Protein AF-A0A9E6B7G0-F1 (afdb_monomer_lite)

Radius of gyration: 26.51 Å; chains: 1; bounding box: 82×53×91 Å

pLDDT: mean 85.71, std 13.32, range [42.81, 98.31]

Secondary structure (DSSP, 8-state):
-EEEE----EE--GGG-EEEE-TTS-EEEEEE--SPPHHHHHHHHHHHHHHHHHTT-S-EEEEE-S--EE-TT-GGGGBTTS-S--TTS-GGG--TT-HHHHHHHHHHHHHHHHHHHHTHHHHHHHHHHHHHS--B--GGGTS--SSPPPPPB---TT-----EEEEE---TTTTTTTTSHHHHHHHHHHTT--S--SPPPS-EE---SSTT----EEEE-SGGG-TTT-SS---TT------HHHHTSPPHHHHIIIIIIIHHHHHHHHHTHHHHHSGGGHHHHHHHHHHHTGGGEESGGGHHHHHT--SSTT-HHHHHHHHHHHHHHHHHHHH-HHHHHHHHHTT-HHHHSHHHHHHHHHHHHH--GGGHHHHHHHHHHHHS-TTHHHHHHHHHTTSTTBTTTBSEEEE-TTSS-EEEEEE-GGG-EEEEEE----S-EEEE-SSSEEEEEEEEEEEE--HHHHHHT-TT---EEEEEEEEPPS-SEEEEEPPPS-SSPPPEEEEEEEEEEEE----TT-SS-EEEEEEEEEETTEEPPPEEEEEETT-EEEEEEEEEEE-TTS--EEEEEEEE--SS--EEEEEEEEEPPB-TTSPBP--EEEEEEE-SS-EEEEEEEEEE-TTSSSTT-

Structure (mmCIF, N/CA/C/O backbone):
data_AF-A0A9E6B7G0-F1
#
_entry.id   AF-A0A9E6B7G0-F1
#
loop_
_atom_site.group_PDB
_atom_site.id
_atom_site.type_symbol
_atom_site.label_atom_id
_atom_site.label_alt_id
_atom_site.label_comp_id
_atom_site.label_asym_id
_atom_site.label_entity_id
_atom_site.label_seq_id
_atom_site.pdbx_PDB_ins_code
_atom_site.Cartn_x
_atom_site.Cartn_y
_atom_site.Cartn_z
_atom_site.occupancy
_atom_site.B_iso_or_equiv
_atom_site.auth_seq_id
_atom_site.auth_comp_id
_atom_site.auth_asym_id
_atom_site.auth_atom_id
_atom_site.pdbx_PDB_model_num
ATOM 1 N N . MET A 1 1 ? -22.795 6.497 21.773 1.00 94.31 1 MET A N 1
ATOM 2 C CA . MET A 1 1 ? -22.339 5.138 21.441 1.00 94.31 1 MET A CA 1
ATOM 3 C C . MET A 1 1 ? -20.972 5.250 20.813 1.00 94.31 1 MET A C 1
ATOM 5 O O . MET A 1 1 ? -20.806 6.059 19.905 1.00 94.31 1 MET A O 1
ATOM 9 N N . LEU A 1 2 ? -20.007 4.458 21.268 1.00 96.38 2 LEU A N 1
ATOM 10 C CA . LEU A 1 2 ? -18.685 4.367 20.656 1.00 96.38 2 LEU A CA 1
ATOM 11 C C . LEU A 1 2 ? -18.681 3.218 19.643 1.00 96.38 2 LEU A C 1
ATOM 13 O O . LEU A 1 2 ? -19.026 2.093 19.994 1.00 96.38 2 LEU A O 1
ATOM 17 N N . ALA A 1 3 ? -18.306 3.489 18.398 1.00 97.31 3 ALA A N 1
ATOM 18 C CA . ALA A 1 3 ? -18.138 2.487 17.351 1.00 97.31 3 ALA A CA 1
ATOM 19 C C . ALA A 1 3 ? -16.695 2.539 16.855 1.00 97.31 3 ALA A C 1
ATOM 21 O O . ALA A 1 3 ? -16.242 3.589 16.414 1.00 97.31 3 ALA A O 1
ATOM 22 N N . VAL A 1 4 ? -15.977 1.425 16.928 1.00 97.69 4 VAL A N 1
ATOM 23 C CA . VAL A 1 4 ? -14.565 1.332 16.553 1.00 97.69 4 VAL A CA 1
ATOM 24 C C . VAL A 1 4 ? -14.414 0.363 15.391 1.00 97.69 4 VAL A C 1
ATOM 26 O O . VAL A 1 4 ? -14.862 -0.785 15.472 1.00 97.69 4 VAL A O 1
ATOM 29 N N . ILE A 1 5 ? -13.764 0.823 14.325 1.00 96.75 5 ILE A N 1
ATOM 30 C CA . ILE A 1 5 ?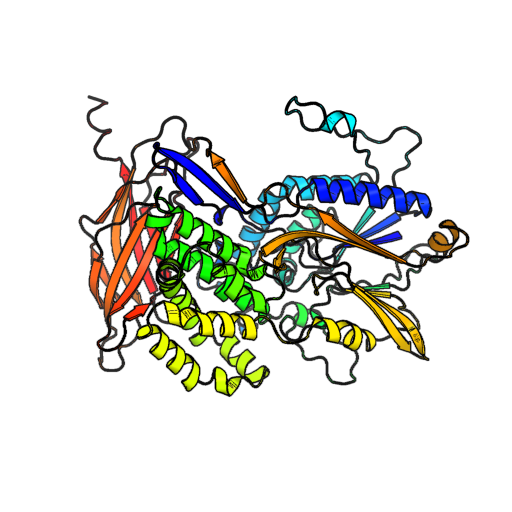 -13.325 -0.005 13.198 1.00 96.75 5 ILE A CA 1
ATOM 31 C C . ILE A 1 5 ? -11.816 0.173 13.026 1.00 96.75 5 ILE A C 1
ATOM 33 O O . ILE A 1 5 ? -11.300 1.269 13.241 1.00 96.75 5 ILE A O 1
ATOM 37 N N . GLY A 1 6 ? -11.114 -0.910 12.704 1.00 91.25 6 GLY A N 1
ATOM 38 C CA . GLY A 1 6 ? -9.664 -0.915 12.506 1.00 91.25 6 GLY A CA 1
ATOM 39 C C . GLY A 1 6 ? -9.293 -1.209 11.058 1.00 91.25 6 GLY A C 1
ATOM 40 O O . GLY A 1 6 ? -10.050 -1.877 10.347 1.00 91.25 6 GLY A O 1
ATOM 41 N N . ASP A 1 7 ? -8.124 -0.713 10.664 1.00 92.38 7 ASP A N 1
ATOM 42 C CA . ASP A 1 7 ? -7.314 -1.162 9.533 1.00 92.38 7 ASP A CA 1
ATOM 43 C C . ASP A 1 7 ? -8.104 -1.266 8.218 1.00 92.38 7 ASP A C 1
ATOM 45 O O . ASP A 1 7 ? -8.478 -2.353 7.762 1.00 92.38 7 ASP A O 1
ATOM 49 N N . LEU A 1 8 ? -8.380 -0.115 7.597 1.00 95.19 8 LEU A N 1
ATOM 50 C CA . LEU A 1 8 ? -9.052 -0.056 6.292 1.00 95.19 8 LEU A CA 1
ATOM 51 C C . LEU A 1 8 ? -8.079 -0.308 5.128 1.00 95.19 8 LEU A C 1
ATOM 53 O O . LEU A 1 8 ? -8.495 -0.840 4.101 1.00 95.19 8 LEU A O 1
ATOM 57 N N . HIS A 1 9 ? -6.808 0.076 5.291 1.00 95.19 9 HIS A N 1
ATOM 58 C CA . HIS A 1 9 ? -5.731 0.032 4.300 1.00 95.19 9 HIS A CA 1
ATOM 59 C C . HIS A 1 9 ? -6.167 0.488 2.903 1.00 95.19 9 HIS A C 1
ATOM 61 O O . HIS A 1 9 ? -6.009 -0.246 1.921 1.00 95.19 9 HIS A O 1
ATOM 67 N N . MET A 1 10 ? -6.710 1.703 2.806 1.00 97.06 10 MET A N 1
ATOM 68 C CA . MET A 1 10 ? -6.981 2.332 1.515 1.00 97.06 10 MET A CA 1
ATOM 69 C C . MET A 1 10 ? -5.653 2.623 0.821 1.00 97.06 10 MET A C 1
ATOM 71 O O . MET A 1 10 ? -4.801 3.328 1.359 1.00 97.06 10 MET A O 1
ATOM 75 N N . GLN A 1 11 ? -5.484 2.056 -0.365 1.00 96.00 11 GLN A N 1
ATOM 76 C CA . GLN A 1 11 ? -4.248 2.016 -1.133 1.00 96.00 11 GLN A CA 1
ATOM 77 C C . GLN A 1 11 ? -4.408 2.739 -2.467 1.00 96.00 11 GLN A C 1
AT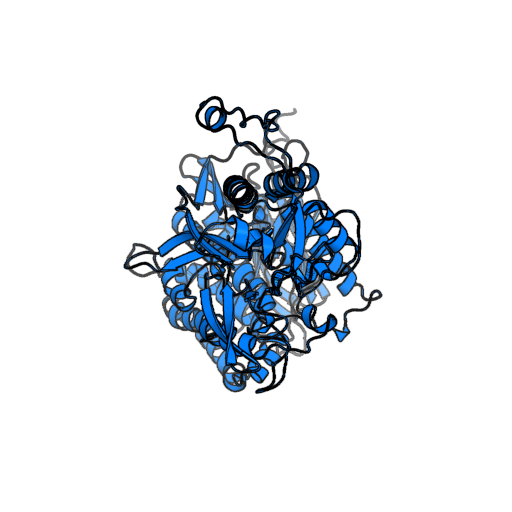OM 79 O O . GLN A 1 11 ? -5.511 2.871 -3.001 1.00 96.00 11 GLN A O 1
ATOM 84 N N . HIS A 1 12 ? -3.268 3.152 -3.009 1.00 95.50 12 HIS A N 1
ATOM 85 C CA . HIS A 1 12 ? -3.106 3.506 -4.410 1.00 95.50 12 HIS A CA 1
ATOM 86 C C . HIS A 1 12 ? -2.691 2.238 -5.171 1.00 95.50 12 HIS A C 1
ATOM 88 O O . HIS A 1 12 ? -1.586 1.727 -4.975 1.00 95.50 12 HIS A O 1
ATOM 94 N N . THR A 1 13 ? -3.612 1.715 -5.976 1.00 93.44 13 THR A N 1
ATOM 95 C CA . THR A 1 13 ? -3.541 0.408 -6.650 1.00 93.44 13 THR A CA 1
ATOM 96 C C . THR A 1 13 ? -3.542 0.516 -8.173 1.00 93.44 13 THR A C 1
ATOM 98 O O . THR A 1 13 ? -3.300 -0.474 -8.864 1.00 93.44 13 THR A O 1
ATOM 101 N N . ALA A 1 14 ? -3.787 1.707 -8.730 1.00 91.19 14 ALA A N 1
ATOM 102 C CA . ALA A 1 14 ? -3.896 1.914 -10.172 1.00 91.19 14 ALA A CA 1
ATOM 103 C C . ALA A 1 14 ? -2.645 1.460 -10.938 1.00 91.19 14 ALA A C 1
ATOM 105 O O . ALA A 1 14 ? -2.767 0.994 -12.074 1.00 91.19 14 ALA A O 1
ATOM 106 N N . GLU A 1 15 ? -1.474 1.567 -10.304 1.00 92.12 15 GLU A N 1
ATOM 107 C CA . GLU A 1 15 ? -0.176 1.175 -10.859 1.00 92.12 15 GLU A CA 1
ATOM 108 C C . GLU A 1 15 ? 0.148 -0.317 -10.707 1.00 92.12 15 GLU A C 1
ATOM 110 O O . GLU A 1 15 ? 1.062 -0.794 -11.370 1.00 92.12 15 GLU A O 1
ATOM 115 N N . ASP A 1 16 ? -0.593 -1.089 -9.910 1.00 93.00 16 ASP A N 1
ATOM 116 C CA . ASP A 1 16 ? -0.411 -2.550 -9.863 1.00 93.00 16 ASP A CA 1
ATOM 117 C C . ASP A 1 16 ? -1.046 -3.242 -11.074 1.00 93.00 16 ASP A C 1
ATOM 119 O O . ASP A 1 16 ? -0.771 -4.406 -11.354 1.00 93.00 16 ASP A O 1
ATOM 123 N N . GLY A 1 17 ? -1.918 -2.537 -11.798 1.00 93.62 17 GLY A N 1
ATOM 124 C CA . GLY A 1 17 ? -2.574 -3.080 -12.975 1.00 93.62 17 GLY A CA 1
ATOM 125 C C . GLY A 1 17 ? -1.607 -3.286 -14.141 1.00 93.62 17 GLY A C 1
ATOM 126 O O . GLY A 1 17 ? -0.698 -2.484 -14.351 1.00 93.62 17 GLY A O 1
ATOM 127 N N . ILE A 1 18 ? -1.845 -4.341 -14.920 1.00 95.50 18 ILE A N 1
ATOM 128 C CA . ILE A 1 18 ? -1.113 -4.642 -16.156 1.00 95.50 18 ILE A CA 1
ATOM 129 C C . ILE A 1 18 ? -2.110 -4.735 -17.306 1.00 95.50 18 ILE A C 1
ATOM 131 O O . ILE A 1 18 ? -3.029 -5.560 -17.258 1.00 95.50 18 ILE A O 1
ATOM 135 N N . ARG A 1 19 ? -1.918 -3.922 -18.347 1.00 96.69 19 ARG A N 1
ATOM 136 C CA . ARG A 1 19 ? -2.569 -4.121 -19.646 1.00 96.69 19 ARG A CA 1
ATOM 137 C C . ARG A 1 19 ? -1.762 -5.112 -20.472 1.00 96.69 19 ARG A C 1
ATOM 139 O O . ARG A 1 19 ? -0.548 -5.024 -20.469 1.00 96.69 19 ARG A O 1
ATOM 146 N N . TYR A 1 20 ? -2.387 -6.048 -21.173 1.00 96.56 20 TYR A N 1
ATOM 147 C CA . TYR A 1 20 ? -1.691 -7.013 -22.035 1.00 96.56 20 TYR A CA 1
ATOM 148 C C . TYR A 1 20 ? -2.557 -7.397 -23.230 1.00 96.56 20 TYR A C 1
ATOM 150 O O . TYR A 1 20 ? -3.762 -7.158 -23.212 1.00 96.56 20 TYR A O 1
ATOM 158 N N . ARG A 1 21 ? -1.953 -7.997 -24.259 1.00 94.12 21 ARG A N 1
ATOM 159 C CA . ARG A 1 21 ? -2.666 -8.445 -25.458 1.00 94.12 21 ARG A CA 1
ATOM 160 C C . ARG A 1 21 ? -2.747 -9.971 -25.485 1.00 94.12 21 ARG A C 1
ATOM 162 O O . ARG A 1 21 ? -1.744 -10.645 -25.240 1.00 94.12 21 ARG A O 1
ATOM 169 N N . ASP A 1 22 ? -3.936 -10.510 -25.735 1.00 94.69 22 ASP A N 1
ATOM 170 C CA . ASP A 1 22 ? -4.130 -11.952 -25.913 1.00 94.69 22 ASP A CA 1
ATOM 171 C C . ASP A 1 22 ? -3.789 -12.415 -27.344 1.00 94.69 22 ASP A C 1
ATOM 173 O O . ASP A 1 22 ? -3.348 -11.628 -28.184 1.00 94.69 22 ASP A O 1
ATOM 177 N N . GLU A 1 23 ? -3.970 -13.710 -27.627 1.00 93.94 23 GLU A N 1
ATOM 178 C CA . GLU A 1 23 ? -3.684 -14.296 -28.948 1.00 93.94 23 GLU A CA 1
ATOM 179 C C . GLU A 1 23 ? -4.575 -13.725 -30.062 1.00 93.94 23 GLU A C 1
ATOM 181 O O . GLU A 1 23 ? -4.160 -13.677 -31.218 1.00 93.94 23 GLU A O 1
ATOM 186 N N . ALA A 1 24 ? -5.783 -13.267 -29.719 1.00 94.12 24 ALA A N 1
ATOM 187 C CA . ALA A 1 24 ? -6.726 -12.654 -30.650 1.00 94.12 24 ALA A CA 1
ATOM 188 C C . ALA A 1 24 ? -6.441 -11.162 -30.880 1.00 94.12 24 ALA A C 1
ATOM 190 O O . ALA A 1 24 ? -7.125 -10.505 -31.668 1.00 94.12 24 ALA A O 1
ATOM 191 N N . GLY A 1 25 ? -5.440 -10.608 -30.196 1.00 91.88 25 GLY A N 1
ATOM 192 C CA . GLY A 1 25 ? -5.136 -9.195 -30.262 1.00 91.88 25 GLY A CA 1
ATOM 193 C C . GLY A 1 25 ? -6.035 -8.335 -29.372 1.00 91.88 25 GLY A C 1
ATOM 194 O O . GLY A 1 25 ? -5.979 -7.116 -29.490 1.00 91.88 25 GLY A O 1
ATOM 195 N N . VAL A 1 26 ? -6.858 -8.902 -28.492 1.00 93.94 26 VAL A N 1
ATOM 196 C CA . VAL A 1 26 ? -7.699 -8.124 -27.573 1.00 93.94 26 VAL A CA 1
ATOM 197 C C . VAL A 1 26 ? -6.854 -7.658 -26.394 1.00 93.94 26 VAL A C 1
ATOM 199 O O . VAL A 1 26 ? -6.036 -8.407 -25.856 1.00 93.94 26 VAL A O 1
ATOM 202 N N . VAL A 1 27 ? -7.031 -6.395 -26.002 1.00 94.88 27 VAL A N 1
ATOM 203 C CA . VAL A 1 27 ? -6.327 -5.828 -24.852 1.00 94.88 27 VAL A CA 1
ATOM 204 C C . VAL A 1 27 ? -7.129 -6.106 -23.593 1.00 94.88 27 VAL A C 1
ATOM 206 O O . VAL A 1 27 ? -8.292 -5.730 -23.478 1.00 94.88 27 VAL A O 1
ATOM 209 N N . HIS A 1 28 ? -6.482 -6.731 -22.623 1.00 95.50 28 HIS A N 1
ATOM 210 C CA . HIS A 1 28 ? -7.026 -7.009 -21.302 1.00 95.50 28 HIS A CA 1
ATOM 211 C C . HIS A 1 28 ? -6.319 -6.157 -20.268 1.00 95.50 28 HIS A C 1
ATOM 213 O O . HIS A 1 28 ? -5.147 -5.822 -20.429 1.00 95.50 28 HIS A O 1
ATOM 219 N N . ARG A 1 29 ? -7.004 -5.846 -19.169 1.00 95.00 29 ARG A N 1
ATOM 220 C CA . ARG A 1 29 ? -6.385 -5.265 -17.978 1.00 95.00 29 ARG A CA 1
ATOM 221 C C . ARG A 1 29 ? -6.580 -6.213 -16.811 1.00 95.00 29 ARG A C 1
ATOM 223 O O . ARG A 1 29 ? -7.712 -6.520 -16.443 1.00 95.00 29 ARG A O 1
ATOM 230 N N . MET A 1 30 ? -5.474 -6.644 -16.220 1.00 93.88 30 MET A N 1
ATOM 231 C CA . MET A 1 30 ? -5.470 -7.325 -14.934 1.00 93.88 30 MET A CA 1
ATOM 232 C C . MET A 1 30 ? -5.368 -6.271 -13.834 1.00 93.88 30 MET A C 1
ATOM 234 O O . MET A 1 30 ? -4.412 -5.496 -13.823 1.00 93.88 30 MET A O 1
ATOM 238 N N . VAL A 1 31 ? -6.340 -6.237 -12.924 1.00 89.56 31 VAL A N 1
ATOM 239 C CA . VAL A 1 31 ? -6.332 -5.370 -11.734 1.00 89.56 31 VAL A CA 1
ATOM 240 C C . VAL A 1 31 ? -6.638 -6.207 -10.498 1.00 89.56 31 VAL A C 1
ATOM 242 O O . VAL A 1 31 ? -7.477 -7.113 -10.544 1.00 89.56 31 VAL A O 1
ATOM 245 N N . ASP A 1 32 ? -5.972 -5.878 -9.394 1.00 85.75 32 ASP A N 1
ATOM 246 C CA . ASP A 1 32 ? -6.262 -6.436 -8.078 1.00 85.75 32 ASP A CA 1
ATOM 247 C C . ASP A 1 32 ? -7.036 -5.421 -7.218 1.00 85.75 32 ASP A C 1
ATOM 249 O O . ASP A 1 32 ? -6.512 -4.379 -6.818 1.00 85.75 32 ASP A O 1
ATOM 253 N N . GLU A 1 33 ? -8.318 -5.696 -6.957 1.00 85.44 33 GLU A N 1
ATOM 254 C CA . GLU A 1 33 ? -9.180 -4.822 -6.153 1.00 85.44 33 GLU A CA 1
ATOM 255 C C . GLU A 1 33 ? -8.966 -5.085 -4.654 1.00 85.44 33 GLU A C 1
ATOM 257 O O . GLU A 1 33 ? -9.703 -5.852 -4.015 1.00 85.44 33 GLU A O 1
ATOM 262 N N . ARG A 1 34 ? -7.956 -4.418 -4.085 1.00 89.50 34 ARG A N 1
ATOM 263 C CA . ARG A 1 34 ? -7.569 -4.562 -2.669 1.00 89.50 34 ARG A CA 1
ATOM 264 C C . ARG A 1 34 ? -8.321 -3.629 -1.718 1.00 89.50 34 ARG A C 1
ATOM 266 O O . ARG A 1 34 ? -8.513 -3.979 -0.553 1.00 89.50 34 ARG A O 1
ATOM 273 N N . ASN A 1 35 ? -8.767 -2.474 -2.215 1.00 93.62 35 ASN A N 1
ATOM 274 C CA . ASN A 1 35 ? -9.444 -1.453 -1.417 1.00 93.62 35 ASN A CA 1
ATOM 275 C C . ASN A 1 35 ? -10.817 -1.916 -0.911 1.00 93.62 35 ASN A C 1
ATOM 277 O O . ASN A 1 35 ? -11.533 -2.685 -1.563 1.00 93.62 35 ASN A O 1
ATOM 281 N N . VAL A 1 36 ? -11.211 -1.406 0.257 1.00 92.44 36 VAL A N 1
ATOM 282 C CA . VAL A 1 36 ? -12.532 -1.672 0.830 1.00 92.44 36 VAL A CA 1
ATOM 283 C C . VAL A 1 36 ? -13.606 -1.117 -0.100 1.00 92.44 36 VAL A C 1
ATOM 285 O O . VAL A 1 36 ? -13.714 0.085 -0.338 1.00 92.44 36 VAL A O 1
ATOM 288 N N . HIS A 1 37 ? -14.472 -2.002 -0.583 1.00 89.94 37 HIS A N 1
ATOM 289 C CA . HIS A 1 37 ? -15.565 -1.599 -1.455 1.00 89.94 37 HIS A CA 1
ATOM 290 C C . HIS A 1 37 ? -16.580 -0.718 -0.707 1.00 89.94 37 HIS A C 1
ATOM 292 O O . HIS A 1 37 ? -17.026 -1.060 0.389 1.00 89.94 37 HIS A O 1
ATOM 298 N N . VAL A 1 38 ? -17.052 0.360 -1.340 1.00 90.12 38 VAL A N 1
ATOM 299 C CA . VAL A 1 38 ? -18.000 1.331 -0.750 1.00 90.12 38 VAL A CA 1
ATOM 300 C C . VAL A 1 38 ? -19.280 0.696 -0.176 1.00 90.12 38 VAL A C 1
ATOM 302 O O . VAL A 1 38 ? -19.824 1.145 0.829 1.00 90.12 38 VAL A O 1
ATOM 305 N N . ARG A 1 39 ? -19.744 -0.422 -0.751 1.00 87.62 39 ARG A N 1
ATOM 306 C CA . ARG A 1 39 ? -20.889 -1.193 -0.217 1.00 87.62 39 ARG A CA 1
ATOM 307 C C . ARG A 1 39 ? -20.667 -1.695 1.219 1.00 87.62 39 ARG A C 1
ATOM 309 O O . ARG A 1 39 ? -21.636 -1.782 1.968 1.00 87.62 39 ARG A O 1
ATOM 316 N N . ALA A 1 40 ? -19.427 -1.995 1.612 1.00 90.38 40 ALA A N 1
ATOM 317 C CA . ALA A 1 40 ? -19.099 -2.394 2.981 1.00 90.38 40 ALA A CA 1
ATOM 318 C C . ALA A 1 40 ? -19.354 -1.245 3.967 1.00 90.38 40 ALA A C 1
ATOM 320 O O . ALA A 1 40 ? -20.015 -1.447 4.985 1.00 90.38 40 ALA A O 1
ATOM 321 N N . LEU A 1 41 ? -18.936 -0.023 3.612 1.00 92.25 41 LEU A N 1
ATOM 322 C CA . LEU A 1 41 ? -19.238 1.184 4.384 1.00 92.25 41 LEU A CA 1
ATOM 323 C C . LEU A 1 41 ? -20.746 1.406 4.502 1.00 92.25 41 LEU A C 1
ATOM 325 O O . LEU A 1 41 ? -21.246 1.624 5.598 1.00 92.25 41 LEU A O 1
ATOM 329 N N . ARG A 1 42 ? -21.498 1.292 3.404 1.00 88.88 42 ARG A N 1
ATOM 330 C CA . ARG A 1 42 ? -22.962 1.471 3.437 1.00 88.88 42 ARG A CA 1
ATOM 331 C C . ARG A 1 42 ? -23.647 0.456 4.354 1.00 88.88 42 ARG A C 1
ATOM 333 O O . ARG A 1 42 ? -24.512 0.824 5.148 1.00 88.88 42 ARG A O 1
ATOM 340 N N . ARG A 1 43 ? -23.216 -0.810 4.310 1.00 88.62 43 ARG A N 1
ATOM 341 C CA . ARG A 1 43 ? -23.696 -1.852 5.230 1.00 88.62 43 ARG A CA 1
ATOM 342 C C . ARG A 1 43 ? -23.340 -1.532 6.682 1.00 88.62 43 ARG A C 1
ATOM 344 O O . ARG A 1 43 ? -24.178 -1.706 7.565 1.00 88.62 43 ARG A O 1
ATOM 351 N N . PHE A 1 44 ? -22.128 -1.036 6.926 1.00 92.44 44 PHE A N 1
ATOM 352 C CA . PHE A 1 44 ? -21.704 -0.583 8.250 1.00 92.44 44 PHE A CA 1
ATOM 353 C C . PHE A 1 44 ? -22.584 0.553 8.757 1.00 92.44 44 PHE A C 1
ATOM 355 O O . PHE A 1 44 ? -23.091 0.466 9.869 1.00 92.44 44 PHE A O 1
ATOM 362 N N . VAL A 1 45 ? -22.831 1.573 7.937 1.00 91.19 45 VAL A N 1
ATOM 363 C CA . VAL A 1 45 ? -23.686 2.714 8.285 1.00 91.19 45 VAL A CA 1
ATOM 364 C C . VAL A 1 45 ? -25.092 2.261 8.662 1.00 91.19 45 VAL A C 1
ATOM 366 O O . VAL A 1 45 ? -25.635 2.712 9.670 1.00 91.19 45 VAL A O 1
ATOM 369 N N . HIS A 1 46 ? -25.667 1.323 7.911 1.00 87.69 46 HIS A N 1
ATOM 370 C CA . HIS A 1 46 ? -26.967 0.750 8.247 1.00 87.69 46 HIS A CA 1
ATOM 371 C C . HIS A 1 46 ? -26.955 0.069 9.628 1.00 87.69 46 HIS A C 1
ATOM 373 O O . HIS A 1 46 ? -27.792 0.361 10.485 1.00 87.69 46 HIS A O 1
ATOM 379 N N . MET A 1 47 ? -25.960 -0.786 9.878 1.00 90.38 47 MET A N 1
ATOM 380 C CA . MET A 1 47 ? -25.770 -1.466 11.165 1.00 90.38 47 MET A CA 1
ATOM 381 C C . MET A 1 47 ? -25.520 -0.496 12.327 1.00 90.38 47 MET A C 1
ATOM 383 O O . MET A 1 47 ? -25.997 -0.726 13.442 1.00 90.38 47 MET A O 1
ATOM 387 N N . LEU A 1 48 ? -24.763 0.569 12.070 1.00 92.88 48 LEU A N 1
ATOM 388 C CA . LEU A 1 48 ? -24.443 1.630 13.013 1.00 92.88 48 LEU A CA 1
ATOM 389 C C . LEU A 1 48 ? -25.714 2.370 13.429 1.00 92.88 48 LEU A C 1
ATOM 391 O O . LEU A 1 48 ? -25.967 2.538 14.620 1.00 92.88 48 LEU A O 1
ATOM 395 N N . HIS A 1 49 ? -26.544 2.744 12.455 1.00 90.19 49 HIS A N 1
ATOM 396 C CA . HIS A 1 49 ? -27.797 3.451 12.691 1.00 90.19 49 HIS A CA 1
ATOM 397 C C . HIS A 1 49 ? -28.804 2.594 13.471 1.00 90.19 49 HIS A C 1
ATOM 399 O O . HIS A 1 49 ? -29.386 3.064 14.449 1.00 90.19 49 HIS A O 1
ATOM 405 N N . GLN A 1 50 ? -28.964 1.315 13.108 1.00 89.06 50 GLN A N 1
ATOM 406 C CA . GLN A 1 50 ? -29.827 0.383 13.846 1.00 89.06 50 GLN A CA 1
ATOM 407 C C . GLN A 1 50 ? -29.422 0.263 15.321 1.00 89.06 50 GLN A C 1
ATOM 409 O O . GLN A 1 50 ? -30.276 0.344 16.207 1.00 89.06 50 GLN A O 1
ATOM 414 N N . ARG A 1 51 ? -28.120 0.107 15.600 1.00 92.31 51 ARG A N 1
ATOM 415 C CA . ARG A 1 51 ? -27.609 0.010 16.976 1.00 92.31 51 ARG A CA 1
ATOM 416 C C . ARG A 1 51 ? -27.772 1.310 17.744 1.00 92.31 51 ARG A C 1
ATOM 418 O O . ARG A 1 51 ? -28.289 1.281 18.857 1.00 92.31 51 ARG A O 1
ATOM 425 N N . ALA A 1 52 ? -27.411 2.434 17.130 1.00 92.94 52 ALA A N 1
ATOM 426 C CA . ALA A 1 52 ? -27.542 3.749 17.739 1.00 92.94 52 ALA A CA 1
ATOM 427 C C . ALA A 1 52 ? -28.997 4.052 18.140 1.00 92.94 52 ALA A C 1
ATOM 429 O O . ALA A 1 52 ? -29.243 4.560 19.232 1.00 92.94 52 ALA A O 1
ATOM 430 N N . ARG A 1 53 ? -29.981 3.669 17.313 1.00 90.62 53 ARG A N 1
ATOM 431 C CA . ARG A 1 53 ? -31.406 3.790 17.669 1.00 90.62 53 ARG A CA 1
ATOM 432 C C . ARG A 1 53 ? -31.804 2.865 18.804 1.00 90.62 53 ARG A C 1
ATOM 434 O O . ARG A 1 53 ? -32.471 3.309 19.732 1.00 90.62 53 ARG A O 1
ATOM 441 N N . ARG A 1 54 ? -31.387 1.598 18.737 1.00 90.19 54 ARG A N 1
ATOM 442 C CA . ARG A 1 54 ? -31.710 0.594 19.756 1.00 90.19 54 ARG A CA 1
ATOM 443 C C . ARG A 1 54 ? -31.207 0.996 21.144 1.00 90.19 54 ARG A C 1
ATOM 445 O O . ARG A 1 54 ? -31.887 0.722 22.123 1.00 90.19 54 ARG A O 1
ATOM 452 N N . CYS A 1 55 ? -30.040 1.632 21.237 1.00 92.44 55 CYS A N 1
ATOM 453 C CA . CYS A 1 55 ? -29.483 2.090 22.511 1.00 92.44 55 CYS A CA 1
ATOM 454 C C . CYS A 1 55 ? -29.831 3.546 22.859 1.00 92.44 55 CYS A C 1
ATOM 456 O O . CYS A 1 55 ? -29.338 4.065 23.859 1.00 92.44 55 CYS A O 1
ATOM 458 N N . HIS A 1 56 ? -30.677 4.206 22.057 1.00 92.00 56 HIS A N 1
ATOM 459 C CA . HIS A 1 56 ? -31.022 5.623 22.203 1.00 92.00 56 HIS A CA 1
ATOM 460 C C . HIS A 1 56 ? -29.786 6.540 22.293 1.00 92.00 56 HIS A C 1
ATOM 462 O O . HIS A 1 56 ? -29.746 7.490 23.083 1.00 92.00 56 HIS A O 1
ATOM 468 N N . ALA A 1 57 ? -28.767 6.257 21.476 1.00 91.69 57 ALA A N 1
ATOM 469 C CA . ALA A 1 57 ? -27.563 7.069 21.399 1.00 91.69 57 ALA A CA 1
ATOM 470 C C . ALA A 1 57 ? -27.908 8.499 20.968 1.00 91.69 57 ALA A C 1
ATOM 472 O O . ALA A 1 57 ? -28.529 8.721 19.928 1.00 91.69 57 ALA A O 1
ATOM 473 N N . ARG A 1 58 ? -27.450 9.485 21.746 1.00 91.56 58 ARG A N 1
ATOM 474 C CA . ARG A 1 58 ? -27.539 10.909 21.373 1.00 91.56 58 ARG A CA 1
ATOM 475 C C . ARG A 1 58 ? -26.557 11.277 20.265 1.00 91.56 58 ARG A C 1
ATOM 477 O O . ARG A 1 58 ? -26.799 12.210 19.511 1.00 91.56 58 ARG A O 1
ATOM 484 N N . ARG A 1 59 ? -25.433 10.563 20.207 1.00 92.56 59 ARG A N 1
ATOM 485 C CA . ARG A 1 59 ? -24.338 10.752 19.258 1.00 92.56 59 ARG A CA 1
ATOM 486 C C . ARG A 1 59 ? -23.607 9.429 19.072 1.00 92.56 59 ARG A C 1
ATOM 488 O O . ARG A 1 59 ? -23.490 8.627 20.005 1.00 92.56 59 ARG A O 1
ATOM 495 N N . VAL A 1 60 ? -23.084 9.218 17.875 1.00 95.19 60 VAL A N 1
ATOM 496 C CA . VAL A 1 60 ? -22.117 8.164 17.585 1.00 95.19 60 VAL A CA 1
ATOM 497 C C . VAL A 1 60 ? -20.718 8.761 17.554 1.00 95.19 60 VAL A C 1
ATOM 499 O O . VAL A 1 60 ? -20.466 9.720 16.832 1.00 95.19 60 VAL A O 1
ATOM 502 N N . HIS A 1 61 ? -19.796 8.160 18.293 1.00 96.50 61 HIS A N 1
ATOM 503 C CA . HIS A 1 61 ? -18.368 8.409 18.161 1.00 96.50 61 HIS A CA 1
ATOM 504 C C . HIS A 1 61 ? -17.773 7.295 17.302 1.00 96.50 61 HIS A C 1
ATOM 506 O O . HIS A 1 61 ? -17.611 6.172 17.777 1.00 96.50 61 HIS A O 1
ATOM 512 N N . LEU A 1 62 ? -17.513 7.590 16.029 1.00 97.62 62 LEU A N 1
ATOM 513 C CA . LEU A 1 62 ? -16.905 6.657 15.086 1.00 97.62 62 LEU A CA 1
ATOM 514 C C . LEU A 1 62 ? -15.385 6.789 15.169 1.00 97.62 62 LEU A C 1
ATOM 516 O O . LEU A 1 62 ? -14.827 7.781 14.716 1.00 97.62 62 LEU A O 1
ATOM 520 N N . VAL A 1 63 ? -14.718 5.800 15.750 1.00 97.56 63 VAL A N 1
ATOM 521 C CA . VAL A 1 63 ? -13.261 5.764 15.864 1.00 97.56 63 VAL A CA 1
ATOM 522 C C . VAL A 1 63 ? -12.681 4.901 14.753 1.00 97.56 63 VAL A C 1
ATOM 524 O O . VAL A 1 63 ? -12.991 3.713 14.654 1.00 97.56 63 VAL A O 1
ATOM 527 N N . LEU A 1 64 ? -11.818 5.502 13.941 1.00 97.69 64 LEU A N 1
ATOM 528 C CA . LEU A 1 64 ? -10.968 4.817 12.976 1.00 97.69 64 LEU A CA 1
ATOM 529 C C . LEU A 1 64 ? -9.630 4.514 13.663 1.00 97.69 64 LEU A C 1
ATOM 531 O O . LEU A 1 64 ? -8.803 5.412 13.847 1.00 97.69 64 LEU A O 1
ATOM 535 N N . ALA A 1 65 ? -9.462 3.271 14.113 1.00 95.81 65 ALA A N 1
ATOM 536 C CA . ALA A 1 65 ? -8.330 2.811 14.917 1.00 95.81 65 ALA A CA 1
ATOM 537 C C . ALA A 1 65 ? -7.150 2.343 14.048 1.00 95.81 65 ALA A C 1
ATOM 539 O O . ALA A 1 65 ? -6.708 1.199 14.141 1.00 95.81 65 ALA A O 1
ATOM 540 N N . GLY A 1 66 ? -6.641 3.268 13.239 1.00 89.56 66 GLY A N 1
ATOM 541 C CA . GLY A 1 66 ? -5.391 3.151 12.499 1.00 89.56 66 GLY A CA 1
ATOM 542 C C . GLY A 1 66 ? -5.480 2.436 11.158 1.00 89.56 66 GLY A C 1
ATOM 543 O O . GLY A 1 66 ? -6.554 2.020 10.717 1.00 89.56 66 GLY A O 1
ATOM 544 N N . ASP A 1 67 ? -4.321 2.413 10.508 1.00 95.31 67 ASP A N 1
ATOM 545 C CA . ASP A 1 67 ? -4.028 2.004 9.138 1.00 95.31 67 ASP A CA 1
ATOM 546 C C . ASP A 1 67 ? -5.174 2.262 8.152 1.00 95.31 67 ASP A C 1
ATOM 548 O O . ASP A 1 67 ? -5.691 1.363 7.485 1.00 95.31 67 ASP A O 1
ATOM 552 N N . VAL A 1 68 ? -5.608 3.523 8.071 1.00 97.06 68 VAL A N 1
ATOM 553 C CA . VAL A 1 68 ? -6.641 3.955 7.120 1.00 97.06 68 VAL A CA 1
ATOM 554 C C . VAL A 1 68 ? -6.034 4.248 5.752 1.00 97.06 68 VAL A C 1
ATOM 556 O O . VAL A 1 68 ? -6.599 3.830 4.741 1.00 97.06 68 VAL A O 1
ATOM 559 N N . PHE A 1 69 ? -4.903 4.955 5.715 1.00 97.44 69 PHE A N 1
ATOM 560 C CA . PHE A 1 69 ? -4.224 5.420 4.508 1.00 97.44 69 PHE A CA 1
ATOM 561 C C . PHE A 1 69 ? -2.907 4.660 4.337 1.00 97.44 69 PHE A C 1
ATOM 563 O O . PHE A 1 69 ? -1.865 5.029 4.874 1.00 97.44 69 PHE A O 1
ATOM 570 N N . GLU A 1 70 ? -2.936 3.608 3.527 1.00 95.00 70 GLU A N 1
ATOM 571 C CA . GLU A 1 70 ? -1.774 2.762 3.281 1.00 95.00 70 GLU A CA 1
ATOM 572 C C . GLU A 1 70 ? -0.828 3.424 2.271 1.00 95.00 70 GLU A C 1
ATOM 574 O O . GLU A 1 70 ? -0.861 3.177 1.062 1.00 95.00 70 GLU A O 1
ATOM 579 N N . VAL A 1 71 ? 0.036 4.297 2.780 1.00 96.12 71 VAL A N 1
ATOM 580 C CA . VAL A 1 71 ? 1.040 4.985 1.964 1.00 96.12 71 VAL A CA 1
ATOM 581 C C . VAL A 1 71 ? 2.250 4.102 1.662 1.00 96.12 71 VAL A C 1
ATOM 583 O O . VAL A 1 71 ? 2.951 4.356 0.683 1.00 96.12 71 VAL A O 1
ATOM 586 N N . HIS A 1 72 ? 2.524 3.062 2.458 1.00 95.00 72 HIS A N 1
ATOM 587 C CA . HIS A 1 72 ? 3.731 2.244 2.311 1.00 95.00 72 HIS A CA 1
ATOM 588 C C . HIS A 1 72 ? 3.647 1.264 1.131 1.00 95.00 72 HIS A C 1
ATOM 590 O O . HIS A 1 72 ? 4.667 0.986 0.508 1.00 95.00 72 HIS A O 1
ATOM 596 N N . ARG A 1 73 ? 2.454 0.787 0.753 1.00 94.38 73 ARG A N 1
ATOM 597 C CA . ARG A 1 73 ? 2.284 -0.149 -0.383 1.00 94.38 73 ARG A CA 1
ATOM 598 C C . ARG A 1 73 ? 2.202 0.513 -1.762 1.00 94.38 73 ARG A C 1
ATOM 600 O O . ARG A 1 73 ? 1.926 -0.170 -2.742 1.00 94.38 73 ARG A O 1
ATOM 607 N N . SER A 1 74 ? 2.419 1.825 -1.864 1.00 95.12 74 SER A N 1
ATOM 608 C CA . SER A 1 74 ? 2.326 2.522 -3.151 1.00 95.12 74 SER A CA 1
ATOM 609 C C . SER A 1 74 ? 3.547 2.252 -4.043 1.00 95.12 74 SER A C 1
ATOM 611 O O . SER A 1 74 ? 4.676 2.545 -3.631 1.00 95.12 74 SER A O 1
ATOM 613 N N . PRO A 1 75 ? 3.361 1.817 -5.304 1.00 93.81 75 PRO A N 1
ATOM 614 C CA . PRO A 1 75 ? 4.455 1.691 -6.270 1.00 93.81 75 PRO A CA 1
ATOM 615 C C . PRO A 1 75 ? 5.251 2.983 -6.506 1.00 93.81 75 PRO A C 1
ATOM 617 O O . PRO A 1 75 ? 6.421 2.937 -6.893 1.00 93.81 75 PRO A O 1
ATOM 620 N N . ARG A 1 76 ? 4.663 4.151 -6.199 1.00 92.50 76 ARG A N 1
ATOM 621 C CA . ARG A 1 76 ? 5.297 5.464 -6.382 1.00 92.50 76 ARG A CA 1
ATOM 622 C C . ARG A 1 76 ? 6.608 5.647 -5.628 1.00 92.50 76 ARG A C 1
ATOM 624 O O . ARG A 1 76 ? 7.421 6.462 -6.056 1.00 92.50 76 ARG A O 1
ATOM 631 N N . TRP A 1 77 ? 6.865 4.871 -4.573 1.00 93.00 77 TRP A N 1
ATOM 632 C CA . TRP A 1 77 ? 8.171 4.870 -3.904 1.00 93.00 77 TRP A CA 1
ATOM 633 C C . TRP A 1 77 ? 9.332 4.544 -4.856 1.00 93.00 77 TRP A C 1
ATOM 635 O O . TRP A 1 77 ? 10.468 4.944 -4.596 1.00 93.00 77 TRP A O 1
ATOM 645 N N . PHE A 1 78 ? 9.072 3.835 -5.954 1.00 91.06 78 PHE A N 1
ATOM 646 C CA . PHE A 1 78 ? 10.087 3.362 -6.897 1.00 91.06 78 PHE A CA 1
ATOM 647 C C . PHE A 1 78 ? 10.090 4.106 -8.237 1.00 91.06 78 PHE A C 1
ATOM 649 O O . PHE A 1 78 ? 10.834 3.725 -9.138 1.00 91.06 78 PHE A O 1
ATOM 656 N N . ARG A 1 79 ? 9.304 5.180 -8.383 1.00 85.12 79 ARG A N 1
ATOM 657 C CA . ARG A 1 79 ? 9.333 6.001 -9.600 1.00 85.12 79 ARG A CA 1
ATOM 658 C C . ARG A 1 79 ? 10.640 6.788 -9.713 1.00 85.12 79 ARG A C 1
ATOM 660 O O . ARG A 1 79 ? 11.156 7.323 -8.729 1.00 85.12 79 ARG A O 1
ATOM 667 N N . THR A 1 80 ? 11.150 6.883 -10.940 1.00 66.88 80 THR A N 1
ATOM 668 C CA . THR A 1 80 ? 12.362 7.640 -11.283 1.00 66.88 80 THR A CA 1
ATOM 669 C C . THR A 1 80 ? 12.224 9.124 -10.912 1.00 66.88 80 THR A C 1
ATOM 671 O O . THR A 1 80 ? 11.129 9.680 -10.859 1.00 66.88 80 THR A O 1
ATOM 674 N N . GLY A 1 81 ? 13.343 9.795 -10.618 1.00 59.00 81 GLY A N 1
ATOM 675 C CA . GLY A 1 81 ? 13.361 11.241 -10.329 1.00 59.00 81 GLY A CA 1
ATOM 676 C C . GLY A 1 81 ? 13.192 11.611 -8.855 1.00 59.00 81 GLY A C 1
ATOM 677 O O . GLY A 1 81 ? 13.680 12.660 -8.427 1.00 59.00 81 GLY A O 1
ATOM 678 N N . HIS A 1 82 ? 12.609 10.732 -8.043 1.00 55.56 82 HIS A N 1
ATOM 679 C CA . HIS A 1 82 ? 12.671 10.867 -6.596 1.00 55.56 82 HIS A CA 1
ATOM 680 C C . HIS A 1 82 ? 14.029 10.320 -6.150 1.00 55.56 82 HIS A C 1
ATOM 682 O O . HIS A 1 82 ? 14.338 9.152 -6.377 1.00 55.56 82 HIS A O 1
ATOM 688 N N . ARG A 1 83 ? 14.871 11.161 -5.521 1.00 58.66 83 ARG A N 1
ATOM 689 C CA . ARG A 1 83 ? 16.025 10.674 -4.731 1.00 58.66 83 ARG A CA 1
ATOM 690 C C . ARG A 1 83 ? 15.544 9.489 -3.883 1.00 58.66 83 ARG A C 1
ATOM 692 O O . ARG A 1 83 ? 14.367 9.481 -3.542 1.00 58.66 83 ARG A O 1
ATOM 699 N N . LEU A 1 84 ? 16.415 8.539 -3.529 1.00 66.88 84 LEU A N 1
ATOM 700 C CA . LEU A 1 84 ? 16.145 7.387 -2.641 1.00 66.88 84 LEU A CA 1
ATOM 701 C C . LEU A 1 84 ? 15.607 7.804 -1.256 1.00 66.88 84 LEU A C 1
ATOM 703 O O . LEU A 1 84 ? 16.248 7.631 -0.219 1.00 66.88 84 LEU A O 1
ATOM 707 N N . VAL A 1 85 ? 14.439 8.423 -1.228 1.00 81.94 85 VAL A N 1
ATOM 708 C CA . VAL A 1 85 ? 13.793 8.952 -0.056 1.00 81.94 85 VAL A CA 1
ATOM 709 C C . VAL A 1 85 ? 12.807 7.880 0.337 1.00 81.94 85 VAL A C 1
ATOM 711 O O . VAL A 1 85 ? 11.793 7.637 -0.316 1.00 81.94 85 VAL A O 1
ATOM 714 N N . ARG A 1 86 ? 13.198 7.156 1.373 1.00 89.38 86 ARG A N 1
ATOM 715 C CA . ARG A 1 86 ? 12.383 6.138 2.008 1.00 89.38 86 ARG A CA 1
ATOM 716 C C . ARG A 1 86 ? 11.967 6.646 3.378 1.00 89.38 86 ARG A C 1
ATOM 718 O O . ARG A 1 86 ? 12.741 7.366 4.017 1.00 89.38 86 ARG A O 1
ATOM 725 N N . PRO A 1 87 ? 10.777 6.272 3.859 1.00 88.44 87 PRO A N 1
ATOM 726 C CA . PRO A 1 87 ? 10.260 6.805 5.110 1.00 88.44 87 PRO A CA 1
ATOM 727 C C . PRO A 1 87 ? 10.994 6.273 6.345 1.00 88.44 87 PRO A C 1
ATOM 729 O O . PRO A 1 87 ? 10.765 6.781 7.439 1.00 88.44 87 PRO A O 1
ATOM 732 N N . TYR A 1 88 ? 11.885 5.291 6.182 1.00 86.25 88 TYR A N 1
ATOM 733 C CA . TYR A 1 88 ? 12.736 4.721 7.230 1.00 86.25 88 TYR A CA 1
ATOM 734 C C . TYR A 1 88 ? 14.194 5.204 7.218 1.00 86.25 88 TYR A C 1
ATOM 736 O O . TYR A 1 88 ? 15.061 4.598 7.845 1.00 86.25 88 TYR A O 1
ATOM 744 N N . VAL A 1 89 ? 14.497 6.307 6.530 1.00 75.06 89 VAL A N 1
ATOM 745 C CA . VAL A 1 89 ? 15.789 6.989 6.707 1.00 75.06 89 VAL A CA 1
ATOM 746 C C . VAL A 1 89 ? 15.752 7.806 8.012 1.00 75.06 89 VAL A C 1
ATOM 748 O O . VAL A 1 89 ? 14.780 8.513 8.270 1.00 75.06 89 VAL A O 1
ATOM 751 N N . TRP A 1 90 ? 16.796 7.678 8.843 1.00 65.06 90 TRP A N 1
ATOM 752 C CA . TRP A 1 90 ? 16.798 8.060 10.267 1.00 65.06 90 TRP A CA 1
ATOM 753 C C . TRP A 1 90 ? 16.462 9.535 10.598 1.00 65.06 90 TRP A C 1
ATOM 755 O O . TRP A 1 90 ? 16.771 10.432 9.803 1.00 65.06 90 TRP A O 1
ATOM 765 N N . PRO A 1 91 ? 15.936 9.801 11.820 1.00 54.88 91 PRO A N 1
ATOM 766 C CA . PRO A 1 91 ? 15.474 11.115 12.285 1.00 54.88 91 PRO A CA 1
ATOM 767 C C . PRO A 1 91 ? 16.481 12.264 12.283 1.00 54.88 91 PRO A C 1
ATOM 769 O O . PRO A 1 91 ? 16.095 13.422 12.167 1.00 54.88 91 PRO A O 1
ATOM 772 N N . GLU A 1 92 ? 17.780 11.978 12.341 1.00 56.66 92 GLU A N 1
ATOM 773 C CA . GLU A 1 92 ? 18.850 12.993 12.342 1.00 56.66 92 GLU A CA 1
ATOM 774 C C . GLU A 1 92 ? 18.854 13.871 11.075 1.00 56.66 92 GLU A C 1
ATOM 776 O O . GLU A 1 92 ? 19.485 14.927 11.033 1.00 56.66 92 GLU A O 1
ATOM 781 N N . ARG A 1 93 ? 18.116 13.446 10.042 1.00 55.50 93 ARG A N 1
ATOM 782 C CA . ARG A 1 93 ? 17.904 14.152 8.775 1.00 55.50 93 ARG A CA 1
ATOM 783 C C . ARG A 1 93 ? 16.529 14.834 8.672 1.00 55.50 93 ARG A C 1
ATOM 785 O O . ARG A 1 93 ? 16.230 15.400 7.625 1.00 55.50 93 ARG A O 1
ATOM 792 N N . GLN A 1 94 ? 15.693 14.804 9.705 1.00 64.44 94 GLN A N 1
ATOM 793 C CA . GLN A 1 94 ? 14.320 15.329 9.691 1.00 64.44 94 GLN A CA 1
ATOM 794 C C . GLN A 1 94 ? 14.281 16.800 10.116 1.00 64.44 94 GLN A C 1
ATOM 796 O O . GLN A 1 94 ? 13.743 17.153 11.163 1.00 64.44 94 GLN A O 1
ATOM 801 N N . ARG A 1 95 ? 14.903 17.662 9.312 1.00 71.25 95 ARG A N 1
ATOM 802 C CA . ARG A 1 95 ? 14.860 19.116 9.486 1.00 71.25 95 ARG A CA 1
ATOM 803 C C . ARG A 1 95 ? 14.187 19.749 8.276 1.00 71.25 95 ARG A C 1
ATOM 805 O O . ARG A 1 95 ? 14.356 19.256 7.161 1.00 71.25 95 ARG A O 1
ATOM 812 N N . ASP A 1 96 ? 13.448 20.833 8.492 1.00 74.06 96 ASP A N 1
ATOM 813 C CA . ASP A 1 96 ? 12.708 21.523 7.425 1.00 74.06 96 ASP A CA 1
ATOM 814 C C . ASP A 1 96 ? 13.627 22.124 6.347 1.00 74.06 96 ASP A C 1
ATOM 816 O O . ASP A 1 96 ? 13.201 22.327 5.214 1.00 74.06 96 ASP A O 1
ATOM 820 N N . ASP A 1 97 ? 14.906 22.344 6.663 1.00 79.94 97 ASP A N 1
ATOM 821 C CA . ASP A 1 97 ? 15.933 22.793 5.721 1.00 79.94 97 ASP A CA 1
ATOM 822 C C . ASP A 1 97 ? 16.551 21.654 4.889 1.00 79.94 97 ASP A C 1
ATOM 824 O O . ASP A 1 97 ? 17.321 21.920 3.964 1.00 79.94 97 ASP A O 1
ATOM 828 N N . ASN A 1 98 ? 16.224 20.386 5.166 1.00 82.44 98 ASN A N 1
ATOM 829 C CA . ASN A 1 98 ? 16.760 19.254 4.421 1.00 82.44 98 ASN A CA 1
ATOM 830 C C . ASN A 1 98 ? 15.948 18.995 3.134 1.00 82.44 98 ASN A C 1
ATOM 832 O O . ASN A 1 98 ? 14.810 18.523 3.209 1.00 82.44 98 ASN A O 1
ATOM 836 N N . PRO A 1 99 ? 16.535 19.142 1.929 1.00 85.00 99 PRO A N 1
ATOM 837 C CA . PRO A 1 99 ? 15.828 18.885 0.672 1.00 85.00 99 PRO A CA 1
ATOM 838 C C . PRO A 1 99 ? 15.305 17.449 0.528 1.00 85.00 99 PRO A C 1
ATOM 840 O O . PRO A 1 99 ? 14.335 17.209 -0.188 1.00 85.00 99 PRO A O 1
ATOM 843 N N . ALA A 1 100 ? 15.946 16.473 1.183 1.00 83.62 100 ALA A N 1
ATOM 844 C CA . ALA A 1 100 ? 15.461 15.094 1.201 1.00 83.62 100 ALA A CA 1
ATOM 845 C C . ALA A 1 100 ? 14.176 14.954 2.029 1.00 83.62 100 ALA A C 1
ATOM 847 O O . ALA A 1 100 ? 13.310 14.157 1.677 1.00 83.62 100 ALA A O 1
ATOM 848 N N . TRP A 1 101 ? 14.038 15.747 3.093 1.00 86.38 101 TRP A N 1
ATOM 849 C CA . TRP A 1 101 ? 12.849 15.766 3.937 1.00 86.38 101 TRP A CA 1
ATOM 850 C C . TRP A 1 101 ? 11.644 16.350 3.195 1.00 86.38 101 TRP A C 1
ATOM 852 O O . TRP A 1 101 ? 10.564 15.763 3.169 1.00 86.38 101 TRP A O 1
ATOM 862 N N . ASP A 1 102 ? 11.860 17.451 2.482 1.00 87.38 102 ASP A N 1
ATOM 863 C CA . ASP A 1 102 ? 10.842 18.066 1.633 1.00 87.38 102 ASP A CA 1
ATOM 864 C C . ASP A 1 102 ? 10.468 17.181 0.422 1.00 87.38 102 ASP A C 1
ATOM 866 O O . ASP A 1 102 ? 9.302 17.084 0.032 1.00 87.38 102 ASP A O 1
ATOM 870 N N . ALA A 1 103 ? 11.435 16.447 -0.140 1.00 88.88 103 ALA A N 1
ATOM 871 C CA . ALA A 1 103 ? 11.157 15.424 -1.146 1.00 88.88 103 ALA A CA 1
ATOM 872 C C . ALA A 1 103 ? 10.329 14.251 -0.585 1.00 88.88 103 ALA A C 1
ATOM 874 O O . ALA A 1 103 ? 9.440 13.763 -1.289 1.00 88.88 103 ALA A O 1
ATOM 875 N N . LEU A 1 104 ? 10.565 13.827 0.667 1.00 90.81 104 LEU A N 1
ATOM 876 C CA . LEU A 1 104 ? 9.728 12.818 1.330 1.00 90.81 104 LEU A CA 1
ATOM 877 C C . LEU A 1 104 ? 8.296 13.328 1.460 1.00 90.81 104 LEU A C 1
ATOM 879 O O . LEU A 1 104 ? 7.372 12.641 1.035 1.00 90.81 104 LEU A O 1
ATOM 883 N N . ARG A 1 105 ? 8.130 14.551 1.981 1.00 92.88 105 ARG A N 1
ATOM 884 C CA . ARG A 1 105 ? 6.828 15.206 2.145 1.00 92.88 105 ARG A CA 1
ATOM 885 C C . ARG A 1 105 ? 6.040 15.212 0.841 1.00 92.88 105 ARG A C 1
ATOM 887 O O . ARG A 1 105 ? 4.922 14.714 0.815 1.00 92.88 105 ARG A O 1
ATOM 894 N N . ARG A 1 106 ? 6.633 15.712 -0.250 1.00 93.06 106 ARG A N 1
ATOM 895 C CA . ARG A 1 106 ? 5.978 15.732 -1.571 1.00 93.06 106 ARG A CA 1
ATOM 896 C C . ARG A 1 106 ? 5.585 14.340 -2.054 1.00 93.06 106 ARG A C 1
ATOM 898 O O . ARG A 1 106 ? 4.531 14.182 -2.655 1.00 93.06 106 ARG A O 1
ATOM 905 N N . THR A 1 107 ? 6.430 13.342 -1.802 1.00 93.38 107 THR A N 1
ATOM 906 C CA . THR A 1 107 ? 6.150 11.954 -2.193 1.00 93.38 107 THR A CA 1
ATOM 907 C C . THR A 1 107 ? 4.954 11.407 -1.410 1.00 93.38 107 THR A C 1
ATOM 909 O O . THR A 1 107 ? 4.043 10.846 -2.008 1.00 93.38 107 THR A O 1
ATOM 912 N N . VAL A 1 108 ? 4.899 11.642 -0.095 1.00 95.50 108 VAL A N 1
ATOM 913 C CA . VAL A 1 108 ? 3.763 11.244 0.753 1.00 95.50 108 VAL A CA 1
ATOM 914 C C . VAL A 1 108 ? 2.486 11.990 0.364 1.00 95.50 108 VAL A C 1
ATOM 916 O O . VAL A 1 108 ? 1.436 11.367 0.262 1.00 95.50 108 VAL A O 1
ATOM 919 N N . GLU A 1 109 ? 2.558 13.296 0.102 1.00 96.56 109 GLU A N 1
ATOM 920 C CA . GLU A 1 109 ? 1.416 14.094 -0.366 1.00 96.56 109 GLU A CA 1
ATOM 921 C C . GLU A 1 109 ? 0.864 13.571 -1.694 1.00 96.56 109 GLU A C 1
ATOM 923 O O . GLU A 1 109 ? -0.350 13.447 -1.841 1.00 96.56 109 GLU A O 1
ATOM 928 N N . ALA A 1 110 ? 1.746 13.225 -2.635 1.00 95.69 110 ALA A N 1
ATOM 929 C CA . ALA A 1 110 ? 1.357 12.660 -3.918 1.00 95.69 110 ALA A CA 1
ATOM 930 C C . ALA A 1 110 ? 0.677 11.294 -3.749 1.00 95.69 110 ALA A C 1
ATOM 932 O O . ALA A 1 110 ? -0.401 11.096 -4.295 1.00 95.69 110 ALA A O 1
ATOM 933 N N . ILE A 1 111 ? 1.262 10.389 -2.953 1.00 96.94 111 ILE A N 1
ATOM 934 C CA . ILE A 1 111 ? 0.679 9.067 -2.672 1.00 96.94 111 ILE A CA 1
ATOM 935 C C . ILE A 1 111 ? -0.683 9.207 -1.985 1.00 96.94 111 ILE A C 1
ATOM 937 O O . ILE A 1 111 ? -1.645 8.559 -2.387 1.00 96.94 111 ILE A O 1
ATOM 941 N N . LEU A 1 112 ? -0.783 10.063 -0.964 1.00 98.12 112 LEU A N 1
ATOM 942 C CA . LEU A 1 112 ? -2.036 10.303 -0.250 1.00 98.12 112 LEU A CA 1
ATOM 943 C C . LEU A 1 112 ? -3.114 10.855 -1.190 1.00 98.12 112 LEU A C 1
ATOM 945 O O . LEU A 1 112 ? -4.268 10.445 -1.096 1.00 98.12 112 LEU A O 1
ATOM 949 N N . ALA A 1 113 ? -2.750 11.759 -2.103 1.00 97.94 113 ALA A N 1
ATOM 950 C CA . ALA A 1 113 ? -3.680 12.281 -3.095 1.00 97.94 113 ALA A CA 1
ATOM 951 C C . ALA A 1 113 ? -4.233 11.170 -4.001 1.00 97.94 113 ALA A C 1
ATOM 953 O O . ALA A 1 113 ? -5.440 11.153 -4.242 1.00 97.94 113 ALA A O 1
ATOM 954 N N . ASP A 1 114 ? -3.405 10.218 -4.445 1.00 97.19 114 ASP A N 1
ATOM 955 C CA . ASP A 1 114 ? -3.904 9.105 -5.263 1.00 97.19 114 ASP A CA 1
ATOM 956 C C . ASP A 1 114 ? -4.753 8.122 -4.453 1.00 97.19 114 ASP A C 1
ATOM 958 O O . ASP A 1 114 ? -5.792 7.683 -4.939 1.00 97.19 114 ASP A O 1
ATOM 962 N N . VAL A 1 115 ? -4.362 7.816 -3.206 1.00 97.75 115 VAL A N 1
ATOM 963 C CA . VAL A 1 115 ? -5.174 6.993 -2.290 1.00 97.75 115 VAL A CA 1
ATOM 964 C C . VAL A 1 115 ? -6.567 7.604 -2.146 1.00 97.75 115 VAL A C 1
ATOM 966 O O . VAL A 1 115 ? -7.571 6.899 -2.241 1.00 97.75 115 VAL A O 1
ATOM 969 N N . VAL A 1 116 ? -6.646 8.920 -1.941 1.00 97.75 116 VAL A N 1
ATOM 970 C CA . VAL A 1 116 ? -7.921 9.637 -1.829 1.00 97.75 116 VAL A CA 1
ATOM 971 C C . VAL A 1 116 ? -8.691 9.613 -3.145 1.00 97.75 116 VAL A C 1
ATOM 973 O O . VAL A 1 116 ? -9.891 9.359 -3.119 1.00 97.75 116 VAL A O 1
ATOM 976 N N . ALA A 1 117 ? -8.028 9.845 -4.280 1.00 97.25 117 ALA A N 1
ATOM 977 C CA . ALA A 1 117 ? -8.673 9.864 -5.589 1.00 97.25 117 ALA A CA 1
ATOM 978 C C . ALA A 1 117 ? -9.270 8.497 -5.965 1.00 97.25 117 ALA A C 1
ATOM 980 O O . ALA A 1 117 ? -10.430 8.425 -6.371 1.00 97.25 117 ALA A O 1
ATOM 981 N N . GLU A 1 118 ? -8.524 7.405 -5.772 1.00 95.75 118 GLU A N 1
ATOM 982 C CA . GLU A 1 118 ? -9.005 6.043 -6.040 1.00 95.75 118 GLU A CA 1
ATOM 983 C C . GLU A 1 118 ? -10.165 5.629 -5.126 1.00 95.75 118 GLU A C 1
ATOM 985 O O . GLU A 1 118 ? -11.025 4.842 -5.523 1.00 95.75 118 GLU A O 1
ATOM 990 N N . ASN A 1 119 ? -10.215 6.177 -3.910 1.00 96.56 119 ASN A N 1
ATOM 991 C CA . ASN A 1 119 ? -11.213 5.840 -2.897 1.00 96.56 119 ASN A CA 1
ATOM 992 C C . ASN A 1 119 ? -12.236 6.967 -2.667 1.00 96.56 119 ASN A C 1
ATOM 994 O O . ASN A 1 119 ? -12.935 6.968 -1.650 1.00 96.56 119 ASN A O 1
ATOM 998 N N . ASP A 1 120 ? -12.375 7.916 -3.602 1.00 96.25 120 ASP A N 1
ATOM 999 C CA . ASP A 1 120 ? -13.194 9.119 -3.393 1.00 96.25 120 ASP A CA 1
ATOM 1000 C C . ASP A 1 120 ? -14.652 8.778 -3.077 1.00 96.25 120 ASP A C 1
ATOM 1002 O O . ASP A 1 120 ? -15.241 9.371 -2.179 1.00 96.25 120 ASP A O 1
ATOM 1006 N N . ARG A 1 121 ? -15.224 7.760 -3.732 1.00 93.19 121 ARG A N 1
ATOM 1007 C CA . ARG A 1 121 ? -16.595 7.303 -3.443 1.00 93.19 121 ARG A CA 1
ATOM 1008 C C . ARG A 1 121 ? -16.765 6.878 -1.982 1.00 93.19 121 ARG A C 1
ATOM 1010 O O . ARG A 1 121 ? -17.762 7.228 -1.362 1.00 93.19 121 ARG A O 1
ATOM 1017 N N . PHE A 1 122 ? -15.793 6.155 -1.424 1.00 95.12 122 PHE A N 1
ATOM 1018 C CA . PHE A 1 122 ? -15.820 5.754 -0.017 1.00 95.12 122 PHE A CA 1
ATOM 1019 C C . PHE A 1 122 ? -15.741 6.979 0.899 1.00 95.12 122 PHE A C 1
ATOM 1021 O O . PHE A 1 122 ? -16.570 7.136 1.794 1.00 95.12 122 PHE A O 1
ATOM 1028 N N . PHE A 1 123 ? -14.771 7.868 0.666 1.00 97.31 123 PHE A N 1
ATOM 1029 C CA . PHE A 1 123 ? -14.582 9.051 1.508 1.00 97.31 123 PHE A CA 1
ATOM 1030 C C . PHE A 1 123 ? -15.739 10.047 1.389 1.00 97.31 123 PHE A C 1
ATOM 1032 O O . PHE A 1 123 ? -16.087 10.697 2.368 1.00 97.31 123 PHE A O 1
ATOM 1039 N N . ARG A 1 124 ? -16.365 10.157 0.216 1.00 94.69 124 ARG A N 1
ATOM 1040 C CA . ARG A 1 124 ? -17.562 10.971 -0.001 1.00 94.69 124 ARG A CA 1
ATOM 1041 C C . ARG A 1 124 ? -18.735 10.450 0.823 1.00 94.69 124 ARG A C 1
ATOM 1043 O O . ARG A 1 124 ? -19.286 11.222 1.598 1.00 94.69 124 ARG A O 1
ATOM 1050 N N . ASP A 1 125 ? -19.040 9.155 0.732 1.00 93.06 125 ASP A N 1
ATOM 1051 C CA . ASP A 1 125 ? -20.114 8.527 1.513 1.00 93.06 125 ASP A CA 1
ATOM 1052 C C . ASP A 1 125 ? -19.852 8.661 3.032 1.00 93.06 125 ASP A C 1
ATOM 1054 O O . ASP A 1 125 ? -20.779 8.903 3.809 1.00 93.06 125 ASP A O 1
ATOM 1058 N N . LEU A 1 126 ? -18.586 8.569 3.467 1.00 95.06 126 LEU A N 1
ATOM 1059 C CA . LEU A 1 126 ? -18.201 8.803 4.863 1.00 95.06 126 LEU A CA 1
ATOM 1060 C C . LEU A 1 126 ? -18.429 10.260 5.295 1.00 95.06 126 LEU A C 1
ATOM 1062 O O . LEU A 1 126 ? -18.986 10.487 6.365 1.00 95.06 126 LEU A O 1
ATOM 1066 N N . ARG A 1 127 ? -18.044 11.254 4.484 1.00 95.00 127 ARG A N 1
ATOM 1067 C CA . ARG A 1 127 ? -18.311 12.672 4.792 1.00 95.00 127 ARG A CA 1
ATOM 1068 C C . ARG A 1 127 ? -19.804 12.952 4.894 1.00 95.00 127 ARG A C 1
ATOM 1070 O O . ARG A 1 127 ? -20.236 13.552 5.870 1.00 95.00 127 ARG A O 1
ATOM 1077 N N . THR A 1 128 ? -20.593 12.437 3.952 1.00 91.12 128 THR A N 1
ATOM 1078 C CA . THR A 1 128 ? -22.058 12.558 3.963 1.00 91.12 128 THR A CA 1
ATOM 1079 C C . THR A 1 128 ? -22.661 11.997 5.255 1.00 91.12 128 THR A C 1
ATOM 1081 O O . THR A 1 128 ? -23.547 12.621 5.840 1.00 91.12 128 THR A O 1
ATOM 1084 N N . LEU A 1 129 ? -22.159 10.857 5.753 1.00 91.88 129 LEU A N 1
ATOM 1085 C CA . LEU A 1 129 ? -22.565 10.313 7.054 1.00 91.88 129 LEU A CA 1
ATOM 1086 C C . LEU A 1 129 ? -22.285 11.295 8.202 1.00 91.88 129 LEU A C 1
ATOM 1088 O O . LEU A 1 129 ? -23.146 11.491 9.061 1.00 91.88 129 LEU A O 1
ATOM 1092 N N . VAL A 1 130 ? -21.086 11.876 8.233 1.00 94.38 130 VAL A N 1
ATOM 1093 C CA . VAL A 1 130 ? -20.648 12.790 9.299 1.00 94.38 130 VAL A CA 1
ATOM 1094 C C . VAL A 1 130 ? -21.439 14.096 9.282 1.00 94.38 130 VAL A C 1
ATOM 1096 O O . VAL A 1 130 ? -21.886 14.553 10.331 1.00 94.38 130 VAL A O 1
ATOM 1099 N N . GLU A 1 131 ? -21.659 14.664 8.099 1.00 91.75 131 GLU A N 1
ATOM 1100 C CA . GLU A 1 131 ? -22.348 15.944 7.913 1.00 91.75 131 GLU A CA 1
ATOM 1101 C C . GLU A 1 131 ? -23.844 15.865 8.246 1.00 91.75 131 GLU A C 1
ATOM 1103 O O . GLU A 1 131 ? -24.399 16.806 8.814 1.00 91.75 131 GLU A O 1
ATOM 1108 N N . HIS A 1 132 ? -24.508 14.751 7.921 1.00 88.31 132 HIS A N 1
ATOM 1109 C CA . HIS A 1 132 ? -25.971 14.669 8.001 1.00 88.31 132 HIS A CA 1
ATOM 1110 C C . HIS A 1 132 ? -26.519 13.747 9.096 1.00 88.31 132 HIS A C 1
ATOM 1112 O O . HIS A 1 132 ? -27.702 13.845 9.427 1.00 88.31 132 HIS A O 1
ATOM 1118 N N . GLY A 1 133 ? -25.724 12.828 9.657 1.00 82.94 133 GLY A N 1
ATOM 1119 C CA . GLY A 1 133 ? -26.140 11.945 10.760 1.00 82.94 133 GLY A CA 1
ATOM 1120 C C . GLY A 1 133 ? -27.322 10.995 10.472 1.00 82.94 133 GLY A C 1
ATOM 1121 O O . GLY A 1 133 ? -27.783 10.283 11.365 1.00 82.94 133 GLY A O 1
ATOM 1122 N N . THR A 1 134 ? -27.850 10.955 9.248 1.00 68.38 134 THR A N 1
ATOM 1123 C CA . THR A 1 134 ? -28.906 10.028 8.806 1.00 68.38 134 THR A CA 1
ATOM 1124 C C . THR A 1 134 ? -28.520 9.376 7.493 1.00 68.38 134 THR A C 1
ATOM 1126 O O . THR A 1 134 ? -27.923 10.015 6.630 1.00 68.38 134 THR A O 1
ATOM 1129 N N . TYR A 1 135 ? -28.923 8.113 7.316 1.00 64.88 135 TYR A N 1
ATOM 1130 C CA . TYR A 1 135 ? -28.888 7.479 6.006 1.00 64.88 135 TYR A CA 1
ATOM 1131 C C . TYR A 1 135 ? -29.978 6.409 5.836 1.00 64.88 135 TYR A C 1
ATOM 1133 O O . TYR A 1 135 ? -30.138 5.549 6.704 1.00 64.88 135 TYR A O 1
ATOM 1141 N N . ARG A 1 136 ? -30.696 6.423 4.701 1.00 58.44 136 ARG A N 1
ATOM 1142 C CA . ARG A 1 136 ? -31.495 5.284 4.226 1.00 58.44 136 ARG A CA 1
ATOM 1143 C C . ARG A 1 136 ? -30.925 4.758 2.914 1.00 58.44 136 ARG A C 1
ATOM 1145 O O . ARG A 1 136 ? -30.849 5.471 1.918 1.00 58.44 136 ARG A O 1
ATOM 1152 N N . PHE A 1 137 ? -30.572 3.479 2.934 1.00 52.38 137 PHE A N 1
ATOM 1153 C CA . PHE A 1 137 ? -30.308 2.689 1.742 1.00 52.38 137 PHE A CA 1
ATOM 1154 C C . PHE A 1 137 ? -31.658 2.269 1.149 1.00 52.38 137 PHE A C 1
ATOM 1156 O O . PHE A 1 137 ? -32.460 1.655 1.851 1.00 52.38 137 PHE A O 1
ATOM 1163 N N . SER A 1 138 ? -31.931 2.622 -0.107 1.00 52.31 138 SER A N 1
ATOM 1164 C CA . SER A 1 138 ? -33.059 2.046 -0.843 1.00 52.31 138 SER A CA 1
ATOM 1165 C C . SER A 1 138 ? -32.581 0.756 -1.504 1.00 52.31 138 SER A C 1
ATOM 1167 O O . SER A 1 138 ? -31.862 0.812 -2.503 1.00 52.31 138 SER A O 1
ATOM 1169 N N . GLU A 1 139 ? -32.937 -0.401 -0.937 1.00 51.06 139 GLU A N 1
ATOM 1170 C CA . GLU A 1 139 ? -32.657 -1.706 -1.561 1.00 51.06 139 GLU A CA 1
ATOM 1171 C C . GLU A 1 139 ? -33.308 -1.802 -2.956 1.00 51.06 139 GLU A C 1
ATOM 1173 O O . GLU A 1 139 ? -32.678 -2.302 -3.888 1.00 51.06 139 GLU A O 1
ATOM 1178 N N . ASP A 1 140 ? -34.477 -1.173 -3.145 1.00 48.56 140 ASP A N 1
ATOM 1179 C CA . ASP A 1 140 ? -35.253 -1.157 -4.398 1.00 48.56 140 ASP A CA 1
ATOM 1180 C C . ASP A 1 140 ? -34.516 -0.543 -5.602 1.00 48.56 140 ASP A C 1
ATOM 1182 O O . ASP A 1 140 ? -34.906 -0.761 -6.751 1.00 48.56 140 ASP A O 1
ATOM 1186 N N . ALA A 1 141 ? -33.469 0.253 -5.365 1.00 47.28 141 ALA A N 1
ATOM 1187 C CA . ALA A 1 141 ? -32.679 0.873 -6.426 1.00 47.28 141 ALA A CA 1
ATOM 1188 C C . ALA A 1 141 ? -31.453 0.032 -6.832 1.00 47.28 141 ALA A C 1
ATOM 1190 O O . ALA A 1 141 ? -30.899 0.247 -7.903 1.00 47.28 141 ALA A O 1
ATOM 1191 N N . ALA A 1 142 ? -31.035 -0.939 -6.012 1.00 44.34 142 ALA A N 1
ATOM 1192 C CA . ALA A 1 142 ? -29.888 -1.800 -6.307 1.00 44.34 142 ALA A CA 1
ATOM 1193 C C . ALA A 1 142 ? -30.250 -3.025 -7.171 1.00 44.34 142 ALA A C 1
ATOM 1195 O O . ALA A 1 142 ? -29.368 -3.576 -7.829 1.00 44.34 142 ALA A O 1
ATOM 1196 N N . GLU A 1 143 ? -31.523 -3.438 -7.185 1.00 43.94 143 GLU A N 1
ATOM 1197 C CA . GLU A 1 143 ? -32.027 -4.544 -8.020 1.00 43.94 143 GLU A CA 1
ATOM 1198 C C . GLU A 1 143 ? -32.511 -4.099 -9.410 1.00 43.94 143 GLU A C 1
ATOM 1200 O O . GLU A 1 143 ? -32.714 -4.935 -10.292 1.00 43.94 143 GLU A O 1
ATOM 1205 N N . ARG A 1 144 ? -32.654 -2.789 -9.660 1.00 47.41 144 ARG A N 1
ATOM 1206 C CA . ARG A 1 144 ? -32.992 -2.280 -10.996 1.00 47.41 144 ARG A CA 1
ATOM 1207 C C . ARG A 1 144 ? -31.745 -2.319 -11.880 1.00 47.41 144 ARG A C 1
ATOM 1209 O O . ARG A 1 144 ? -30.822 -1.529 -11.735 1.00 47.41 144 ARG A O 1
ATOM 1216 N N . THR A 1 145 ? -31.742 -3.263 -12.812 1.00 42.81 145 THR A N 1
ATOM 1217 C CA . THR A 1 145 ? -30.730 -3.586 -13.835 1.00 42.81 145 THR A CA 1
ATOM 1218 C C . THR A 1 145 ? -30.374 -2.462 -14.828 1.00 42.81 145 THR A C 1
ATOM 1220 O O . THR A 1 145 ? -29.867 -2.747 -15.908 1.00 42.81 145 THR A O 1
ATOM 1223 N N . SER A 1 146 ? -30.600 -1.185 -14.518 1.00 45.53 146 SER A N 1
ATOM 1224 C CA . SER A 1 146 ? -30.456 -0.081 -15.478 1.00 45.53 146 SER A CA 1
ATOM 1225 C C . SER A 1 146 ? -29.155 0.711 -15.363 1.00 45.53 146 SER A C 1
ATOM 1227 O O . SER A 1 146 ? -29.118 1.829 -15.843 1.00 45.53 146 SER A O 1
ATOM 1229 N N . GLY A 1 147 ? -28.084 0.218 -14.731 1.00 53.62 147 GLY A N 1
ATOM 1230 C CA . GLY A 1 147 ? -26.809 0.964 -14.661 1.00 53.62 147 GLY A CA 1
ATOM 1231 C C . GLY A 1 147 ? -26.884 2.340 -13.967 1.00 53.62 147 GLY A C 1
ATOM 1232 O O . GLY A 1 147 ? -25.864 3.011 -13.833 1.00 53.62 147 GLY A O 1
ATOM 1233 N N . GLU A 1 148 ? -28.064 2.746 -13.500 1.00 48.44 148 GLU A N 1
ATOM 1234 C CA . GLU A 1 148 ? -28.299 3.943 -12.713 1.00 48.44 148 GLU A CA 1
ATOM 1235 C C . GLU A 1 148 ? -27.872 3.649 -11.280 1.00 48.44 148 GLU A C 1
ATOM 1237 O O . GLU A 1 148 ? -28.292 2.666 -10.662 1.00 48.44 148 GLU A O 1
ATOM 1242 N N . GLU A 1 149 ? -26.972 4.478 -10.754 1.00 50.19 149 GLU A N 1
ATOM 1243 C CA . GLU A 1 149 ? -26.543 4.326 -9.373 1.00 50.19 149 GLU A CA 1
ATOM 1244 C C . GLU A 1 149 ? -27.731 4.580 -8.430 1.00 50.19 149 GLU A C 1
ATOM 1246 O O . GLU A 1 149 ? -28.491 5.526 -8.647 1.00 50.19 149 GLU A O 1
ATOM 1251 N N . PRO A 1 150 ? -27.904 3.766 -7.373 1.00 53.44 150 PRO A N 1
ATOM 1252 C CA . PRO A 1 150 ? -29.010 3.928 -6.444 1.00 53.44 150 PRO A CA 1
ATOM 1253 C C . PRO A 1 150 ? -29.026 5.340 -5.850 1.00 53.44 150 PRO A C 1
ATOM 1255 O O . PRO A 1 150 ? -28.036 5.806 -5.282 1.00 53.44 150 PRO A O 1
ATOM 1258 N N . GLU A 1 151 ? -30.169 6.007 -5.992 1.00 48.78 151 GLU A N 1
ATOM 1259 C CA . GLU A 1 151 ? -30.384 7.375 -5.533 1.00 48.78 151 GLU A CA 1
ATOM 1260 C C . GLU A 1 151 ? -30.485 7.418 -3.997 1.00 48.78 151 GLU A C 1
ATOM 1262 O O . GLU A 1 151 ? -31.232 6.663 -3.366 1.00 48.78 151 GLU A O 1
ATOM 1267 N N . TRP A 1 152 ? -29.709 8.311 -3.386 1.00 54.31 152 TRP A N 1
ATOM 1268 C CA . TRP A 1 152 ? -29.651 8.521 -1.942 1.00 54.31 152 TRP A CA 1
ATOM 1269 C C . TRP A 1 152 ? -30.870 9.327 -1.502 1.00 54.31 152 TRP A C 1
ATOM 1271 O O . TRP A 1 152 ? -31.072 10.439 -1.986 1.00 54.31 152 TRP A O 1
ATOM 1281 N N . ARG A 1 153 ? -31.675 8.814 -0.564 1.00 54.66 153 ARG A N 1
ATOM 1282 C CA . ARG A 1 153 ? -32.795 9.580 0.002 1.00 54.66 153 ARG A CA 1
ATOM 1283 C C . ARG A 1 153 ? -32.600 9.809 1.491 1.00 54.66 153 ARG A C 1
ATOM 1285 O O . ARG A 1 153 ? -32.357 8.870 2.251 1.00 54.66 153 ARG A O 1
ATOM 1292 N N . PHE A 1 154 ? -32.723 11.073 1.896 1.00 51.75 154 PHE A N 1
ATOM 1293 C CA . PHE A 1 154 ? -32.832 11.442 3.301 1.00 51.75 154 PHE A CA 1
ATOM 1294 C C . PHE A 1 154 ? -34.052 10.754 3.903 1.00 51.75 154 PHE A C 1
ATOM 1296 O O . PHE A 1 154 ? -35.083 10.563 3.252 1.00 51.75 154 PHE A O 1
ATOM 1303 N N . ALA A 1 155 ? -33.890 10.309 5.137 1.00 52.88 155 ALA A N 1
ATOM 1304 C CA . ALA A 1 155 ? -34.894 9.528 5.813 1.00 52.88 155 ALA A CA 1
ATOM 1305 C C . ALA A 1 155 ? -36.185 10.344 6.053 1.00 52.88 155 ALA A C 1
ATOM 1307 O O . ALA A 1 155 ? -36.142 11.568 6.151 1.00 52.88 155 ALA A O 1
ATOM 1308 N N . GLY A 1 156 ? -37.341 9.670 6.093 1.00 51.56 156 GLY A N 1
ATOM 1309 C CA . GLY A 1 156 ? -38.645 10.320 6.296 1.00 51.56 156 GLY A CA 1
ATOM 1310 C C . GLY A 1 156 ? -38.771 11.017 7.659 1.00 51.56 156 GLY A C 1
ATOM 1311 O O . GLY A 1 156 ? -37.904 10.880 8.515 1.00 51.56 156 GLY A O 1
ATOM 1312 N N . ALA A 1 157 ? -39.881 11.729 7.881 1.00 49.94 157 ALA A N 1
ATOM 1313 C CA . ALA A 1 157 ? -40.096 12.633 9.023 1.00 49.94 157 ALA A CA 1
ATOM 1314 C C . ALA A 1 157 ? -39.870 12.037 10.439 1.00 49.94 157 ALA A C 1
ATOM 1316 O O . ALA A 1 157 ? -39.612 12.798 11.371 1.00 49.94 157 ALA A O 1
ATOM 1317 N N . ASP A 1 158 ? -39.906 10.709 10.604 1.00 60.31 158 ASP A N 1
ATOM 1318 C CA . ASP A 1 158 ? -39.680 10.018 11.888 1.00 60.31 158 ASP A CA 1
ATOM 1319 C C . ASP A 1 158 ? -38.213 9.610 12.152 1.00 60.31 158 ASP A C 1
ATOM 1321 O O . ASP A 1 158 ? -37.871 9.155 13.250 1.00 60.31 158 ASP A O 1
ATOM 1325 N N . ASP A 1 159 ? -37.314 9.774 11.177 1.00 68.38 159 ASP A N 1
ATOM 1326 C CA . ASP A 1 159 ? -35.898 9.416 11.304 1.00 68.38 159 ASP A CA 1
ATOM 1327 C C . ASP A 1 159 ? -35.066 10.633 11.699 1.00 68.38 159 ASP A C 1
ATOM 1329 O O . ASP A 1 159 ? -34.464 11.324 10.877 1.00 68.38 159 ASP A O 1
ATOM 1333 N N . ARG A 1 160 ? -35.013 10.888 13.008 1.00 76.31 160 ARG A N 1
ATOM 1334 C CA . ARG A 1 160 ? -34.121 11.915 13.550 1.00 76.31 160 ARG A CA 1
ATOM 1335 C C . ARG A 1 160 ? -32.655 11.564 13.238 1.00 76.31 160 ARG A C 1
ATOM 1337 O O . ARG A 1 160 ? -32.244 10.431 13.513 1.00 76.31 160 ARG A O 1
ATOM 1344 N N . PRO A 1 161 ? -31.852 12.516 12.727 1.00 84.00 161 PRO A N 1
ATOM 1345 C CA . PRO A 1 161 ? -30.415 12.328 12.565 1.00 84.00 161 PRO A CA 1
ATOM 1346 C C . PRO A 1 161 ? -29.748 12.045 13.900 1.00 84.00 161 PRO A C 1
ATOM 1348 O O . PRO A 1 161 ? -30.038 12.691 14.905 1.00 84.00 161 PRO A O 1
ATOM 1351 N N . ILE A 1 162 ? -28.848 11.064 13.888 1.00 89.31 162 ILE A N 1
ATOM 1352 C CA . ILE A 1 162 ? -27.958 10.760 14.999 1.00 89.31 162 ILE A CA 1
ATOM 1353 C C . ILE A 1 162 ? -26.598 11.342 14.616 1.00 89.31 162 ILE A C 1
ATOM 1355 O O . ILE A 1 162 ? -25.941 10.790 13.733 1.00 89.31 162 ILE A O 1
ATOM 1359 N N . PRO A 1 163 ? -26.165 12.449 15.244 1.00 93.31 163 PRO A N 1
ATOM 1360 C CA . PRO A 1 163 ? -24.873 13.055 14.960 1.00 93.31 163 PRO A CA 1
ATOM 1361 C C . PRO A 1 163 ? -23.746 12.024 15.026 1.00 93.31 163 PRO A C 1
ATOM 1363 O O . PRO A 1 163 ? -23.675 11.237 15.976 1.00 93.31 163 PRO A O 1
ATOM 1366 N N . VAL A 1 164 ? -22.856 12.048 14.037 1.00 94.94 164 VAL A N 1
ATOM 1367 C CA . VAL A 1 164 ? -21.664 11.200 13.997 1.00 94.94 164 VAL A CA 1
ATOM 1368 C C . VAL A 1 164 ? -20.441 12.092 14.148 1.00 94.94 164 VAL A C 1
ATOM 1370 O O . VAL A 1 164 ? -20.265 13.047 13.404 1.00 94.94 164 VAL A O 1
ATOM 1373 N N . GLN A 1 165 ? -19.587 11.778 15.115 1.00 95.69 165 GLN A N 1
ATOM 1374 C CA . GLN A 1 165 ? -18.299 12.428 15.310 1.00 95.69 165 GLN A CA 1
ATOM 1375 C C . GLN A 1 165 ? -17.196 11.422 15.011 1.00 95.69 165 GLN A C 1
ATOM 1377 O O . GLN A 1 165 ? -17.110 10.388 15.678 1.00 95.69 165 GLN A O 1
ATOM 1382 N N . VAL A 1 166 ? -16.359 11.729 14.022 1.00 97.31 166 VAL A N 1
ATOM 1383 C CA . VAL A 1 166 ? -15.209 10.890 13.679 1.00 97.31 166 VAL A CA 1
ATOM 1384 C C . VAL A 1 166 ? -14.023 11.231 14.569 1.00 97.31 166 VAL A C 1
ATOM 1386 O O . VAL A 1 166 ? -13.657 12.395 14.728 1.00 97.31 166 VAL A O 1
ATOM 1389 N N . HIS A 1 167 ? -13.405 10.188 15.108 1.00 97.12 167 HIS A N 1
ATOM 1390 C CA . HIS A 1 167 ? -12.109 10.225 15.768 1.00 97.12 167 HIS A CA 1
ATOM 1391 C C . HIS A 1 167 ? -11.141 9.365 14.967 1.00 97.12 167 HIS A C 1
ATOM 1393 O O . HIS A 1 167 ? -11.505 8.286 14.502 1.00 97.12 167 HIS A O 1
ATOM 1399 N N . TYR A 1 168 ? -9.907 9.823 14.821 1.00 97.75 168 TYR A N 1
ATOM 1400 C CA . TYR A 1 168 ? -8.878 9.104 14.082 1.00 97.75 168 TYR A CA 1
ATOM 1401 C C . TYR A 1 168 ? -7.657 8.917 14.970 1.00 97.75 168 TYR A C 1
ATOM 1403 O O . TYR A 1 168 ? -7.126 9.894 15.501 1.00 97.75 168 TYR A O 1
ATOM 1411 N N . VAL A 1 169 ? -7.258 7.658 15.140 1.00 96.88 169 VAL A N 1
ATOM 1412 C CA . VAL A 1 169 ? -6.071 7.248 15.890 1.00 96.88 169 VAL A CA 1
ATOM 1413 C C . VAL A 1 169 ? -5.119 6.601 14.886 1.00 96.88 169 VAL A C 1
ATOM 1415 O O . VAL A 1 169 ? -5.381 5.466 14.502 1.00 96.88 169 VAL A O 1
ATOM 1418 N N . PRO A 1 170 ? -4.067 7.296 14.411 1.00 96.12 170 PRO A N 1
ATOM 1419 C CA . PRO A 1 170 ? -3.196 6.777 13.359 1.00 96.12 170 PRO A CA 1
ATOM 1420 C C . PRO A 1 170 ? -2.515 5.469 13.764 1.00 96.12 170 PRO A C 1
ATOM 1422 O O . PRO A 1 170 ? -2.064 5.331 14.906 1.00 96.12 170 PRO A O 1
ATOM 1425 N N . GLY A 1 171 ? -2.411 4.540 12.813 1.00 94.56 171 GLY A N 1
ATOM 1426 C CA . GLY A 1 171 ? -1.587 3.342 12.954 1.00 94.56 171 GLY A CA 1
ATOM 1427 C C . GLY A 1 171 ? -0.148 3.533 12.476 1.00 94.56 171 GLY A C 1
ATOM 1428 O O . GLY A 1 171 ? 0.263 4.645 12.125 1.00 94.56 171 GLY A O 1
ATOM 1429 N N . ASN A 1 172 ? 0.640 2.454 12.465 1.00 92.69 172 ASN A N 1
ATOM 1430 C CA . ASN A 1 172 ? 2.035 2.533 12.021 1.00 92.69 172 ASN A CA 1
ATOM 1431 C C . ASN A 1 172 ? 2.148 2.830 10.519 1.00 92.69 172 ASN A C 1
ATOM 1433 O O . ASN A 1 172 ? 3.096 3.509 10.117 1.00 92.69 172 ASN A O 1
ATOM 1437 N N . HIS A 1 173 ? 1.179 2.408 9.698 1.00 92.44 173 HIS A N 1
ATOM 1438 C CA . HIS A 1 173 ? 1.152 2.730 8.267 1.00 92.44 173 HIS A CA 1
ATOM 1439 C C . HIS A 1 173 ? 0.693 4.168 8.001 1.00 92.44 173 HIS A C 1
ATOM 1441 O O . HIS A 1 173 ? 1.082 4.777 7.005 1.00 92.44 173 HIS A O 1
ATOM 1447 N N . ASP A 1 174 ? -0.042 4.760 8.941 1.00 94.31 174 ASP A N 1
ATOM 1448 C CA . ASP A 1 174 ? -0.533 6.132 8.850 1.00 94.31 174 ASP A CA 1
ATOM 1449 C C . ASP A 1 174 ? 0.450 7.184 9.390 1.00 94.31 174 ASP A C 1
ATOM 1451 O O . ASP A 1 174 ? 0.224 8.388 9.234 1.00 94.31 174 ASP A O 1
ATOM 1455 N N . ARG A 1 175 ? 1.551 6.790 10.041 1.00 93.31 175 ARG A N 1
ATOM 1456 C CA . ARG A 1 175 ? 2.430 7.743 10.751 1.00 93.31 175 ARG A CA 1
ATOM 1457 C C . ARG A 1 175 ? 2.908 8.909 9.877 1.00 93.31 175 ARG A C 1
ATOM 1459 O O . ARG A 1 175 ? 3.091 10.025 10.361 1.00 93.31 175 ARG A O 1
ATOM 1466 N N . LEU A 1 176 ? 3.099 8.667 8.578 1.00 94.38 176 LEU A N 1
ATOM 1467 C CA . LEU A 1 176 ? 3.539 9.687 7.626 1.00 94.38 176 LEU A CA 1
ATOM 1468 C C . LEU A 1 176 ? 2.435 10.695 7.301 1.00 94.38 176 LEU A C 1
ATOM 1470 O O . LEU A 1 176 ? 2.742 11.862 7.062 1.00 94.38 176 LEU A O 1
ATOM 1474 N N . VAL A 1 177 ? 1.161 10.289 7.330 1.00 95.56 177 VAL A N 1
ATOM 1475 C CA . VAL A 1 177 ? 0.048 11.222 7.105 1.00 95.56 177 VAL A CA 1
ATOM 1476 C C . VAL A 1 177 ? -0.176 12.141 8.308 1.00 95.56 177 VAL A C 1
ATOM 1478 O O . VAL A 1 177 ? -0.673 13.255 8.134 1.00 95.56 177 VAL A O 1
ATOM 1481 N N . ASP A 1 178 ? 0.268 11.738 9.503 1.00 95.19 178 ASP A N 1
ATOM 1482 C CA . ASP A 1 178 ? 0.291 12.595 10.693 1.00 95.19 178 ASP A CA 1
ATOM 1483 C C . ASP A 1 178 ? 1.518 13.523 10.765 1.00 95.19 178 ASP A C 1
ATOM 1485 O O . ASP A 1 178 ? 1.551 14.451 11.570 1.00 95.19 178 ASP A O 1
ATOM 1489 N N . TYR A 1 179 ? 2.538 13.343 9.922 1.00 92.50 179 TYR A N 1
ATOM 1490 C CA . TYR A 1 179 ? 3.789 14.085 10.092 1.00 92.50 179 TYR A CA 1
ATOM 1491 C C . TYR A 1 179 ? 3.660 15.569 9.706 1.00 92.50 179 TYR A C 1
ATOM 1493 O O . TYR A 1 179 ? 4.067 16.453 10.470 1.00 92.50 179 TYR A O 1
ATOM 1501 N N . TRP A 1 180 ? 3.050 15.877 8.557 1.00 94.56 180 TRP A N 1
ATOM 1502 C CA . TRP A 1 180 ? 2.986 17.245 8.029 1.00 94.56 180 TRP A CA 1
ATOM 1503 C C . TRP A 1 180 ? 1.599 17.889 8.179 1.00 94.56 180 TRP A C 1
ATOM 1505 O O . TRP A 1 180 ? 0.575 17.226 8.015 1.00 94.56 180 TRP A O 1
ATOM 1515 N N . PRO A 1 181 ? 1.523 19.214 8.416 1.00 97.06 181 PRO A N 1
ATOM 1516 C CA . PRO A 1 181 ? 0.245 19.926 8.454 1.00 97.06 181 PRO A CA 1
ATOM 1517 C C . PRO A 1 181 ? -0.618 19.734 7.197 1.00 97.06 181 PRO A C 1
ATOM 1519 O O . PRO A 1 181 ? -1.839 19.646 7.289 1.00 97.06 181 PRO A O 1
ATOM 1522 N N . SER A 1 182 ? 0.004 19.668 6.017 1.00 97.56 182 SER A N 1
ATOM 1523 C CA . SER A 1 182 ? -0.669 19.465 4.728 1.00 97.56 182 SER A CA 1
ATOM 1524 C C . SER A 1 182 ? -1.359 18.107 4.629 1.00 97.56 182 SER A C 1
ATOM 1526 O O . SER A 1 182 ? -2.532 18.052 4.256 1.00 97.56 182 SER A O 1
ATOM 1528 N N . THR A 1 183 ? -0.675 17.030 5.015 1.00 97.62 183 THR A N 1
ATOM 1529 C CA . THR A 1 183 ? -1.246 15.679 5.019 1.00 97.62 183 THR A CA 1
ATOM 1530 C C . THR A 1 183 ? -2.347 15.552 6.071 1.00 97.62 183 THR A C 1
ATOM 1532 O O . THR A 1 183 ? -3.414 15.025 5.766 1.00 97.62 183 THR A O 1
ATOM 1535 N N . ARG A 1 184 ? -2.179 16.154 7.260 1.00 98.06 184 ARG A N 1
ATOM 1536 C CA . ARG A 1 184 ? -3.230 16.188 8.295 1.00 98.06 184 ARG A CA 1
ATOM 1537 C C . ARG A 1 184 ? -4.493 16.918 7.837 1.00 98.06 184 ARG A C 1
ATOM 1539 O O . ARG A 1 184 ? -5.594 16.423 8.074 1.00 98.06 184 ARG A O 1
ATOM 1546 N N . ARG A 1 185 ? -4.360 18.050 7.132 1.00 98.12 185 ARG A N 1
ATOM 1547 C CA . ARG A 1 185 ? -5.509 18.748 6.520 1.00 98.12 185 ARG A CA 1
ATOM 1548 C C . ARG A 1 185 ? -6.230 17.866 5.508 1.00 98.12 185 ARG A C 1
ATOM 1550 O O . ARG A 1 185 ? -7.458 17.810 5.524 1.00 98.12 185 ARG A O 1
ATOM 1557 N N . ALA A 1 186 ? -5.477 17.195 4.635 1.00 98.00 186 ALA A N 1
ATOM 1558 C CA . ALA A 1 186 ? -6.045 16.306 3.628 1.00 98.00 186 ALA A CA 1
ATOM 1559 C C . ALA A 1 186 ? -6.826 15.155 4.282 1.00 98.00 186 ALA A C 1
ATOM 1561 O O . ALA A 1 186 ? -7.985 14.937 3.932 1.00 98.00 186 ALA A O 1
ATOM 1562 N N . VAL A 1 187 ? -6.247 14.500 5.293 1.00 98.31 187 VAL A N 1
ATOM 1563 C CA . VAL A 1 187 ? -6.908 13.435 6.063 1.00 98.31 187 VAL A CA 1
ATOM 1564 C C . VAL A 1 187 ? -8.181 13.942 6.742 1.00 98.31 187 VAL A C 1
ATOM 1566 O O . VAL A 1 187 ? -9.248 13.369 6.533 1.00 98.31 187 VAL A O 1
ATOM 1569 N N . ARG A 1 188 ? -8.117 15.048 7.497 1.00 98.31 188 ARG A N 1
ATOM 1570 C CA . ARG A 1 188 ? -9.292 15.608 8.193 1.00 98.31 188 ARG A CA 1
ATOM 1571 C C . ARG A 1 188 ? -10.428 15.938 7.233 1.00 98.31 188 ARG A C 1
ATOM 1573 O O . ARG A 1 188 ? -11.576 15.608 7.522 1.00 98.31 188 ARG A O 1
ATOM 1580 N N . ARG A 1 189 ? -10.104 16.529 6.077 1.00 97.75 189 ARG A N 1
ATOM 1581 C CA . ARG A 1 189 ? -11.079 16.800 5.018 1.00 97.75 189 ARG A CA 1
ATOM 1582 C C . ARG A 1 189 ? -11.718 15.506 4.527 1.00 97.75 189 ARG A C 1
ATOM 1584 O O . ARG A 1 189 ? -12.937 15.436 4.473 1.00 97.75 189 ARG A O 1
ATOM 1591 N N . CYS A 1 190 ? -10.924 14.484 4.208 1.00 97.12 190 CYS A N 1
ATOM 1592 C CA . CYS A 1 190 ? -11.436 13.207 3.700 1.00 97.12 190 CYS A CA 1
ATOM 1593 C C . CYS A 1 190 ? -12.351 12.492 4.698 1.00 97.12 190 CYS A C 1
ATOM 1595 O O . CYS A 1 190 ? -13.330 11.882 4.279 1.00 97.12 190 CYS A O 1
ATOM 1597 N N . LEU A 1 191 ? -12.046 12.601 5.993 1.00 97.75 191 LEU A N 1
ATOM 1598 C CA . LEU A 1 191 ? -12.780 11.960 7.084 1.00 97.75 191 LEU A CA 1
ATOM 1599 C C . LEU A 1 191 ? -13.942 12.802 7.648 1.00 97.75 191 LEU A C 1
ATOM 1601 O O . LEU A 1 191 ? -14.618 12.351 8.568 1.00 97.75 191 LEU A O 1
ATOM 1605 N N . GLY A 1 192 ? -14.170 14.021 7.144 1.00 97.12 192 GLY A N 1
ATOM 1606 C CA . GLY A 1 192 ? -15.232 14.910 7.637 1.00 97.12 192 GLY A CA 1
ATOM 1607 C C . GLY A 1 192 ? -14.972 15.505 9.030 1.00 97.12 192 GLY A C 1
ATOM 1608 O O . GLY A 1 192 ? -15.906 15.906 9.711 1.00 97.12 192 GLY A O 1
ATOM 1609 N N . MET A 1 193 ? -13.715 15.578 9.483 1.00 96.94 193 MET A N 1
ATOM 1610 C CA . MET A 1 193 ? -13.344 16.017 10.844 1.00 96.94 193 MET A CA 1
ATOM 1611 C C . MET A 1 193 ? -13.243 17.547 11.019 1.00 96.94 193 MET A C 1
ATOM 1613 O O . MET A 1 193 ? -12.763 18.015 12.052 1.00 96.94 193 MET A O 1
ATOM 1617 N N . GLY A 1 194 ? -13.646 18.330 10.016 1.00 93.56 194 GLY A N 1
ATOM 1618 C CA . GLY A 1 194 ? -13.463 19.784 9.981 1.00 93.56 194 GLY A CA 1
ATOM 1619 C C . GLY A 1 194 ? -12.042 20.224 9.605 1.00 93.56 194 GLY A C 1
ATOM 1620 O O . GLY A 1 194 ? -11.150 19.409 9.359 1.00 93.56 194 GLY A O 1
ATOM 1621 N N . GLU A 1 195 ? -11.824 21.536 9.525 1.00 92.62 195 GLU A N 1
ATOM 1622 C CA . GLU A 1 195 ? -10.502 22.094 9.234 1.00 92.62 195 GLU A CA 1
ATOM 1623 C C . GLU A 1 195 ? -9.597 22.028 10.470 1.00 92.62 195 GLU A C 1
ATOM 1625 O O . GLU A 1 195 ? -10.007 22.326 11.588 1.00 92.62 195 GLU A O 1
ATOM 1630 N N . GLY A 1 196 ? -8.343 21.623 10.282 1.00 94.75 196 GLY A N 1
ATOM 1631 C CA . GLY A 1 196 ? -7.381 21.551 11.373 1.00 94.75 196 GLY A CA 1
ATOM 1632 C C . GLY A 1 196 ? -6.018 21.074 10.905 1.00 94.75 196 GLY A C 1
ATOM 1633 O O . GLY A 1 196 ? -5.885 20.449 9.852 1.00 94.75 196 GLY A O 1
ATOM 1634 N N . GLN A 1 197 ? -4.993 21.390 11.688 1.00 96.56 197 GLN A N 1
ATOM 1635 C CA . GLN A 1 197 ? -3.609 21.004 11.404 1.00 96.56 197 GLN A CA 1
ATOM 1636 C C . GLN A 1 197 ? -2.921 20.374 12.608 1.00 96.56 197 GLN A C 1
ATOM 1638 O O . GLN A 1 197 ? -1.741 20.044 12.515 1.00 96.56 197 GLN A O 1
ATOM 1643 N N . GLU A 1 198 ? -3.634 20.197 13.716 1.00 96.62 198 GLU A N 1
ATOM 1644 C CA . GLU A 1 198 ? -3.069 19.585 14.911 1.00 96.62 198 GLU A CA 1
ATOM 1645 C C . GLU A 1 198 ? -2.780 18.102 14.672 1.00 96.62 198 GLU A C 1
ATOM 1647 O O . GLU A 1 198 ? -3.579 17.447 13.977 1.00 96.62 198 GLU A O 1
ATOM 1652 N N . PRO A 1 199 ? -1.667 17.579 15.225 1.00 96.06 199 PRO A N 1
ATOM 1653 C CA . PRO A 1 199 ? -1.392 16.150 15.270 1.00 96.06 199 PRO A CA 1
ATOM 1654 C C . PRO A 1 199 ? -2.600 15.353 15.751 1.00 96.06 199 PRO A C 1
ATOM 1656 O O . PRO A 1 199 ? -3.351 15.790 16.627 1.00 96.06 199 PRO A O 1
ATOM 1659 N N . PHE A 1 200 ? -2.801 14.186 15.159 1.00 96.31 200 PHE A N 1
ATOM 1660 C CA . PHE A 1 200 ? -3.826 13.263 15.610 1.00 96.31 200 PHE A CA 1
ATOM 1661 C C . PHE A 1 200 ? -3.395 12.590 16.920 1.00 96.31 200 PHE A C 1
ATOM 1663 O O . PHE A 1 200 ? -2.210 12.327 17.129 1.00 96.31 200 PHE A O 1
ATOM 1670 N N . PRO A 1 201 ? -4.341 12.299 17.824 1.00 95.19 201 PRO A N 1
ATOM 1671 C CA . PRO A 1 201 ? -4.023 11.594 19.052 1.00 95.19 201 PRO A CA 1
ATOM 1672 C C . PRO A 1 201 ? -3.687 10.123 18.760 1.00 95.19 201 PRO A C 1
ATOM 1674 O O . PRO A 1 201 ? -4.357 9.468 17.969 1.00 95.19 201 PRO A O 1
ATOM 1677 N N . HIS A 1 202 ? -2.693 9.570 19.456 1.00 94.00 202 HIS A N 1
ATOM 1678 C CA . HIS A 1 202 ? -2.344 8.141 19.363 1.00 94.00 202 HIS A CA 1
ATOM 1679 C C . HIS A 1 202 ? -3.135 7.251 20.334 1.00 94.00 202 HIS A C 1
ATOM 1681 O O . HIS A 1 202 ? -3.015 6.029 20.325 1.00 94.00 202 HIS A O 1
ATOM 1687 N N . ARG A 1 203 ? -3.954 7.870 21.185 1.00 93.62 203 ARG A N 1
ATOM 1688 C CA . ARG A 1 203 ? -4.900 7.194 22.067 1.00 93.62 203 ARG A CA 1
ATOM 1689 C C . ARG A 1 203 ? -6.158 8.033 22.205 1.00 93.62 203 ARG A C 1
ATOM 1691 O O . ARG A 1 203 ? -6.075 9.259 22.254 1.00 93.62 203 ARG A O 1
ATOM 1698 N N . LEU A 1 204 ? -7.297 7.375 22.337 1.00 94.06 204 LEU A N 1
ATOM 1699 C CA . LEU A 1 204 ? -8.550 8.007 22.722 1.00 94.06 204 LEU A CA 1
ATOM 1700 C C . LEU A 1 204 ? -9.021 7.383 24.032 1.00 94.06 204 LEU A C 1
ATOM 1702 O O . LEU A 1 204 ? -9.442 6.227 24.048 1.00 94.06 204 LEU A O 1
ATOM 1706 N N . ASP A 1 205 ? -8.970 8.160 25.108 1.00 91.50 205 ASP A N 1
ATOM 1707 C CA . ASP A 1 205 ? -9.608 7.798 26.369 1.00 91.50 205 ASP A CA 1
ATOM 1708 C C . ASP A 1 205 ? -11.036 8.334 26.312 1.00 91.50 205 ASP A C 1
ATOM 1710 O O . ASP A 1 205 ? -11.262 9.541 26.253 1.00 91.50 205 ASP A O 1
ATOM 1714 N N . ALA A 1 206 ? -12.011 7.431 26.231 1.00 75.25 206 ALA A N 1
ATOM 1715 C CA . ALA A 1 206 ? -13.409 7.774 26.009 1.00 75.25 206 ALA A CA 1
ATOM 1716 C C . ALA A 1 206 ? -14.110 8.219 27.310 1.00 75.25 206 ALA A C 1
ATOM 1718 O O . ALA A 1 206 ? -15.169 7.700 27.678 1.00 75.25 206 ALA A O 1
ATOM 1719 N N . GLU A 1 207 ? -13.515 9.201 27.985 1.00 67.06 207 GLU A N 1
ATOM 1720 C CA . GLU A 1 207 ? -14.190 10.124 28.901 1.00 67.06 207 GLU A CA 1
ATOM 1721 C C . GLU A 1 207 ? -14.679 11.316 28.070 1.00 67.06 207 GLU A C 1
ATOM 1723 O O . GLU A 1 207 ? -14.161 12.425 28.149 1.00 67.06 207 GLU A O 1
ATOM 1728 N N . LEU A 1 208 ? -15.598 11.056 27.140 1.00 63.22 208 LEU A N 1
ATOM 1729 C CA . LEU A 1 208 ? -16.063 12.085 26.215 1.00 63.22 208 LEU A CA 1
ATOM 1730 C C . LEU A 1 208 ? -17.004 13.033 26.968 1.00 63.22 208 LEU A C 1
ATOM 1732 O O . LEU A 1 208 ? -17.946 12.593 27.619 1.00 63.22 208 LEU A O 1
ATOM 1736 N N . ASP A 1 209 ? -16.696 14.325 26.877 1.00 50.97 209 ASP A N 1
ATOM 1737 C CA . ASP A 1 209 ? -17.053 15.417 27.798 1.00 50.97 209 ASP A CA 1
ATOM 1738 C C . ASP A 1 209 ? -18.529 15.876 27.753 1.00 50.97 209 ASP A C 1
ATOM 1740 O O . ASP A 1 209 ? -18.848 17.065 27.769 1.00 50.97 209 ASP A O 1
ATOM 1744 N N . HIS A 1 210 ? -19.471 14.942 27.624 1.00 54.94 210 HIS A N 1
ATOM 1745 C CA . HIS A 1 210 ? -20.894 15.259 27.547 1.00 54.94 210 HIS A CA 1
ATOM 1746 C C . HIS A 1 210 ? -21.710 14.389 28.510 1.00 54.94 210 HIS A C 1
ATOM 1748 O O . HIS A 1 210 ? -21.810 13.178 28.325 1.00 54.94 210 HIS A O 1
ATOM 1754 N N . ASP A 1 211 ? -22.318 15.044 29.505 1.00 58.41 211 ASP A N 1
ATOM 1755 C CA . ASP A 1 211 ? -23.466 14.586 30.302 1.00 58.41 211 ASP A CA 1
ATOM 1756 C C . ASP A 1 211 ? -23.465 13.089 30.673 1.00 58.41 211 ASP A C 1
ATOM 1758 O O . ASP A 1 211 ? -24.263 12.310 30.147 1.00 58.41 211 ASP A O 1
ATOM 1762 N N . ASP A 1 212 ? -22.585 12.690 31.597 1.00 63.91 212 ASP A N 1
ATOM 1763 C CA . ASP A 1 212 ? -22.568 11.368 32.251 1.00 63.91 212 ASP A CA 1
ATOM 1764 C C . ASP A 1 212 ? -22.319 10.132 31.349 1.00 63.91 212 ASP A C 1
ATOM 1766 O O . ASP A 1 212 ? -22.307 8.999 31.839 1.00 63.91 212 ASP A O 1
ATOM 1770 N N . ASP A 1 213 ? -22.045 10.290 30.049 1.00 73.69 213 ASP A N 1
ATOM 1771 C CA . ASP A 1 213 ? -21.806 9.161 29.137 1.00 73.69 213 ASP A CA 1
ATOM 1772 C C . ASP A 1 213 ? -20.341 8.666 29.175 1.00 73.69 213 ASP A C 1
ATOM 1774 O O . ASP A 1 213 ? -19.573 8.811 28.221 1.00 73.69 213 ASP A O 1
ATOM 1778 N N . ARG A 1 214 ? -19.946 8.010 30.275 1.00 88.56 214 ARG A N 1
ATOM 1779 C CA . ARG A 1 214 ? -18.642 7.325 30.373 1.00 88.56 214 ARG A CA 1
ATOM 1780 C C . ARG A 1 214 ? -18.680 5.959 29.687 1.00 88.56 214 ARG A C 1
ATOM 1782 O O . ARG A 1 214 ? -19.452 5.082 30.074 1.00 88.56 214 ARG A O 1
ATOM 1789 N N . TYR A 1 215 ? -17.808 5.748 28.700 1.00 93.25 215 TYR A N 1
ATOM 1790 C CA . TYR A 1 215 ? -17.688 4.456 28.003 1.00 93.25 215 TYR A CA 1
ATOM 1791 C C . TYR A 1 215 ? -16.707 3.496 28.684 1.00 93.25 215 TYR A C 1
ATOM 1793 O O . TYR A 1 215 ? -16.728 2.301 28.398 1.00 93.25 215 TYR A O 1
ATOM 1801 N N . HIS A 1 216 ? -15.831 4.004 29.560 1.00 94.00 216 HIS A N 1
ATOM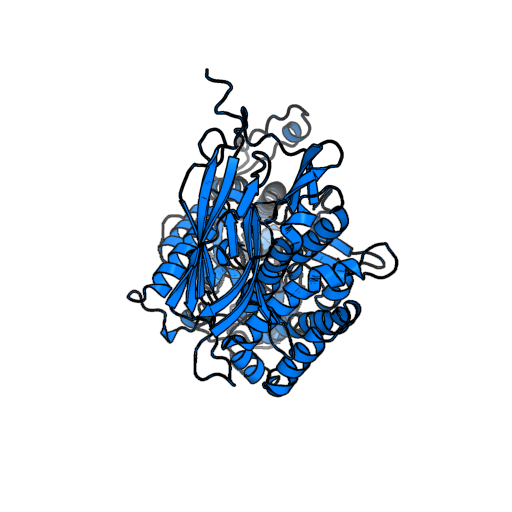 1802 C CA . HIS A 1 216 ? -14.725 3.245 30.157 1.00 94.00 216 HIS A CA 1
ATOM 1803 C C . HIS A 1 216 ? -13.868 2.518 29.108 1.00 94.00 216 HIS A C 1
ATOM 1805 O O . HIS A 1 216 ? -13.413 1.395 29.330 1.00 94.00 216 HIS A O 1
ATOM 1811 N N . ALA A 1 217 ? -13.678 3.137 27.943 1.00 95.81 217 ALA A N 1
ATOM 1812 C CA . ALA A 1 217 ? -12.919 2.566 26.842 1.00 95.81 217 ALA A CA 1
ATOM 1813 C C . ALA A 1 217 ? -11.663 3.389 26.561 1.00 95.81 217 ALA A C 1
ATOM 1815 O O . ALA A 1 217 ? -11.725 4.616 26.513 1.00 95.81 217 ALA A O 1
ATOM 1816 N N . ARG A 1 218 ? -10.547 2.702 26.326 1.00 95.81 218 ARG A N 1
ATOM 1817 C CA . ARG A 1 218 ? -9.327 3.262 25.743 1.00 95.81 218 ARG A CA 1
ATOM 1818 C C . ARG A 1 218 ? -9.160 2.658 24.362 1.00 95.81 218 ARG A C 1
ATOM 1820 O O . ARG A 1 218 ? -9.149 1.436 24.232 1.00 95.81 218 ARG A O 1
ATOM 1827 N N . VAL A 1 219 ? -9.043 3.499 23.344 1.00 96.56 219 VAL A N 1
ATOM 1828 C CA . VAL A 1 219 ? -8.808 3.064 21.965 1.00 96.56 219 VAL A CA 1
ATOM 1829 C C . VAL A 1 219 ? -7.391 3.428 21.549 1.00 96.56 219 VAL A C 1
ATOM 1831 O O . VAL A 1 219 ? -6.967 4.573 21.707 1.00 96.56 219 VAL A O 1
ATOM 1834 N N . ARG A 1 220 ? -6.681 2.451 20.994 1.00 95.50 220 ARG A N 1
ATOM 1835 C CA . ARG A 1 220 ? -5.368 2.581 20.353 1.00 95.50 220 ARG A CA 1
ATOM 1836 C C . ARG A 1 220 ? -5.407 1.907 18.989 1.00 95.50 220 ARG A C 1
ATOM 1838 O O . ARG A 1 220 ? -6.324 1.137 18.707 1.00 95.50 220 ARG A O 1
ATOM 1845 N N . HIS A 1 221 ? -4.389 2.133 18.165 1.00 95.31 221 HIS A N 1
ATOM 1846 C CA . HIS A 1 221 ? -4.197 1.269 17.004 1.00 95.31 221 HIS A CA 1
ATOM 1847 C C . HIS A 1 221 ? -3.682 -0.114 17.438 1.00 95.31 221 HIS A C 1
ATOM 1849 O O . HIS A 1 221 ? -4.241 -1.118 17.025 1.00 95.31 221 HIS A O 1
ATOM 1855 N N . GLY A 1 222 ? -2.704 -0.209 18.345 1.00 93.81 222 GLY A N 1
ATOM 1856 C CA . GLY A 1 222 ? -2.213 -1.482 18.891 1.00 93.81 222 GLY A CA 1
ATOM 1857 C C . GLY A 1 222 ? -0.840 -1.923 18.388 1.00 93.81 222 GLY A C 1
ATOM 1858 O O . GLY A 1 222 ? -0.276 -2.852 18.968 1.00 93.81 222 GLY A O 1
ATOM 1859 N N . HIS A 1 223 ? -0.277 -1.255 17.374 1.00 93.06 223 HIS A N 1
ATOM 1860 C CA . HIS A 1 223 ? 1.110 -1.462 16.934 1.00 93.06 223 HIS A CA 1
ATOM 1861 C C . HIS A 1 223 ? 2.114 -1.295 18.073 1.00 93.06 223 HIS A C 1
ATOM 1863 O O . HIS A 1 223 ? 3.141 -1.961 18.086 1.00 93.06 223 HIS A O 1
ATOM 1869 N N . GLU A 1 224 ? 1.777 -0.495 19.085 1.00 91.44 224 GLU A N 1
ATOM 1870 C CA . GLU A 1 224 ? 2.524 -0.325 20.329 1.00 91.44 224 GLU A CA 1
ATOM 1871 C C . GLU A 1 224 ? 2.864 -1.654 21.023 1.00 91.44 224 GLU A C 1
ATOM 1873 O O . GLU A 1 224 ? 3.884 -1.771 21.704 1.00 91.44 224 GLU A O 1
ATOM 1878 N N . TYR A 1 225 ? 2.011 -2.666 20.845 1.00 90.75 225 TYR A N 1
ATOM 1879 C CA . TYR A 1 225 ? 2.176 -4.002 21.413 1.00 90.75 225 TYR A CA 1
ATOM 1880 C C . TYR A 1 225 ? 2.913 -4.975 20.484 1.00 90.75 225 TYR A C 1
ATOM 1882 O O . TYR A 1 225 ? 3.119 -6.139 20.845 1.00 90.75 225 TYR A O 1
ATOM 1890 N N . ASP A 1 226 ? 3.326 -4.510 19.308 1.00 87.81 226 ASP A N 1
ATOM 1891 C CA . ASP A 1 226 ? 4.096 -5.257 18.333 1.00 87.81 226 ASP A CA 1
ATOM 1892 C C . ASP A 1 226 ? 5.535 -4.728 18.251 1.00 87.81 226 ASP A C 1
ATOM 1894 O O . ASP A 1 226 ? 5.835 -3.650 17.743 1.00 87.81 226 ASP A O 1
ATOM 1898 N N . LYS A 1 227 ? 6.475 -5.563 18.697 1.00 83.88 227 LYS A N 1
ATOM 1899 C CA . LYS A 1 227 ? 7.912 -5.270 18.673 1.00 83.88 227 LYS A CA 1
ATOM 1900 C C . LYS A 1 227 ? 8.471 -4.985 17.273 1.00 83.88 227 LYS A C 1
ATOM 1902 O O . LYS A 1 227 ? 9.543 -4.388 17.193 1.00 83.88 227 LYS A O 1
ATOM 1907 N N . THR A 1 228 ? 7.844 -5.473 16.198 1.00 81.88 228 THR A N 1
ATOM 1908 C CA . THR A 1 228 ? 8.314 -5.246 14.818 1.00 81.88 228 THR A CA 1
ATOM 1909 C C . THR A 1 228 ? 7.727 -3.986 14.192 1.00 81.88 228 THR A C 1
ATOM 1911 O O . THR A 1 228 ? 8.394 -3.370 13.359 1.00 81.88 228 THR A O 1
ATOM 1914 N N . ASN A 1 229 ? 6.537 -3.579 14.637 1.00 88.50 229 ASN A N 1
ATOM 1915 C CA . ASN A 1 229 ? 5.804 -2.429 14.105 1.00 88.50 229 ASN A CA 1
ATOM 1916 C C . ASN A 1 229 ? 5.834 -1.200 15.025 1.00 88.50 229 ASN A C 1
ATOM 1918 O O . ASN A 1 229 ? 5.343 -0.140 14.647 1.00 88.50 229 ASN A O 1
ATOM 1922 N N . PHE A 1 230 ? 6.481 -1.304 16.190 1.00 89.88 230 PHE A N 1
ATOM 1923 C CA . PHE A 1 230 ? 6.771 -0.169 17.058 1.00 89.88 230 PHE A CA 1
ATOM 1924 C C . PHE A 1 230 ? 8.254 -0.120 17.463 1.00 89.88 230 PHE A C 1
ATOM 1926 O O . PHE A 1 230 ? 8.837 -1.138 17.862 1.00 89.88 230 PHE A O 1
ATOM 1933 N N . PRO A 1 231 ? 8.904 1.054 17.357 1.00 84.06 231 PRO A N 1
ATOM 1934 C CA . PRO A 1 231 ? 10.346 1.170 17.563 1.00 84.06 231 PRO A CA 1
ATOM 1935 C C . PRO A 1 231 ? 10.757 1.017 19.035 1.00 84.06 231 PRO A C 1
ATOM 1937 O O . PRO A 1 231 ? 11.843 0.504 19.324 1.00 84.06 231 PRO A O 1
ATOM 1940 N N . LEU A 1 232 ? 9.893 1.405 19.980 1.00 83.75 232 LEU A N 1
ATOM 1941 C CA . LEU A 1 232 ? 10.184 1.291 21.408 1.00 83.75 232 LEU A CA 1
ATOM 1942 C C . LEU A 1 232 ? 9.952 -0.123 21.943 1.00 83.75 232 LEU A C 1
ATOM 1944 O O . LEU A 1 232 ? 8.982 -0.801 21.608 1.00 83.75 232 LEU A O 1
ATOM 1948 N N . ARG A 1 233 ? 10.812 -0.542 22.879 1.00 75.69 233 ARG A N 1
ATOM 1949 C CA . ARG A 1 233 ? 10.562 -1.733 23.698 1.00 75.69 233 ARG A CA 1
ATOM 1950 C C . ARG A 1 233 ? 9.793 -1.320 24.943 1.00 75.69 233 ARG A C 1
ATOM 1952 O O . ARG A 1 233 ? 10.327 -0.599 25.781 1.00 75.69 233 ARG A O 1
ATOM 1959 N N . ILE A 1 234 ? 8.583 -1.847 25.104 1.00 72.31 234 ILE A N 1
ATOM 1960 C CA . ILE A 1 234 ? 7.886 -1.783 26.390 1.00 72.31 234 ILE A CA 1
ATOM 1961 C C . ILE A 1 234 ? 8.695 -2.622 27.386 1.00 72.31 234 ILE A C 1
ATOM 1963 O O . ILE A 1 234 ? 8.814 -3.843 27.231 1.00 72.31 234 ILE A O 1
ATOM 1967 N N . ALA A 1 235 ? 9.298 -1.966 28.379 1.00 68.06 235 ALA A N 1
ATOM 1968 C CA . ALA A 1 235 ? 10.061 -2.644 29.419 1.00 68.06 235 ALA A CA 1
ATOM 1969 C C . ALA A 1 235 ? 9.177 -3.661 30.162 1.00 68.06 235 ALA A C 1
ATOM 1971 O O . ALA A 1 235 ? 7.966 -3.483 30.321 1.00 68.06 235 ALA A O 1
ATOM 1972 N N . ALA A 1 236 ? 9.779 -4.756 30.629 1.00 64.62 236 ALA A N 1
ATOM 1973 C CA . ALA A 1 236 ? 9.059 -5.718 31.449 1.00 64.62 236 ALA A CA 1
ATOM 1974 C C . ALA A 1 236 ? 8.599 -5.039 32.752 1.00 64.62 236 ALA A C 1
ATOM 1976 O O . ALA A 1 236 ? 9.429 -4.656 33.567 1.00 64.62 236 ALA A O 1
ATOM 1977 N N . GLY A 1 237 ? 7.282 -4.890 32.929 1.00 61.44 237 GLY A N 1
ATOM 1978 C CA . GLY A 1 237 ? 6.682 -4.315 34.139 1.00 61.44 237 GLY A CA 1
ATOM 1979 C C . GLY A 1 237 ? 6.512 -2.791 34.155 1.00 61.44 237 GLY A C 1
ATOM 1980 O O . GLY A 1 237 ? 6.070 -2.276 35.173 1.00 61.44 237 GLY A O 1
ATOM 1981 N N . GLY A 1 238 ? 6.828 -2.075 33.069 1.00 62.97 238 GLY A N 1
ATOM 1982 C CA . GLY A 1 238 ? 6.529 -0.642 32.943 1.00 62.97 238 GLY A CA 1
ATOM 1983 C C . GLY A 1 238 ? 5.190 -0.385 32.246 1.00 62.97 238 GLY A C 1
ATOM 1984 O O . GLY A 1 238 ? 4.845 -1.114 31.311 1.00 62.97 238 GLY A O 1
ATOM 1985 N N . GLY A 1 239 ? 4.467 0.649 32.689 1.00 69.00 239 GLY A N 1
ATOM 1986 C CA . GLY A 1 239 ? 3.323 1.215 31.969 1.00 69.00 239 GLY A CA 1
ATOM 1987 C C . GLY A 1 239 ? 3.740 1.805 30.617 1.00 69.00 239 GLY A C 1
ATOM 1988 O O . GLY A 1 239 ? 4.928 2.002 30.336 1.00 69.00 239 GLY A O 1
ATOM 1989 N N . PHE A 1 240 ? 2.769 2.056 29.741 1.00 77.50 240 PHE A N 1
ATOM 1990 C CA . PHE A 1 240 ? 3.045 2.545 28.392 1.00 77.50 240 PHE A CA 1
ATOM 1991 C C . PHE A 1 240 ? 3.206 4.074 28.367 1.00 77.50 240 PHE A C 1
ATOM 1993 O O . PHE A 1 240 ? 2.226 4.810 28.460 1.00 77.50 240 PHE A O 1
ATOM 2000 N N . THR A 1 241 ? 4.440 4.557 28.193 1.00 74.50 241 THR A N 1
ATOM 2001 C CA . THR A 1 241 ? 4.794 5.987 28.314 1.00 74.50 241 THR A CA 1
ATOM 2002 C C . THR A 1 241 ? 5.259 6.650 27.014 1.00 74.50 241 THR A C 1
ATOM 2004 O O . THR A 1 241 ? 5.819 7.747 27.069 1.00 74.50 241 THR A O 1
ATOM 2007 N N . ALA A 1 242 ? 5.049 6.021 25.849 1.00 78.25 242 ALA A N 1
ATOM 2008 C CA . ALA A 1 242 ? 5.538 6.577 24.585 1.00 78.25 242 ALA A CA 1
ATOM 2009 C C . ALA A 1 242 ? 4.971 7.979 24.328 1.00 78.25 242 ALA A C 1
ATOM 2011 O O . ALA A 1 242 ? 3.762 8.202 24.465 1.00 78.25 242 ALA A O 1
ATOM 2012 N N . GLN A 1 243 ? 5.847 8.906 23.945 1.00 82.06 243 GLN A N 1
ATOM 2013 C CA . GLN A 1 243 ? 5.463 10.262 23.576 1.00 82.06 243 GLN A CA 1
ATOM 2014 C C . GLN A 1 243 ? 5.158 10.343 22.071 1.00 82.06 243 GLN A C 1
ATOM 2016 O O . GLN A 1 243 ? 5.334 9.388 21.313 1.00 82.06 243 GLN A O 1
ATOM 2021 N N . ALA A 1 244 ? 4.631 11.486 21.627 1.00 82.19 244 ALA A N 1
ATOM 2022 C CA . ALA A 1 244 ? 4.276 11.703 20.223 1.00 82.19 244 ALA A CA 1
ATOM 2023 C C . ALA A 1 244 ? 5.449 11.509 19.226 1.00 82.19 244 ALA A C 1
ATOM 2025 O O . ALA A 1 244 ? 5.212 10.967 18.144 1.00 82.19 244 ALA A O 1
ATOM 2026 N N . PRO A 1 245 ? 6.708 11.901 19.529 1.00 86.06 245 PRO A N 1
ATOM 2027 C CA . PRO A 1 245 ? 7.833 11.678 18.615 1.00 86.06 245 PRO A CA 1
ATOM 2028 C C . PRO A 1 245 ? 8.083 10.203 18.264 1.00 86.06 245 PRO A C 1
ATOM 2030 O O . PRO A 1 245 ? 8.486 9.890 17.141 1.00 86.06 245 PRO A O 1
ATOM 2033 N N . GLU A 1 246 ? 7.825 9.278 19.184 1.00 88.44 246 GLU A N 1
ATOM 2034 C CA . GLU A 1 246 ? 8.122 7.858 18.991 1.00 88.44 246 GLU A CA 1
ATOM 2035 C C . GLU A 1 246 ? 7.153 7.183 18.019 1.00 88.44 246 GLU A C 1
ATOM 2037 O O . GLU A 1 246 ? 7.582 6.335 17.242 1.00 88.44 246 GLU A O 1
ATOM 2042 N N . TYR A 1 247 ? 5.897 7.632 17.946 1.00 90.31 247 TYR A N 1
ATOM 2043 C CA . TYR A 1 247 ? 4.940 7.177 16.922 1.00 90.31 247 TYR A CA 1
ATOM 2044 C C . TYR A 1 247 ? 5.320 7.605 15.503 1.00 90.31 247 TYR A C 1
ATOM 2046 O O . TYR A 1 247 ? 4.851 7.033 14.523 1.00 90.31 247 TYR A O 1
ATOM 2054 N N . ARG A 1 248 ? 6.184 8.614 15.368 1.00 88.56 248 ARG A N 1
ATOM 2055 C CA . ARG A 1 248 ? 6.693 9.068 14.067 1.00 88.56 248 ARG A CA 1
ATOM 2056 C C . ARG A 1 248 ? 7.973 8.359 13.660 1.00 88.56 248 ARG A C 1
ATOM 2058 O O . ARG A 1 248 ? 8.401 8.490 12.509 1.00 88.56 248 ARG A O 1
ATOM 2065 N N . THR A 1 249 ? 8.580 7.619 14.583 1.00 87.88 249 THR A N 1
ATOM 2066 C CA . THR A 1 249 ? 9.819 6.897 14.328 1.00 87.88 249 THR A CA 1
ATOM 2067 C C . THR A 1 249 ? 9.535 5.703 13.414 1.00 87.88 249 THR A C 1
ATOM 2069 O O . THR A 1 249 ? 8.537 5.010 13.607 1.00 87.88 249 THR A O 1
ATOM 2072 N N . PRO A 1 250 ? 10.372 5.465 12.392 1.00 88.69 250 PRO A N 1
ATOM 2073 C CA . PRO A 1 250 ? 10.157 4.359 11.473 1.00 88.69 250 PRO A CA 1
ATOM 2074 C C . PRO A 1 250 ? 10.160 2.999 12.163 1.00 88.69 250 PRO A C 1
ATOM 2076 O O . PRO A 1 250 ? 10.927 2.773 13.101 1.00 88.69 250 PRO A O 1
ATOM 2079 N N . SER A 1 251 ? 9.336 2.089 11.653 1.00 88.38 251 SER A N 1
ATOM 2080 C CA . SER A 1 251 ? 9.298 0.698 12.096 1.00 88.38 251 SER A CA 1
ATOM 2081 C C . SER A 1 251 ? 10.023 -0.217 11.102 1.00 88.38 251 SER A C 1
ATOM 2083 O O . SER A 1 251 ? 10.238 0.147 9.942 1.00 88.38 251 SER A O 1
ATOM 2085 N N . PHE A 1 252 ? 10.389 -1.430 11.528 1.00 87.88 252 PHE A N 1
ATOM 2086 C CA . PHE A 1 252 ? 10.917 -2.430 10.594 1.00 87.88 252 PHE A CA 1
ATOM 2087 C C . PHE A 1 252 ? 9.853 -2.865 9.574 1.00 87.88 252 PHE A C 1
ATOM 2089 O O . PHE A 1 252 ? 10.186 -3.141 8.421 1.00 87.88 252 PHE A O 1
ATOM 2096 N N . GLY A 1 253 ? 8.577 -2.863 9.974 1.00 87.88 253 GLY A N 1
ATOM 2097 C CA . GLY A 1 253 ? 7.442 -3.129 9.090 1.00 87.88 253 GLY A CA 1
ATOM 2098 C C . GLY A 1 253 ? 7.391 -2.206 7.870 1.00 87.88 253 GLY A C 1
ATOM 2099 O O . GLY A 1 253 ? 7.085 -2.667 6.770 1.00 87.88 253 GLY A O 1
ATOM 2100 N N . ASP A 1 254 ? 7.794 -0.939 8.013 1.00 91.25 254 ASP A N 1
ATOM 2101 C CA . ASP A 1 254 ? 7.841 0.019 6.898 1.00 91.25 254 ASP A CA 1
ATOM 2102 C C . ASP A 1 254 ? 8.830 -0.441 5.814 1.00 91.25 254 ASP A C 1
ATOM 2104 O O . ASP A 1 254 ? 8.535 -0.398 4.618 1.00 91.25 254 ASP A O 1
ATOM 2108 N N . TYR A 1 255 ? 10.010 -0.913 6.239 1.00 91.44 255 TYR A N 1
ATOM 2109 C CA . TYR A 1 255 ? 11.034 -1.446 5.341 1.00 91.44 255 TYR A CA 1
ATOM 2110 C C . TYR A 1 255 ? 10.545 -2.701 4.627 1.00 91.44 255 TYR A C 1
ATOM 2112 O O . TYR A 1 255 ? 10.688 -2.816 3.411 1.00 91.44 255 TYR A O 1
ATOM 2120 N N . VAL A 1 256 ? 9.935 -3.626 5.371 1.00 89.44 256 VAL A N 1
ATOM 2121 C CA . VAL A 1 256 ? 9.370 -4.847 4.792 1.00 89.44 256 VAL A CA 1
ATOM 2122 C C . VAL A 1 256 ? 8.303 -4.507 3.750 1.00 89.44 256 VAL A C 1
ATOM 2124 O O . VAL A 1 256 ? 8.334 -5.031 2.639 1.00 89.44 256 VAL A O 1
ATOM 2127 N N . THR A 1 257 ? 7.378 -3.610 4.071 1.00 91.88 257 THR A N 1
ATOM 2128 C CA . THR A 1 257 ? 6.265 -3.272 3.177 1.00 91.88 257 THR A CA 1
ATOM 2129 C C . THR A 1 257 ? 6.763 -2.628 1.878 1.00 91.88 257 THR A C 1
ATOM 2131 O O . THR A 1 257 ? 6.332 -3.001 0.782 1.00 91.88 257 THR A O 1
ATOM 2134 N N . ILE A 1 258 ? 7.715 -1.696 1.977 1.00 93.69 258 ILE A N 1
ATOM 2135 C CA . ILE A 1 258 ? 8.215 -0.936 0.825 1.00 93.69 258 ILE A CA 1
ATOM 2136 C C . ILE A 1 258 ? 9.298 -1.715 0.073 1.00 93.69 258 ILE A C 1
ATOM 2138 O O . ILE A 1 258 ? 9.119 -2.063 -1.092 1.00 93.69 258 ILE A O 1
ATOM 2142 N N . ASP A 1 259 ? 10.430 -1.995 0.719 1.00 92.19 259 ASP A N 1
ATOM 2143 C CA . ASP A 1 259 ? 11.642 -2.509 0.065 1.00 92.19 259 ASP A CA 1
ATOM 2144 C C . ASP A 1 259 ? 11.695 -4.040 -0.039 1.00 92.19 259 ASP A C 1
ATOM 2146 O O . ASP A 1 259 ? 12.576 -4.552 -0.730 1.00 92.19 259 ASP A O 1
ATOM 2150 N N . ILE A 1 260 ? 10.768 -4.771 0.593 1.00 90.94 260 ILE A N 1
ATOM 2151 C CA . ILE A 1 260 ? 10.597 -6.213 0.359 1.00 90.94 260 ILE A CA 1
ATOM 2152 C C . ILE A 1 260 ? 9.346 -6.459 -0.480 1.00 90.94 260 ILE A C 1
ATOM 2154 O O . ILE A 1 260 ? 9.479 -6.847 -1.633 1.00 90.94 260 ILE A O 1
ATOM 2158 N N . ALA A 1 261 ? 8.143 -6.232 0.053 1.00 92.06 261 ALA A N 1
ATOM 2159 C CA . ALA A 1 261 ? 6.903 -6.636 -0.613 1.00 92.06 261 ALA A CA 1
ATOM 2160 C C . ALA A 1 261 ? 6.665 -5.862 -1.922 1.00 92.06 261 ALA A C 1
ATOM 2162 O O . ALA A 1 261 ? 6.586 -6.463 -2.994 1.00 92.06 261 ALA A O 1
ATOM 2163 N N . THR A 1 262 ? 6.618 -4.527 -1.851 1.00 94.69 262 THR A N 1
ATOM 2164 C CA . THR A 1 262 ? 6.359 -3.679 -3.030 1.00 94.69 262 THR A CA 1
ATOM 2165 C C . THR A 1 262 ? 7.508 -3.768 -4.040 1.00 94.69 262 THR A C 1
ATOM 2167 O O . THR A 1 262 ? 7.276 -3.961 -5.235 1.00 94.69 262 THR A O 1
ATOM 2170 N N . ARG A 1 263 ? 8.763 -3.710 -3.566 1.00 94.50 263 ARG A N 1
ATOM 2171 C CA . ARG A 1 263 ? 9.953 -3.856 -4.419 1.00 94.50 263 ARG A CA 1
ATOM 2172 C C . ARG A 1 263 ? 9.985 -5.189 -5.158 1.00 94.50 263 ARG A C 1
ATOM 2174 O O . ARG A 1 263 ? 10.285 -5.188 -6.344 1.00 94.50 263 ARG A O 1
ATOM 2181 N N . LEU A 1 264 ? 9.663 -6.303 -4.496 1.00 94.38 264 LEU A N 1
ATOM 2182 C CA . LEU A 1 264 ? 9.681 -7.630 -5.116 1.00 94.38 264 LEU A CA 1
ATOM 2183 C C . LEU A 1 264 ? 8.715 -7.709 -6.303 1.00 94.38 264 LEU A C 1
ATOM 2185 O O . LEU A 1 264 ? 9.094 -8.207 -7.361 1.00 94.38 264 LEU A O 1
ATOM 2189 N N . ALA A 1 265 ? 7.491 -7.195 -6.145 1.00 95.88 265 ALA A N 1
ATOM 2190 C CA . ALA A 1 265 ? 6.502 -7.172 -7.219 1.00 95.88 265 ALA A CA 1
ATOM 2191 C C . ALA A 1 265 ? 6.966 -6.301 -8.399 1.00 95.88 265 ALA A C 1
ATOM 2193 O O . ALA A 1 265 ? 6.871 -6.721 -9.552 1.00 95.88 265 ALA A O 1
ATOM 2194 N N . LEU A 1 266 ? 7.518 -5.114 -8.132 1.00 95.81 266 LEU A N 1
ATOM 2195 C CA . LEU A 1 266 ? 7.983 -4.212 -9.189 1.00 95.81 266 LEU A CA 1
ATOM 2196 C C . LEU A 1 266 ? 9.255 -4.703 -9.884 1.00 95.81 266 LEU A C 1
ATOM 2198 O O . LEU A 1 266 ? 9.324 -4.669 -11.108 1.00 95.81 266 LEU A O 1
ATOM 2202 N N . ALA A 1 267 ? 10.223 -5.233 -9.138 1.00 95.62 267 ALA A N 1
ATOM 2203 C CA . ALA A 1 267 ? 11.408 -5.862 -9.711 1.00 95.62 267 ALA A CA 1
ATOM 2204 C C . ALA A 1 267 ? 11.006 -7.034 -10.617 1.00 95.62 267 ALA A C 1
ATOM 2206 O O . ALA A 1 267 ? 11.496 -7.156 -11.738 1.00 95.62 267 ALA A O 1
ATOM 2207 N N . PHE A 1 268 ? 10.051 -7.862 -10.172 1.00 96.81 268 PHE A N 1
ATOM 2208 C CA . PHE A 1 268 ? 9.487 -8.933 -10.994 1.00 96.81 268 PHE A CA 1
ATOM 2209 C C . PHE A 1 268 ? 8.845 -8.387 -12.271 1.00 96.81 268 PHE A C 1
ATOM 2211 O O . PHE A 1 268 ? 9.080 -8.937 -13.347 1.00 96.81 268 PHE A O 1
ATOM 2218 N N . ARG A 1 269 ? 8.068 -7.302 -12.162 1.00 96.62 269 ARG A N 1
ATOM 2219 C CA . ARG A 1 269 ? 7.417 -6.638 -13.296 1.00 96.62 269 ARG A CA 1
ATOM 2220 C C . ARG A 1 269 ? 8.423 -6.149 -14.332 1.00 96.62 269 ARG A C 1
ATOM 2222 O O . ARG A 1 269 ? 8.221 -6.412 -15.507 1.00 96.62 269 ARG A O 1
ATOM 2229 N N . VAL A 1 270 ? 9.505 -5.497 -13.904 1.00 96.25 270 VAL A N 1
ATOM 2230 C CA . VAL A 1 270 ? 10.570 -5.016 -14.800 1.00 96.25 270 VAL A CA 1
ATOM 2231 C C . VAL A 1 270 ? 11.277 -6.190 -15.476 1.00 96.25 270 VAL A C 1
ATOM 2233 O O . VAL A 1 270 ? 11.379 -6.216 -16.696 1.00 96.25 270 VAL A O 1
ATOM 2236 N N . HIS A 1 271 ? 11.730 -7.187 -14.713 1.00 95.19 271 HIS A N 1
ATOM 2237 C CA . HIS A 1 271 ? 12.488 -8.317 -15.266 1.00 95.19 271 HIS A CA 1
ATOM 2238 C C . HIS A 1 271 ? 11.669 -9.245 -16.172 1.00 95.19 271 HIS A C 1
ATOM 2240 O O . HIS A 1 271 ? 12.244 -10.034 -16.916 1.00 95.19 271 HIS A O 1
ATOM 2246 N N . ASN A 1 272 ? 10.338 -9.185 -16.097 1.00 96.69 272 ASN A N 1
ATOM 2247 C CA . ASN A 1 272 ? 9.440 -10.012 -16.901 1.00 96.69 272 ASN A CA 1
ATOM 2248 C C . ASN A 1 272 ? 8.477 -9.163 -17.747 1.00 96.69 272 ASN A C 1
ATOM 2250 O O . ASN A 1 272 ? 7.418 -9.658 -18.139 1.00 96.69 272 ASN A O 1
ATOM 2254 N N . ALA A 1 273 ? 8.818 -7.900 -18.025 1.00 96.50 273 ALA A N 1
ATOM 2255 C CA . ALA A 1 273 ? 7.921 -6.936 -18.665 1.00 96.50 273 ALA A CA 1
ATOM 2256 C C . ALA A 1 273 ? 7.363 -7.456 -19.999 1.00 96.50 273 ALA A C 1
ATOM 2258 O O . ALA A 1 273 ? 6.144 -7.494 -20.180 1.00 96.50 273 ALA A O 1
ATOM 2259 N N . CYS A 1 274 ? 8.238 -7.983 -20.863 1.00 95.94 274 CYS A N 1
ATOM 2260 C CA . CYS A 1 274 ? 7.883 -8.605 -22.140 1.00 95.94 274 CYS A CA 1
ATOM 2261 C C . CYS A 1 274 ? 6.852 -9.724 -21.970 1.00 95.94 274 CYS A C 1
ATOM 2263 O O . CYS A 1 274 ? 5.764 -9.681 -22.544 1.00 95.94 274 CYS A O 1
ATOM 2265 N N . LEU A 1 275 ? 7.166 -10.708 -21.124 1.00 96.44 275 LEU A N 1
ATOM 2266 C CA . LEU A 1 275 ? 6.313 -11.874 -20.912 1.00 96.44 275 LEU A CA 1
ATOM 2267 C C . LEU A 1 275 ? 4.955 -11.487 -20.313 1.00 96.44 275 LEU A C 1
ATOM 2269 O O . LEU A 1 275 ? 3.933 -12.034 -20.717 1.00 96.44 275 LEU A O 1
ATOM 2273 N N . LEU A 1 276 ? 4.916 -10.513 -19.400 1.00 96.94 276 LEU A N 1
ATOM 2274 C CA . LEU A 1 276 ? 3.675 -10.029 -18.787 1.00 96.94 276 LEU A CA 1
ATOM 2275 C C . LEU A 1 276 ? 2.695 -9.426 -19.804 1.00 96.94 276 LEU A C 1
ATOM 2277 O O . LEU A 1 276 ? 1.486 -9.467 -19.565 1.00 96.94 276 LEU A O 1
ATOM 2281 N N . ARG A 1 277 ? 3.198 -8.898 -20.929 1.00 96.44 277 ARG A N 1
ATOM 2282 C CA . ARG A 1 277 ? 2.402 -8.262 -21.993 1.00 96.44 277 ARG A CA 1
ATOM 2283 C C . ARG A 1 277 ? 1.987 -9.205 -23.123 1.00 96.44 277 ARG A C 1
ATOM 2285 O O . ARG A 1 277 ? 1.091 -8.859 -23.890 1.00 96.44 277 ARG A O 1
ATOM 2292 N N . GLN A 1 278 ? 2.595 -10.386 -23.198 1.00 93.62 278 GLN A N 1
ATOM 2293 C CA . GLN A 1 278 ? 2.337 -11.387 -24.234 1.00 93.62 278 GLN A CA 1
ATOM 2294 C C . GLN A 1 278 ? 1.208 -12.346 -23.848 1.00 93.62 278 GLN A C 1
ATOM 2296 O O . GLN A 1 278 ? 0.992 -12.635 -22.669 1.00 93.62 278 GLN A O 1
ATOM 2301 N N . ALA A 1 279 ? 0.546 -12.930 -24.845 1.00 90.50 279 ALA A N 1
ATOM 2302 C CA . ALA A 1 279 ? -0.517 -13.907 -24.631 1.00 90.50 279 ALA A CA 1
ATOM 2303 C C . ALA A 1 279 ? -0.063 -15.107 -23.775 1.00 90.50 279 ALA A C 1
ATOM 2305 O O . ALA A 1 279 ? -0.707 -15.432 -22.783 1.00 90.50 279 ALA A O 1
ATOM 2306 N N . ALA A 1 280 ? 1.129 -15.653 -24.049 1.00 91.44 280 ALA A N 1
ATOM 2307 C CA . ALA A 1 280 ? 1.731 -16.766 -23.301 1.00 91.44 280 ALA A CA 1
ATOM 2308 C C . ALA A 1 280 ? 2.065 -16.451 -21.821 1.00 91.44 280 ALA A C 1
ATOM 2310 O O . ALA A 1 280 ? 2.495 -17.328 -21.069 1.00 91.44 280 ALA A O 1
ATOM 2311 N N . GLY A 1 281 ? 1.887 -15.199 -21.390 1.00 93.94 281 GLY A N 1
ATOM 2312 C CA . GLY A 1 281 ? 2.247 -14.691 -20.070 1.00 93.94 281 GLY A CA 1
ATOM 2313 C C . GLY A 1 281 ? 1.301 -15.027 -18.917 1.00 93.94 281 GLY A C 1
ATOM 2314 O O . GLY A 1 281 ? 1.540 -14.530 -17.819 1.00 93.94 281 GLY A O 1
ATOM 2315 N N . ASP A 1 282 ? 0.251 -15.833 -19.101 1.00 93.06 282 ASP A N 1
ATOM 2316 C CA . ASP A 1 282 ? -0.788 -16.052 -18.073 1.00 93.06 282 ASP A CA 1
ATOM 2317 C C . ASP A 1 282 ? -0.226 -16.503 -16.720 1.00 93.06 282 ASP A C 1
ATOM 2319 O O . ASP A 1 282 ? -0.550 -15.936 -15.676 1.00 93.06 282 ASP A O 1
ATOM 2323 N N . ARG A 1 283 ? 0.684 -17.484 -16.724 1.00 92.62 283 ARG A N 1
ATOM 2324 C CA . ARG A 1 283 ? 1.334 -17.971 -15.493 1.00 92.62 283 ARG A CA 1
ATOM 2325 C C . ARG A 1 283 ? 2.219 -16.905 -14.846 1.00 92.62 283 ARG A C 1
ATOM 2327 O O . ARG A 1 283 ? 2.294 -16.831 -13.622 1.00 92.62 283 ARG A O 1
ATOM 2334 N N . CYS A 1 284 ? 2.881 -16.084 -15.659 1.00 94.88 284 CYS A N 1
ATOM 2335 C CA . CYS A 1 284 ? 3.721 -14.988 -15.184 1.00 94.88 284 CYS A CA 1
ATOM 2336 C C . CYS A 1 284 ? 2.866 -13.880 -14.547 1.00 94.88 284 CYS A C 1
ATOM 2338 O O . CYS A 1 284 ? 3.186 -13.411 -13.455 1.00 94.88 284 CYS A O 1
ATOM 2340 N N . ARG A 1 285 ? 1.730 -13.532 -15.170 1.00 95.38 285 ARG A N 1
ATOM 2341 C CA . ARG A 1 285 ? 0.738 -12.585 -14.637 1.00 95.38 285 ARG A CA 1
ATOM 2342 C C . ARG A 1 285 ? 0.121 -13.074 -13.331 1.00 95.38 285 ARG A C 1
ATOM 2344 O O . ARG A 1 285 ? 0.034 -12.305 -12.378 1.00 95.38 285 ARG A O 1
ATOM 2351 N N . GLU A 1 286 ? -0.234 -14.353 -13.250 1.00 93.81 286 GLU A N 1
ATOM 2352 C CA . GLU A 1 286 ? -0.736 -14.963 -12.016 1.00 93.81 286 GLU A CA 1
ATOM 2353 C C . GLU A 1 286 ? 0.306 -14.913 -10.889 1.00 93.81 286 GLU A C 1
ATOM 2355 O O . GLU A 1 286 ? -0.022 -14.581 -9.751 1.00 93.81 286 GLU A O 1
ATOM 2360 N N . LEU A 1 287 ? 1.579 -15.191 -11.185 1.00 94.44 287 LEU A N 1
ATOM 2361 C CA . LEU A 1 287 ? 2.647 -15.050 -10.195 1.00 94.44 287 LEU A CA 1
ATOM 2362 C C . LEU A 1 287 ? 2.830 -13.589 -9.762 1.00 94.44 287 LEU A C 1
ATOM 2364 O O . LEU A 1 287 ? 2.926 -13.329 -8.564 1.00 94.44 287 LEU A O 1
ATOM 2368 N N . TYR A 1 288 ? 2.828 -12.640 -10.702 1.00 96.19 288 TYR A N 1
ATOM 2369 C CA . TYR A 1 288 ? 2.893 -11.210 -10.389 1.00 96.19 288 TYR A CA 1
ATOM 2370 C C . TYR A 1 288 ? 1.748 -10.778 -9.468 1.00 96.19 288 TYR A C 1
ATOM 2372 O O . TYR A 1 288 ? 1.991 -10.128 -8.454 1.00 96.19 288 TYR A O 1
ATOM 2380 N N . ARG A 1 289 ? 0.518 -11.217 -9.747 1.00 94.12 289 ARG A N 1
ATOM 2381 C CA . ARG A 1 289 ? -0.640 -10.963 -8.885 1.00 94.12 289 ARG A CA 1
ATOM 2382 C C . ARG A 1 289 ? -0.405 -11.443 -7.454 1.00 94.12 289 ARG A C 1
ATOM 2384 O O . ARG A 1 289 ? -0.587 -10.684 -6.507 1.00 94.12 289 ARG A O 1
ATOM 2391 N N . LYS A 1 290 ? 0.083 -12.674 -7.290 1.00 94.12 290 LYS A N 1
ATOM 2392 C CA . LYS A 1 290 ? 0.405 -13.215 -5.963 1.00 94.12 290 LYS A CA 1
ATOM 2393 C C . LYS A 1 290 ? 1.497 -12.414 -5.241 1.00 94.12 290 LYS A C 1
ATOM 2395 O O . LYS A 1 290 ? 1.504 -12.380 -4.012 1.00 94.12 290 LYS A O 1
ATOM 2400 N N . LEU A 1 291 ? 2.422 -11.788 -5.977 1.00 94.56 291 LEU A N 1
ATOM 2401 C CA . LEU A 1 291 ? 3.434 -10.887 -5.413 1.00 94.56 291 LEU A CA 1
ATOM 2402 C C . LEU A 1 291 ? 2.835 -9.538 -4.989 1.00 94.56 291 LEU A C 1
ATOM 2404 O O . LEU A 1 291 ? 3.236 -9.005 -3.960 1.00 94.56 291 LEU A O 1
ATOM 2408 N N . VAL A 1 292 ? 1.854 -9.002 -5.718 1.00 94.62 292 VAL A N 1
ATOM 2409 C CA . VAL A 1 292 ? 1.113 -7.792 -5.304 1.00 94.62 292 VAL A CA 1
ATOM 2410 C C . VAL A 1 292 ? 0.353 -8.039 -3.991 1.00 94.62 292 VAL A C 1
ATOM 2412 O O . VAL A 1 292 ? 0.326 -7.174 -3.110 1.00 94.62 292 VAL A O 1
ATOM 2415 N N . GLU A 1 293 ? -0.175 -9.251 -3.813 1.00 93.31 293 GLU A N 1
ATOM 2416 C CA . GLU A 1 293 ? -0.880 -9.729 -2.611 1.00 93.31 293 GLU A CA 1
ATOM 2417 C C . GLU A 1 293 ? 0.063 -10.266 -1.514 1.00 93.31 293 GLU A C 1
ATOM 2419 O O . GLU A 1 293 ? -0.391 -10.822 -0.514 1.00 93.31 293 GLU A O 1
ATOM 2424 N N . PHE A 1 294 ? 1.385 -10.132 -1.670 1.00 90.50 294 PHE A N 1
ATOM 2425 C CA . PHE A 1 294 ? 2.388 -10.737 -0.780 1.00 90.50 294 PHE A CA 1
ATOM 2426 C C . PHE A 1 294 ? 2.129 -10.450 0.705 1.00 90.50 294 PHE A C 1
ATOM 2428 O O . PHE A 1 294 ? 2.157 -11.357 1.539 1.00 90.50 294 PHE A O 1
ATOM 2435 N N . ASP A 1 295 ? 1.848 -9.188 1.028 1.00 89.81 295 ASP A N 1
ATOM 2436 C CA . ASP A 1 295 ? 1.628 -8.727 2.401 1.00 89.81 295 ASP A CA 1
ATOM 2437 C C . ASP A 1 295 ? 0.221 -9.066 2.931 1.00 89.81 295 ASP A C 1
ATOM 2439 O O . ASP A 1 295 ? -0.078 -8.877 4.109 1.00 89.81 295 ASP A O 1
ATOM 2443 N N . ASP A 1 296 ? -0.653 -9.606 2.079 1.00 92.19 296 ASP A N 1
ATOM 2444 C CA . ASP A 1 296 ? -2.021 -10.008 2.410 1.00 92.19 296 ASP A CA 1
ATOM 2445 C C . ASP A 1 296 ? -2.107 -11.487 2.828 1.00 92.19 296 ASP A C 1
ATOM 2447 O O . ASP A 1 296 ? -3.132 -11.920 3.346 1.00 92.19 296 ASP A O 1
ATOM 2451 N N . VAL A 1 297 ? -1.045 -12.285 2.662 1.00 91.56 297 VAL A N 1
ATOM 2452 C CA . VAL A 1 297 ? -1.079 -13.722 2.985 1.00 91.56 297 VAL A CA 1
ATOM 2453 C C . VAL A 1 297 ? -1.056 -13.970 4.494 1.00 91.56 297 VAL A C 1
ATOM 2455 O O . VAL A 1 297 ? -0.202 -13.452 5.219 1.00 91.56 297 VAL A O 1
ATOM 2458 N N . ARG A 1 298 ? -1.983 -14.800 4.983 1.00 88.50 298 ARG A N 1
ATOM 2459 C CA . ARG A 1 298 ? -2.109 -15.205 6.388 1.00 88.50 298 ARG A CA 1
ATOM 2460 C C . ARG A 1 298 ? -2.309 -16.735 6.521 1.00 88.50 298 ARG A C 1
ATOM 2462 O O . ARG A 1 298 ? -3.035 -17.337 5.728 1.00 88.50 298 ARG A O 1
ATOM 2469 N N . PRO A 1 299 ? -1.688 -17.390 7.524 1.00 87.50 299 PRO A N 1
ATOM 2470 C CA . PRO A 1 299 ? -0.572 -16.872 8.316 1.00 87.50 299 PRO A CA 1
ATOM 2471 C C . PRO A 1 299 ? 0.655 -16.674 7.410 1.00 87.50 299 PRO A C 1
ATOM 2473 O O . PRO A 1 299 ? 0.754 -17.300 6.351 1.00 87.50 299 PRO A O 1
ATOM 2476 N N . LEU A 1 300 ? 1.589 -15.797 7.781 1.00 82.69 300 LEU A N 1
ATOM 2477 C CA . LEU A 1 300 ? 2.653 -15.407 6.854 1.00 82.69 300 LEU A CA 1
ATOM 2478 C C . LEU A 1 300 ? 3.584 -16.570 6.477 1.00 82.69 300 LEU A C 1
ATOM 2480 O O . LEU A 1 300 ? 4.129 -16.619 5.377 1.00 82.69 300 LEU A O 1
ATOM 2484 N N . GLU A 1 301 ? 3.708 -17.582 7.332 1.00 82.88 301 GLU A N 1
ATOM 2485 C CA . GLU A 1 301 ? 4.446 -18.808 7.032 1.00 82.88 301 GLU A CA 1
ATOM 2486 C C . GLU A 1 301 ? 3.889 -19.566 5.813 1.00 82.88 301 GLU A C 1
ATOM 2488 O O . GLU A 1 301 ? 4.587 -20.412 5.246 1.00 82.88 301 GLU A O 1
ATOM 2493 N N . ALA A 1 302 ? 2.653 -19.274 5.394 1.00 89.50 302 ALA A N 1
ATOM 2494 C CA . ALA A 1 302 ? 2.033 -19.832 4.199 1.00 89.50 302 ALA A CA 1
ATOM 2495 C C . ALA A 1 302 ? 2.457 -19.132 2.897 1.00 89.50 302 ALA A C 1
ATOM 2497 O O . ALA A 1 302 ? 2.211 -19.682 1.826 1.00 89.50 302 ALA A O 1
ATOM 2498 N N . LEU A 1 303 ? 3.139 -17.986 2.962 1.00 87.62 303 LEU A N 1
ATOM 2499 C CA . LEU A 1 303 ? 3.541 -17.183 1.803 1.00 87.62 303 LEU A CA 1
ATOM 2500 C C . LEU A 1 303 ? 4.316 -17.980 0.745 1.00 87.62 303 LEU A C 1
ATOM 2502 O O . LEU A 1 303 ? 4.006 -17.913 -0.441 1.00 87.62 303 LEU A O 1
ATOM 2506 N N . GLY A 1 304 ? 5.284 -18.801 1.160 1.00 83.44 304 GLY A N 1
ATOM 2507 C CA . GLY A 1 304 ? 6.034 -19.635 0.216 1.00 83.44 304 GLY A CA 1
ATOM 2508 C C . GLY A 1 304 ? 5.167 -20.671 -0.495 1.00 83.44 304 GLY A C 1
ATOM 2509 O O . GLY A 1 304 ? 5.360 -20.928 -1.679 1.00 83.44 304 GLY A O 1
ATOM 2510 N N . ALA A 1 305 ? 4.180 -21.235 0.205 1.00 86.62 305 ALA A N 1
ATOM 2511 C CA . ALA A 1 305 ? 3.206 -22.121 -0.419 1.00 86.62 305 ALA A CA 1
ATOM 2512 C C . ALA A 1 305 ? 2.240 -21.345 -1.326 1.00 86.62 305 ALA A C 1
ATOM 2514 O O . ALA A 1 305 ? 1.838 -21.883 -2.347 1.00 86.62 305 ALA A O 1
ATOM 2515 N N . TYR A 1 306 ? 1.904 -20.094 -0.997 1.00 90.94 306 TYR A N 1
ATOM 2516 C CA . TYR A 1 306 ? 1.020 -19.257 -1.806 1.00 90.94 306 TYR A CA 1
ATOM 2517 C C . TYR A 1 306 ? 1.611 -18.948 -3.182 1.00 90.94 306 TYR A C 1
ATOM 2519 O O . TYR A 1 306 ? 1.009 -19.277 -4.212 1.00 90.94 306 TYR A O 1
ATOM 2527 N N . LEU A 1 307 ? 2.830 -18.397 -3.191 1.00 88.00 307 LEU A N 1
ATOM 2528 C CA . LEU A 1 307 ? 3.550 -18.035 -4.415 1.00 88.00 307 LEU A CA 1
ATOM 2529 C C . LEU A 1 307 ? 3.723 -19.243 -5.346 1.00 88.00 307 LEU A C 1
ATOM 2531 O O . LEU A 1 307 ? 3.605 -19.112 -6.560 1.00 88.00 307 LEU A O 1
ATOM 2535 N N . LEU A 1 308 ? 3.910 -20.435 -4.773 1.00 81.00 308 LEU A N 1
ATOM 2536 C CA . LEU A 1 308 ? 4.200 -21.666 -5.510 1.00 81.00 308 LEU A CA 1
ATOM 2537 C C . LEU A 1 308 ? 3.004 -22.605 -5.681 1.00 81.00 308 LEU A C 1
ATOM 2539 O O . LEU A 1 308 ? 3.170 -23.698 -6.214 1.00 81.00 308 LEU A O 1
ATOM 2543 N N . ALA A 1 309 ? 1.803 -22.215 -5.250 1.00 82.50 309 ALA A N 1
ATOM 2544 C CA . ALA A 1 309 ? 0.586 -22.999 -5.460 1.00 82.50 309 ALA A CA 1
ATOM 2545 C C . ALA A 1 309 ? 0.118 -22.943 -6.931 1.00 82.50 309 ALA A C 1
ATOM 2547 O O . ALA A 1 309 ? -1.027 -22.573 -7.194 1.00 82.50 309 ALA A O 1
ATOM 2548 N N . SER A 1 310 ? 0.999 -23.220 -7.900 1.00 68.62 310 SER A N 1
ATOM 2549 C CA . SER A 1 310 ? 0.609 -23.448 -9.294 1.00 68.62 310 SER A CA 1
ATOM 2550 C C . SER A 1 310 ? 0.153 -24.901 -9.484 1.00 68.62 310 SER A C 1
ATOM 2552 O O . SER A 1 310 ? 0.520 -25.793 -8.719 1.00 68.62 310 SER A O 1
ATOM 2554 N N . LYS A 1 311 ? -0.745 -25.123 -10.451 1.00 60.09 311 LYS A N 1
ATOM 2555 C CA . LYS A 1 311 ? -1.448 -26.404 -10.639 1.00 60.09 311 LYS A CA 1
ATOM 2556 C C . LYS A 1 311 ? -0.591 -27.499 -11.294 1.00 60.09 311 LYS A C 1
ATOM 2558 O O . LYS A 1 311 ? -0.988 -28.658 -11.234 1.00 60.09 311 LYS A O 1
ATOM 2563 N N . ASP A 1 312 ? 0.579 -27.159 -11.842 1.00 60.06 312 ASP A N 1
ATOM 2564 C CA . ASP A 1 312 ? 1.366 -28.056 -12.695 1.00 60.06 312 ASP A CA 1
ATOM 2565 C C . ASP A 1 312 ? 2.731 -28.445 -12.107 1.00 60.06 312 ASP A C 1
ATOM 2567 O O . ASP A 1 312 ? 3.306 -27.781 -11.241 1.00 60.06 312 ASP A O 1
ATOM 2571 N N . ALA A 1 313 ? 3.250 -29.575 -12.592 1.00 51.41 313 ALA A N 1
ATOM 2572 C CA . ALA A 1 313 ? 4.393 -30.296 -12.045 1.00 51.41 313 ALA A CA 1
ATOM 2573 C C . ALA A 1 313 ? 5.729 -29.526 -12.155 1.00 51.41 313 ALA A C 1
ATOM 2575 O O . ALA A 1 313 ? 6.524 -29.737 -13.071 1.00 51.41 313 ALA A O 1
ATOM 2576 N N . GLY A 1 314 ? 6.027 -28.685 -11.158 1.00 61.81 314 GLY A N 1
ATOM 2577 C CA . GLY A 1 314 ? 7.407 -28.449 -10.711 1.00 61.81 314 GLY A CA 1
ATOM 2578 C C . GLY A 1 314 ? 7.869 -27.005 -10.511 1.00 61.81 314 GLY A C 1
ATOM 2579 O O . GLY A 1 314 ? 9.001 -26.831 -10.067 1.00 61.81 314 GLY A O 1
ATOM 2580 N N . GLY A 1 315 ? 7.059 -25.983 -10.817 1.00 75.00 315 GLY A N 1
ATOM 2581 C CA . GLY A 1 315 ? 7.351 -24.581 -10.455 1.00 75.00 315 GLY A CA 1
ATOM 2582 C C . GLY A 1 315 ? 8.662 -23.986 -11.007 1.00 75.00 315 GLY A C 1
ATOM 2583 O O . GLY A 1 315 ? 9.192 -23.025 -10.445 1.00 75.00 315 GLY A O 1
ATOM 2584 N N . ARG A 1 316 ? 9.260 -24.602 -12.040 1.00 81.62 316 ARG A N 1
ATOM 2585 C CA . ARG A 1 316 ? 10.610 -24.253 -12.525 1.00 81.62 316 ARG A CA 1
ATOM 2586 C C . ARG A 1 316 ? 10.651 -22.897 -13.226 1.00 81.62 316 ARG A C 1
ATOM 2588 O O . ARG A 1 316 ? 11.598 -22.145 -13.001 1.00 81.62 316 ARG A O 1
ATOM 2595 N N . ASP A 1 317 ? 9.639 -22.591 -14.031 1.00 86.88 317 ASP A N 1
ATOM 2596 C CA . ASP A 1 317 ? 9.547 -21.314 -14.745 1.00 86.88 317 ASP A CA 1
ATOM 2597 C C . ASP A 1 317 ? 9.305 -20.167 -13.763 1.00 86.88 317 ASP A C 1
ATOM 2599 O O . ASP A 1 317 ? 10.017 -19.169 -13.794 1.00 86.88 317 ASP A O 1
ATOM 2603 N N . GLU A 1 318 ? 8.383 -20.353 -12.815 1.00 88.75 318 GLU A N 1
ATOM 2604 C CA . GLU A 1 318 ? 8.073 -19.383 -11.765 1.00 88.75 318 GLU A CA 1
ATOM 2605 C C . GLU A 1 318 ? 9.319 -19.020 -10.965 1.00 88.75 318 GLU A C 1
ATOM 2607 O O . GLU A 1 318 ? 9.594 -17.847 -10.718 1.00 88.75 318 GLU A O 1
ATOM 2612 N N . ALA A 1 319 ? 10.111 -20.025 -10.593 1.00 86.19 319 ALA A N 1
ATOM 2613 C CA . ALA A 1 319 ? 11.343 -19.784 -9.871 1.00 86.19 319 ALA A CA 1
ATOM 2614 C C . ALA A 1 319 ? 12.391 -19.048 -10.720 1.00 86.19 319 ALA A C 1
ATOM 2616 O O . ALA A 1 319 ? 13.094 -18.185 -10.194 1.00 86.19 319 ALA A O 1
ATOM 2617 N N . ARG A 1 320 ? 12.480 -19.344 -12.026 1.00 88.56 320 ARG A N 1
ATOM 2618 C CA . ARG A 1 320 ? 13.347 -18.614 -12.964 1.00 88.56 320 ARG A CA 1
ATOM 2619 C C . ARG A 1 320 ? 12.928 -17.146 -13.084 1.00 88.56 320 ARG A C 1
ATOM 2621 O O . ARG A 1 320 ? 13.799 -16.286 -13.032 1.00 88.56 320 ARG A O 1
ATOM 2628 N N . TRP A 1 321 ? 11.631 -16.862 -13.205 1.00 92.62 321 TRP A N 1
ATOM 2629 C CA . TRP A 1 321 ? 11.093 -15.497 -13.299 1.00 92.62 321 TRP A CA 1
ATOM 2630 C C . TRP A 1 321 ? 11.259 -14.703 -12.000 1.00 92.62 321 TRP A C 1
ATOM 2632 O O . TRP A 1 321 ? 11.472 -13.492 -12.032 1.00 92.62 321 TRP A O 1
ATOM 2642 N N . LEU A 1 322 ? 11.169 -15.380 -10.852 1.00 91.25 322 LEU A N 1
ATOM 2643 C CA . LEU A 1 322 ? 11.235 -14.760 -9.529 1.00 91.25 322 LEU A CA 1
ATOM 2644 C C . LEU A 1 322 ? 12.668 -14.486 -9.053 1.00 91.25 322 LEU A C 1
ATOM 2646 O O . LEU A 1 322 ? 12.895 -13.558 -8.274 1.00 91.25 322 LEU A O 1
ATOM 2650 N N . LEU A 1 323 ? 13.639 -15.286 -9.501 1.00 88.75 323 LEU A N 1
ATOM 2651 C CA . LEU A 1 323 ? 15.017 -15.228 -9.013 1.00 88.75 323 LEU A CA 1
ATOM 2652 C C . LEU A 1 323 ? 15.676 -13.837 -9.154 1.00 88.75 323 LEU A C 1
ATOM 2654 O O . LEU A 1 323 ? 16.273 -13.401 -8.167 1.00 88.75 323 LEU A O 1
ATOM 2658 N N . PRO A 1 324 ? 15.559 -13.106 -10.284 1.00 90.69 324 PRO A N 1
ATOM 2659 C CA . PRO A 1 324 ? 16.127 -11.759 -10.405 1.00 90.69 324 PRO A CA 1
ATOM 2660 C C . PRO A 1 324 ? 15.557 -10.780 -9.371 1.00 90.69 324 PRO A C 1
ATOM 2662 O O . PRO A 1 324 ? 16.310 -10.103 -8.674 1.00 90.69 324 PRO A O 1
ATOM 2665 N N . ALA A 1 325 ? 14.234 -10.786 -9.189 1.00 92.69 325 ALA A N 1
ATOM 2666 C CA . ALA A 1 325 ? 13.545 -9.919 -8.237 1.00 92.69 325 ALA A CA 1
ATOM 2667 C C . ALA A 1 325 ? 13.935 -10.225 -6.780 1.00 92.69 325 ALA A C 1
ATOM 2669 O O . ALA A 1 325 ? 14.130 -9.323 -5.967 1.00 92.69 325 ALA A O 1
ATOM 2670 N N . ILE A 1 326 ? 14.106 -11.506 -6.446 1.00 89.75 326 ILE A N 1
ATOM 2671 C CA . ILE A 1 326 ? 14.616 -11.917 -5.135 1.00 89.75 326 ILE A CA 1
ATOM 2672 C C . ILE A 1 326 ? 16.045 -11.414 -4.927 1.00 89.75 326 ILE A C 1
ATOM 2674 O O . ILE A 1 326 ? 16.337 -10.849 -3.874 1.00 89.75 326 ILE A O 1
ATOM 2678 N N . ARG A 1 327 ? 16.938 -11.605 -5.909 1.00 86.44 327 ARG A N 1
ATOM 2679 C CA . ARG A 1 327 ? 18.330 -11.131 -5.824 1.00 86.44 327 ARG A CA 1
ATOM 2680 C C . ARG A 1 327 ? 18.385 -9.622 -5.581 1.00 86.44 327 ARG A C 1
ATOM 2682 O O . ARG A 1 327 ? 19.125 -9.196 -4.697 1.00 86.44 327 ARG A O 1
ATOM 2689 N N . ASP A 1 328 ? 17.550 -8.851 -6.273 1.00 89.50 328 ASP A N 1
ATOM 2690 C CA . ASP A 1 328 ? 17.411 -7.403 -6.078 1.00 89.50 328 ASP A CA 1
ATOM 2691 C C . ASP A 1 328 ? 16.996 -7.033 -4.638 1.00 89.50 328 ASP A C 1
ATOM 2693 O O . ASP A 1 328 ? 17.654 -6.220 -3.982 1.00 89.50 328 ASP A O 1
ATOM 2697 N N . VAL A 1 329 ? 15.964 -7.682 -4.088 1.00 88.94 329 VAL A N 1
ATOM 2698 C CA . VAL A 1 329 ? 15.531 -7.449 -2.696 1.00 88.94 329 VAL A CA 1
ATOM 2699 C C . VAL A 1 329 ? 16.643 -7.779 -1.693 1.00 88.94 329 VAL A C 1
ATOM 2701 O O . VAL A 1 329 ? 16.876 -7.015 -0.754 1.00 88.94 329 VAL A O 1
ATOM 2704 N N . PHE A 1 330 ? 17.381 -8.877 -1.892 1.00 85.31 330 PHE A N 1
ATOM 2705 C CA . PHE A 1 330 ? 18.512 -9.232 -1.025 1.00 85.31 330 PHE A CA 1
ATOM 2706 C C . PHE A 1 330 ? 19.675 -8.244 -1.131 1.00 85.31 330 PHE A C 1
ATOM 2708 O O . PHE A 1 330 ? 20.259 -7.878 -0.106 1.00 85.31 330 PHE A O 1
ATOM 2715 N N . ALA A 1 331 ? 20.007 -7.800 -2.344 1.00 83.06 331 ALA A N 1
ATOM 2716 C CA . ALA A 1 331 ? 21.041 -6.798 -2.573 1.00 83.06 331 ALA A CA 1
ATOM 2717 C C . ALA A 1 331 ? 20.693 -5.477 -1.867 1.00 83.06 331 ALA A C 1
ATOM 2719 O O . ALA A 1 331 ? 21.535 -4.918 -1.153 1.00 83.06 331 ALA A O 1
ATOM 2720 N N . SER A 1 332 ? 19.432 -5.042 -1.976 1.00 85.69 332 SER A N 1
ATOM 2721 C CA . SER A 1 332 ? 18.902 -3.881 -1.257 1.00 85.69 332 SER A CA 1
ATOM 2722 C C . SER A 1 332 ? 19.020 -4.057 0.263 1.00 85.69 332 SER A C 1
ATOM 2724 O O . SER A 1 332 ? 19.653 -3.233 0.931 1.00 85.69 332 SER A O 1
ATOM 2726 N N . ALA A 1 333 ? 18.521 -5.173 0.810 1.00 85.25 333 ALA A N 1
ATOM 2727 C CA . ALA A 1 333 ? 18.547 -5.463 2.246 1.00 85.25 333 ALA A CA 1
ATOM 2728 C C . ALA A 1 333 ? 19.955 -5.493 2.840 1.00 85.25 333 ALA A C 1
ATOM 2730 O O . ALA A 1 333 ? 20.182 -4.937 3.914 1.00 85.25 333 ALA A O 1
ATOM 2731 N N . ARG A 1 334 ? 20.924 -6.072 2.124 1.00 81.69 334 ARG A N 1
ATOM 2732 C CA . ARG A 1 334 ? 22.330 -6.113 2.550 1.00 81.69 334 ARG A CA 1
ATOM 2733 C C . ARG A 1 334 ? 22.935 -4.718 2.721 1.00 81.69 334 ARG A C 1
ATOM 2735 O O . ARG A 1 334 ? 23.823 -4.536 3.550 1.00 81.69 334 ARG A O 1
ATOM 2742 N N . SER A 1 335 ? 22.493 -3.752 1.921 1.00 80.44 335 SER A N 1
ATOM 2743 C CA . SER A 1 335 ? 23.014 -2.381 1.938 1.00 80.44 335 SER A CA 1
ATOM 2744 C C . SER A 1 335 ? 22.277 -1.447 2.904 1.00 80.44 335 SER A C 1
ATOM 2746 O O . SER A 1 335 ? 22.692 -0.301 3.088 1.00 80.44 335 SER A O 1
ATOM 2748 N N . ASN A 1 336 ? 21.192 -1.915 3.527 1.00 84.38 336 ASN A N 1
ATOM 2749 C CA . ASN A 1 336 ? 20.314 -1.076 4.324 1.00 84.38 336 ASN A CA 1
ATOM 2750 C C . ASN A 1 336 ? 20.710 -1.073 5.814 1.00 84.38 336 ASN A C 1
ATOM 2752 O O . ASN A 1 336 ? 20.733 -2.108 6.482 1.00 84.38 336 ASN A O 1
ATOM 2756 N N . LEU A 1 337 ? 20.978 0.120 6.356 1.00 83.81 337 LEU A N 1
ATOM 2757 C CA . LEU A 1 337 ? 21.362 0.301 7.762 1.00 83.81 337 LEU A CA 1
ATOM 2758 C C . LEU A 1 337 ? 20.259 -0.119 8.746 1.00 83.81 337 LEU A C 1
ATOM 2760 O O . LEU A 1 337 ? 20.582 -0.627 9.819 1.00 83.81 337 LEU A O 1
ATOM 2764 N N . LEU A 1 338 ? 18.979 0.046 8.384 1.00 84.00 338 LEU A N 1
ATOM 2765 C CA . LEU A 1 338 ? 17.852 -0.367 9.225 1.00 84.00 338 LEU A CA 1
ATOM 2766 C C . LEU A 1 338 ? 17.814 -1.873 9.406 1.00 84.00 338 LEU A C 1
ATOM 2768 O O . LEU A 1 338 ? 17.656 -2.342 10.527 1.00 84.00 338 LEU A O 1
ATOM 2772 N N . VAL A 1 339 ? 18.032 -2.626 8.330 1.00 84.25 339 VAL A N 1
ATOM 2773 C CA . VAL A 1 339 ? 18.097 -4.090 8.397 1.00 84.25 339 VAL A CA 1
ATOM 2774 C C . VAL A 1 339 ? 19.215 -4.531 9.341 1.00 84.25 339 VAL A C 1
ATOM 2776 O O . VAL A 1 339 ? 18.991 -5.383 10.199 1.00 84.25 339 VAL A O 1
ATOM 2779 N N . GLY A 1 340 ? 20.398 -3.918 9.238 1.00 81.56 340 GLY A N 1
ATOM 2780 C CA . GLY A 1 340 ? 21.517 -4.201 10.140 1.00 81.56 340 GLY A CA 1
ATOM 2781 C C . GLY A 1 340 ? 21.203 -3.879 11.606 1.00 81.56 340 GLY A C 1
ATOM 2782 O O . GLY A 1 340 ? 21.448 -4.707 12.487 1.00 81.56 340 GLY A O 1
ATOM 2783 N N . TYR A 1 341 ? 20.621 -2.705 11.866 1.00 83.31 341 TYR A N 1
ATOM 2784 C CA . TYR A 1 341 ? 20.209 -2.278 13.205 1.00 83.31 341 TYR A CA 1
ATOM 2785 C C . TYR A 1 341 ? 19.150 -3.211 13.810 1.00 83.31 341 TYR A C 1
ATOM 2787 O O . TYR A 1 341 ? 19.309 -3.688 14.934 1.00 83.31 341 TYR A O 1
ATOM 2795 N N . GLU A 1 342 ? 18.096 -3.521 13.058 1.00 81.56 342 GLU A N 1
ATOM 2796 C CA . GLU A 1 342 ? 16.988 -4.367 13.508 1.00 81.56 342 GLU A CA 1
ATOM 2797 C C . GLU A 1 342 ? 17.423 -5.812 13.728 1.00 81.56 342 GLU A C 1
ATOM 2799 O O . GLU A 1 342 ? 17.063 -6.431 14.732 1.00 81.56 342 GLU A O 1
ATOM 2804 N N . ALA A 1 343 ? 18.277 -6.344 12.854 1.00 75.88 343 ALA A N 1
ATOM 2805 C CA . ALA A 1 343 ? 18.860 -7.659 13.059 1.00 75.88 343 ALA A CA 1
ATOM 2806 C C . ALA A 1 343 ? 19.678 -7.725 14.355 1.00 75.88 343 ALA A C 1
ATOM 2808 O O . ALA A 1 343 ? 19.550 -8.691 15.111 1.00 75.88 343 ALA A O 1
ATOM 2809 N N . ALA A 1 344 ? 20.478 -6.697 14.653 1.00 79.50 344 ALA A N 1
ATOM 2810 C CA . ALA A 1 344 ? 21.181 -6.600 15.928 1.00 79.50 344 ALA A CA 1
ATOM 2811 C C . ALA A 1 344 ? 20.194 -6.506 17.108 1.00 79.50 344 ALA A C 1
ATOM 2813 O O . ALA A 1 344 ? 20.323 -7.263 18.073 1.00 79.50 344 ALA A O 1
ATOM 2814 N N . ARG A 1 345 ? 19.157 -5.660 17.002 1.00 76.88 345 ARG A N 1
ATOM 2815 C CA . ARG A 1 345 ? 18.109 -5.464 18.025 1.00 76.88 345 ARG A CA 1
ATOM 2816 C C . ARG A 1 345 ? 17.356 -6.756 18.357 1.00 76.88 345 ARG A C 1
ATOM 2818 O O . ARG A 1 345 ? 17.036 -7.002 19.522 1.00 76.88 345 ARG A O 1
ATOM 2825 N N . LEU A 1 346 ? 17.095 -7.590 17.352 1.00 68.44 346 LEU A N 1
ATOM 2826 C CA . LEU A 1 346 ? 16.385 -8.867 17.479 1.00 68.44 346 LEU A CA 1
ATOM 2827 C C . LEU A 1 346 ? 17.291 -10.044 17.882 1.00 68.44 346 LEU A C 1
ATOM 2829 O O . LEU A 1 346 ? 16.798 -11.163 18.020 1.00 68.44 346 LEU A O 1
ATOM 2833 N N . GLY A 1 347 ? 18.600 -9.830 18.069 1.00 68.00 347 GLY A N 1
ATOM 2834 C CA . GLY A 1 347 ? 19.557 -10.912 18.340 1.00 68.00 347 GLY A CA 1
ATOM 2835 C C . GLY A 1 347 ? 19.821 -11.816 17.127 1.00 68.00 347 GLY A C 1
ATOM 2836 O O . GLY A 1 347 ? 20.377 -12.904 17.262 1.00 68.00 347 GLY A O 1
ATOM 2837 N N . LEU A 1 348 ? 19.440 -11.363 15.932 1.00 67.50 348 LEU A N 1
ATOM 2838 C CA . LEU A 1 348 ? 19.695 -12.006 14.642 1.00 67.50 348 LEU A CA 1
ATOM 2839 C C . LEU A 1 348 ? 20.973 -11.471 13.980 1.00 67.50 348 LEU A C 1
ATOM 2841 O O . LEU A 1 348 ? 21.221 -11.734 12.807 1.00 67.50 348 LEU A O 1
ATOM 2845 N N . GLY A 1 349 ? 21.819 -10.753 14.722 1.00 64.44 349 GLY A N 1
ATOM 2846 C CA . GLY A 1 349 ? 23.083 -10.213 14.219 1.00 64.44 349 GLY A CA 1
ATOM 2847 C C . GLY A 1 349 ? 24.031 -11.276 13.650 1.00 64.44 349 GLY A C 1
ATOM 2848 O O . GLY A 1 349 ? 24.868 -10.948 12.827 1.00 64.44 349 GLY A O 1
ATOM 2849 N N . TRP A 1 350 ? 23.881 -12.554 14.007 1.00 60.66 350 TRP A N 1
ATOM 2850 C CA . TRP A 1 350 ? 24.622 -13.661 13.385 1.00 60.66 350 TRP A CA 1
ATOM 2851 C C . TRP A 1 350 ? 24.029 -14.107 12.032 1.00 60.66 350 TRP A C 1
ATOM 2853 O O . TRP A 1 350 ? 24.764 -14.587 11.175 1.00 60.66 350 TRP A O 1
ATOM 2863 N N . VAL A 1 351 ? 22.717 -13.922 11.824 1.00 57.03 351 VAL A N 1
ATOM 2864 C CA . VAL A 1 351 ? 22.007 -14.189 10.555 1.00 57.03 351 VAL A CA 1
ATOM 2865 C C . VAL A 1 351 ? 22.284 -13.079 9.541 1.00 57.03 351 VAL A C 1
ATOM 2867 O O . VAL A 1 351 ? 22.393 -13.338 8.347 1.00 57.03 351 VAL A O 1
ATOM 2870 N N . PHE A 1 352 ? 22.410 -11.839 10.016 1.00 55.91 352 PHE A N 1
ATOM 2871 C CA . PHE A 1 352 ? 22.633 -10.670 9.162 1.00 55.91 352 PHE A CA 1
ATOM 2872 C C . PHE A 1 352 ? 24.053 -10.100 9.229 1.00 55.91 352 PHE A C 1
ATOM 2874 O O . PHE A 1 352 ? 24.417 -9.244 8.424 1.00 55.91 352 PHE A O 1
ATOM 2881 N N . GLY A 1 353 ? 24.883 -10.594 10.145 1.00 55.09 353 GLY A N 1
ATOM 2882 C CA . GLY A 1 353 ? 26.323 -10.384 10.120 1.00 55.09 353 GLY A CA 1
ATOM 2883 C C . GLY A 1 353 ? 26.839 -10.930 8.800 1.00 55.09 353 GLY A C 1
ATOM 2884 O O . GLY A 1 353 ? 26.454 -12.028 8.401 1.00 55.09 353 GLY A O 1
ATOM 2885 N N . GLY A 1 354 ? 2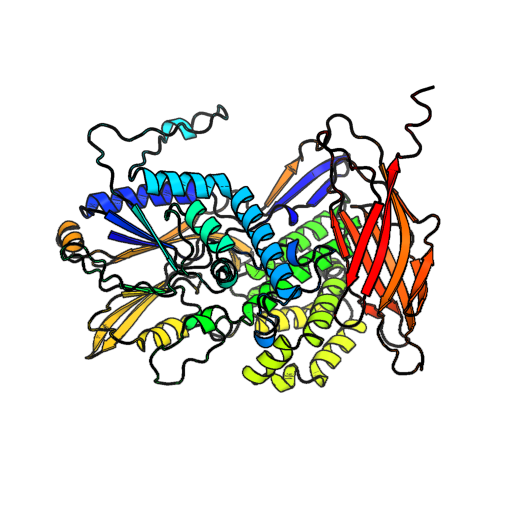7.646 -10.138 8.093 1.00 56.91 354 GLY A N 1
ATOM 2886 C CA . GLY A 1 354 ? 27.866 -10.251 6.647 1.00 56.91 354 GLY A CA 1
ATOM 2887 C C . GLY A 1 354 ? 28.190 -11.642 6.081 1.00 56.91 354 GLY A C 1
ATOM 2888 O O . GLY A 1 354 ? 28.034 -11.821 4.879 1.00 56.91 354 GLY A O 1
ATOM 2889 N N . GLY A 1 355 ? 28.574 -12.627 6.898 1.00 57.97 355 GLY A N 1
ATOM 2890 C CA . GLY A 1 355 ? 28.787 -14.020 6.504 1.00 57.97 355 GLY A CA 1
ATOM 2891 C C . GLY A 1 355 ? 27.552 -14.739 5.947 1.00 57.97 355 GLY A C 1
ATOM 2892 O O . GLY A 1 355 ? 27.649 -15.296 4.861 1.00 57.97 355 GLY A O 1
ATOM 2893 N N . LEU A 1 356 ? 26.389 -14.728 6.617 1.00 60.31 356 LEU A N 1
ATOM 2894 C CA . LEU A 1 356 ? 25.241 -15.538 6.165 1.00 60.31 356 LEU A CA 1
ATOM 2895 C C . LEU A 1 356 ? 24.463 -14.886 5.012 1.00 60.31 356 LEU A C 1
ATOM 2897 O O . LEU A 1 356 ? 24.104 -15.589 4.075 1.00 60.31 356 LEU A O 1
ATOM 2901 N N . ILE A 1 357 ? 24.252 -13.563 5.011 1.00 63.59 357 ILE A N 1
ATOM 2902 C CA . ILE A 1 357 ? 23.662 -12.880 3.841 1.00 63.59 357 ILE A CA 1
ATOM 2903 C C . ILE A 1 357 ? 24.588 -13.000 2.632 1.00 63.59 357 ILE A C 1
ATOM 2905 O O . ILE A 1 357 ? 24.102 -13.247 1.534 1.00 63.59 357 ILE A O 1
ATOM 2909 N N . SER A 1 358 ? 25.911 -12.861 2.812 1.00 62.53 358 SER A N 1
ATOM 2910 C CA . SER A 1 358 ? 26.841 -13.091 1.698 1.00 62.53 358 SER A CA 1
ATOM 2911 C C . SER A 1 358 ? 26.806 -14.546 1.254 1.00 62.53 358 SER A C 1
ATOM 2913 O O . SER A 1 358 ? 26.760 -14.782 0.060 1.00 62.53 358 SER A O 1
ATOM 2915 N N . ALA A 1 359 ? 26.738 -15.514 2.174 1.00 63.47 359 ALA A N 1
ATOM 2916 C CA . ALA A 1 359 ? 26.610 -16.925 1.818 1.00 63.47 359 ALA A CA 1
ATOM 2917 C C . ALA A 1 359 ? 25.298 -17.224 1.080 1.00 63.47 359 ALA A C 1
ATOM 2919 O O . ALA A 1 359 ? 25.317 -17.971 0.112 1.00 63.47 359 ALA A O 1
ATOM 2920 N N . ILE A 1 360 ? 24.173 -16.624 1.483 1.00 67.50 360 ILE A N 1
ATOM 2921 C CA . ILE A 1 360 ? 22.893 -16.728 0.771 1.00 67.50 360 ILE A CA 1
ATOM 2922 C C . ILE A 1 360 ? 22.997 -16.061 -0.600 1.00 67.50 360 ILE A C 1
ATOM 2924 O O . ILE A 1 360 ? 22.558 -16.653 -1.574 1.00 67.50 360 ILE A O 1
ATOM 2928 N N . GLY A 1 361 ? 23.603 -14.876 -0.700 1.00 66.44 361 GLY A N 1
ATOM 2929 C CA . GLY A 1 361 ? 23.839 -14.190 -1.973 1.00 66.44 361 GLY A CA 1
ATOM 2930 C C . GLY A 1 361 ? 24.705 -15.015 -2.929 1.00 66.44 361 GLY A C 1
ATOM 2931 O O . GLY A 1 361 ? 24.325 -15.217 -4.077 1.00 66.44 361 GLY A O 1
ATOM 2932 N N . SER A 1 362 ? 25.813 -15.571 -2.436 1.00 67.19 362 SER A N 1
ATOM 2933 C CA . SER A 1 362 ? 26.707 -16.457 -3.193 1.00 67.19 362 SER A CA 1
ATOM 2934 C C . SER A 1 362 ? 26.077 -17.817 -3.507 1.00 67.19 362 SER A C 1
ATOM 2936 O O . SER A 1 362 ? 26.380 -18.423 -4.527 1.00 67.19 362 SER A O 1
ATOM 2938 N N . LEU A 1 363 ? 25.182 -18.321 -2.653 1.00 65.62 363 LEU A N 1
ATOM 2939 C CA . LEU A 1 363 ? 24.385 -19.500 -2.974 1.00 65.62 363 LEU A CA 1
ATOM 2940 C C . LEU A 1 363 ? 23.386 -19.149 -4.080 1.00 65.62 363 LEU A C 1
ATOM 2942 O O . LEU A 1 363 ? 23.275 -19.892 -5.040 1.00 65.62 363 LEU A O 1
ATOM 2946 N N . LEU A 1 364 ? 22.699 -18.009 -3.989 1.00 66.88 364 LEU A N 1
ATOM 2947 C CA . LEU A 1 364 ? 21.699 -17.564 -4.962 1.00 66.88 364 LEU A CA 1
ATOM 2948 C C . LEU A 1 364 ? 22.276 -17.289 -6.342 1.00 66.88 364 LEU A C 1
ATOM 2950 O O . LEU A 1 364 ? 21.559 -17.474 -7.324 1.00 66.88 364 LEU A O 1
ATOM 2954 N N . SER A 1 365 ? 23.523 -16.834 -6.438 1.00 64.94 365 SER A N 1
ATOM 2955 C CA . SER A 1 365 ? 24.201 -16.654 -7.722 1.00 64.94 365 SER A CA 1
ATOM 2956 C C . SER A 1 365 ? 24.476 -17.996 -8.414 1.00 64.94 365 SER A C 1
ATOM 2958 O O . SER A 1 365 ? 24.390 -18.071 -9.636 1.00 64.94 365 SER A O 1
ATOM 2960 N N . LEU A 1 366 ? 24.704 -19.064 -7.640 1.00 64.94 366 LEU A N 1
ATOM 2961 C CA . LEU A 1 366 ? 25.004 -20.418 -8.124 1.00 64.94 366 LEU A CA 1
ATOM 2962 C C . LEU A 1 366 ? 23.795 -21.352 -8.210 1.00 64.94 366 LEU A C 1
ATOM 2964 O O . LEU A 1 366 ? 23.858 -22.394 -8.865 1.00 64.94 366 LEU A O 1
ATOM 2968 N N . ALA A 1 367 ? 22.722 -21.053 -7.486 1.00 61.12 367 ALA A N 1
ATOM 2969 C CA . ALA A 1 367 ? 21.718 -22.059 -7.222 1.00 61.12 367 ALA A CA 1
ATOM 2970 C C . ALA A 1 367 ? 20.699 -22.187 -8.372 1.00 61.12 367 ALA A C 1
ATOM 2972 O O . ALA A 1 367 ? 20.210 -21.184 -8.898 1.00 61.12 367 ALA A O 1
ATOM 2973 N N . PRO A 1 368 ? 20.316 -23.421 -8.753 1.00 66.50 368 PRO A N 1
ATOM 2974 C CA . PRO A 1 368 ? 19.269 -23.637 -9.745 1.00 66.50 368 PRO A CA 1
ATOM 2975 C C . PRO A 1 368 ? 17.923 -23.124 -9.212 1.00 66.50 368 PRO A C 1
ATOM 2977 O O . PRO A 1 368 ? 17.705 -23.130 -8.001 1.00 66.50 368 PRO A O 1
ATOM 2980 N N . GLY A 1 369 ? 16.986 -22.749 -10.092 1.00 60.69 369 GLY A N 1
ATOM 2981 C CA . GLY A 1 369 ? 15.717 -22.100 -9.708 1.00 60.69 369 GLY A CA 1
ATOM 2982 C C . GLY A 1 369 ? 14.940 -22.773 -8.558 1.00 60.69 369 GLY A C 1
ATOM 2983 O O . GLY A 1 369 ? 14.384 -22.092 -7.707 1.00 60.69 369 GLY A O 1
ATOM 2984 N N . TRP A 1 370 ? 14.977 -24.101 -8.418 1.00 62.50 370 TRP A N 1
ATOM 2985 C CA . TRP A 1 370 ? 14.285 -24.807 -7.324 1.00 62.50 370 TRP A CA 1
ATOM 2986 C C . TRP A 1 370 ? 14.802 -24.469 -5.905 1.00 62.50 370 TRP A C 1
ATOM 2988 O O . TRP A 1 370 ? 14.094 -24.673 -4.918 1.00 62.50 370 TRP A O 1
ATOM 2998 N N . SER A 1 371 ? 16.007 -23.908 -5.780 1.00 68.25 371 SER A N 1
ATOM 2999 C CA . SER A 1 371 ? 16.618 -23.469 -4.512 1.00 68.25 371 SER A CA 1
ATOM 3000 C C . SER A 1 371 ? 15.994 -22.212 -3.889 1.00 68.25 371 SER A C 1
ATOM 3002 O O . SER A 1 371 ? 16.326 -21.850 -2.760 1.00 68.25 371 SER A O 1
ATOM 3004 N N . VAL A 1 372 ? 15.067 -21.553 -4.588 1.00 70.75 372 VAL A N 1
ATOM 3005 C CA . VAL A 1 372 ? 14.381 -20.346 -4.106 1.00 70.75 372 VAL A CA 1
ATOM 3006 C C . VAL A 1 372 ? 13.457 -20.649 -2.908 1.00 70.75 372 VAL A C 1
ATOM 3008 O O . VAL A 1 372 ? 13.162 -19.772 -2.095 1.00 70.75 372 VAL A O 1
ATOM 3011 N N . TYR A 1 373 ? 13.033 -21.904 -2.724 1.00 71.50 373 TYR A N 1
ATOM 3012 C CA . TYR A 1 373 ? 12.046 -22.273 -1.702 1.00 71.50 373 TYR A CA 1
ATOM 3013 C C . TYR A 1 373 ? 12.505 -22.063 -0.242 1.00 71.50 373 TYR A C 1
ATOM 3015 O O . TYR A 1 373 ? 11.799 -21.381 0.512 1.00 71.50 373 TYR A O 1
ATOM 3023 N N . PRO A 1 374 ? 13.671 -22.584 0.200 1.00 72.94 374 PRO A N 1
ATOM 3024 C CA . PRO A 1 374 ? 14.210 -22.280 1.527 1.00 72.94 374 PRO A CA 1
ATOM 3025 C C . PRO A 1 374 ? 14.328 -20.781 1.806 1.00 72.94 374 PRO A C 1
ATOM 3027 O O . PRO A 1 374 ? 14.158 -20.359 2.950 1.00 72.94 374 PRO A O 1
ATOM 3030 N N . LEU A 1 375 ? 14.578 -19.988 0.765 1.00 72.44 375 LEU A N 1
ATOM 3031 C CA . LEU A 1 375 ? 14.775 -18.554 0.866 1.00 72.44 375 LEU A CA 1
ATOM 3032 C C . LEU A 1 375 ? 13.470 -17.792 1.070 1.00 72.44 375 LEU A C 1
ATOM 3034 O O . LEU A 1 375 ? 13.378 -17.014 2.015 1.00 72.44 375 LEU A O 1
ATOM 3038 N N . ILE A 1 376 ? 12.438 -18.064 0.265 1.00 73.62 376 ILE A N 1
ATOM 3039 C CA . ILE A 1 376 ? 11.104 -17.490 0.499 1.00 73.62 376 ILE A CA 1
ATOM 3040 C C . ILE A 1 376 ? 10.626 -17.865 1.905 1.00 73.62 376 ILE A C 1
ATOM 3042 O O . ILE A 1 376 ? 10.081 -17.035 2.628 1.00 73.62 376 ILE A O 1
ATOM 3046 N N . ARG A 1 377 ? 10.897 -19.099 2.346 1.00 74.00 377 ARG A N 1
ATOM 3047 C CA . ARG A 1 377 ? 10.587 -19.534 3.712 1.00 74.00 377 ARG A CA 1
ATOM 3048 C C . ARG A 1 377 ? 11.398 -18.782 4.772 1.00 74.00 377 ARG A C 1
ATOM 3050 O O . ARG A 1 377 ? 10.884 -18.553 5.865 1.00 74.00 377 ARG A O 1
ATOM 3057 N N . ALA A 1 378 ? 12.646 -18.416 4.487 1.00 71.75 378 ALA A N 1
ATOM 3058 C CA . ALA A 1 378 ? 13.446 -17.570 5.365 1.00 71.75 378 ALA A CA 1
ATOM 3059 C C . ALA A 1 378 ? 12.856 -16.154 5.447 1.00 71.75 378 ALA A C 1
ATOM 3061 O O . ALA A 1 378 ? 12.620 -15.690 6.558 1.00 71.75 378 ALA A O 1
ATOM 3062 N N . ILE A 1 379 ? 12.511 -15.527 4.313 1.00 71.25 379 ILE A N 1
ATOM 3063 C CA . ILE A 1 379 ? 11.818 -14.223 4.269 1.00 71.25 379 ILE A CA 1
ATOM 3064 C C . ILE A 1 379 ? 10.522 -14.280 5.078 1.00 71.25 379 ILE A C 1
ATOM 3066 O O . ILE A 1 379 ? 10.338 -13.482 5.991 1.00 71.25 379 ILE A O 1
ATOM 3070 N N . ALA A 1 380 ? 9.673 -15.279 4.831 1.00 71.00 380 ALA A N 1
ATOM 3071 C CA . ALA A 1 380 ? 8.412 -15.450 5.548 1.00 71.00 380 ALA A CA 1
ATOM 3072 C C . ALA A 1 380 ? 8.607 -15.598 7.067 1.00 71.00 380 ALA A C 1
ATOM 3074 O O . ALA A 1 380 ? 7.817 -15.076 7.843 1.00 71.00 380 ALA A O 1
ATOM 3075 N N . ARG A 1 381 ? 9.675 -16.266 7.524 1.00 70.75 381 ARG A N 1
ATOM 3076 C CA . ARG A 1 381 ? 9.996 -16.363 8.962 1.00 70.75 381 ARG A CA 1
ATOM 3077 C C . ARG A 1 381 ? 10.538 -15.065 9.551 1.00 70.75 381 ARG A C 1
ATOM 3079 O O . ARG A 1 381 ? 10.321 -14.822 10.734 1.00 70.75 381 ARG A O 1
ATOM 3086 N N . MET A 1 382 ? 11.281 -14.286 8.765 1.00 66.19 382 MET A N 1
ATOM 3087 C CA . MET A 1 382 ? 11.807 -12.986 9.191 1.00 66.19 382 MET A CA 1
ATOM 3088 C C . MET A 1 382 ? 10.678 -11.969 9.338 1.00 66.19 382 MET A C 1
ATOM 3090 O O . MET A 1 382 ? 10.651 -11.236 10.321 1.00 66.19 382 MET A O 1
ATOM 3094 N N . VAL A 1 383 ? 9.732 -11.968 8.397 1.00 67.31 383 VAL A N 1
ATOM 3095 C CA . VAL A 1 383 ? 8.589 -11.052 8.413 1.00 67.31 383 VAL A CA 1
ATOM 3096 C C . VAL A 1 383 ? 7.494 -11.525 9.378 1.00 67.31 383 VAL A C 1
ATOM 3098 O O . VAL A 1 383 ? 6.881 -10.720 10.066 1.00 67.31 383 VAL A O 1
ATOM 3101 N N . GLY A 1 384 ? 7.270 -12.835 9.497 1.00 64.06 384 GLY A N 1
ATOM 3102 C CA . GLY A 1 384 ? 6.120 -13.413 10.201 1.00 64.06 384 GLY A CA 1
ATOM 3103 C C . GLY A 1 384 ? 6.330 -13.541 11.699 1.00 64.06 384 GLY A C 1
ATOM 3104 O O . GLY A 1 384 ? 5.938 -14.555 12.263 1.00 64.06 384 GLY A O 1
ATOM 3105 N N . GLY A 1 385 ? 7.029 -12.580 12.314 1.00 59.78 385 GLY A N 1
ATOM 3106 C CA . GLY A 1 385 ? 7.536 -12.625 13.685 1.00 59.78 385 GLY A CA 1
ATOM 3107 C C . GLY A 1 385 ? 6.695 -13.503 14.614 1.00 59.78 385 GLY A C 1
ATOM 3108 O O . GLY A 1 385 ? 5.528 -13.222 14.865 1.00 59.78 385 GLY A O 1
ATOM 3109 N N . ARG A 1 386 ? 7.290 -14.589 15.133 1.00 48.09 386 ARG A N 1
ATOM 3110 C CA . ARG A 1 386 ? 6.596 -15.544 16.013 1.00 48.09 386 ARG A CA 1
ATOM 3111 C C . ARG A 1 386 ? 5.914 -14.802 17.178 1.00 48.09 386 ARG A C 1
ATOM 3113 O O . ARG A 1 386 ? 6.598 -14.394 18.118 1.00 48.09 386 ARG A O 1
ATOM 3120 N N . GLY A 1 387 ? 4.584 -14.689 17.140 1.00 52.28 387 GLY A N 1
ATOM 3121 C CA . GLY A 1 387 ? 3.744 -14.570 18.336 1.00 52.28 387 GLY A CA 1
ATOM 3122 C C . GLY A 1 387 ? 3.174 -13.204 18.747 1.00 52.28 387 GLY A C 1
ATOM 3123 O O . GLY A 1 387 ? 2.891 -13.073 19.935 1.00 52.28 387 GLY A O 1
ATOM 3124 N N . SER A 1 388 ? 2.949 -12.222 17.860 1.00 56.78 388 SER A N 1
ATOM 3125 C CA . SER A 1 388 ? 2.379 -10.920 18.292 1.00 56.78 388 SER A CA 1
ATOM 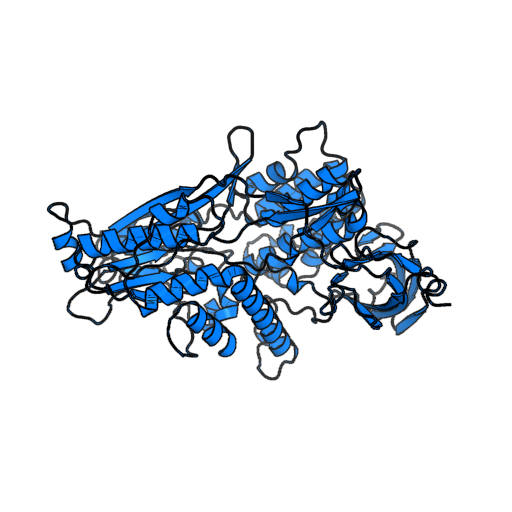3126 C C . SER A 1 388 ? 0.943 -11.016 18.850 1.00 56.78 388 SER A C 1
ATOM 3128 O O . SER A 1 388 ? 0.612 -10.364 19.845 1.00 56.78 388 SER A O 1
ATOM 3130 N N . GLN A 1 389 ? 0.094 -11.894 18.297 1.00 59.94 389 GLN A N 1
ATOM 3131 C CA . GLN A 1 389 ? -1.325 -11.937 18.681 1.00 59.94 389 GLN A CA 1
ATOM 3132 C C . GLN A 1 389 ? -1.556 -12.358 20.140 1.00 59.94 389 GLN A C 1
ATOM 3134 O O . GLN A 1 389 ? -2.371 -11.758 20.837 1.00 59.94 389 GLN A O 1
ATOM 3139 N N . ALA A 1 390 ? -0.802 -13.339 20.648 1.00 69.44 390 ALA A N 1
ATOM 3140 C CA . ALA A 1 390 ? -0.921 -13.769 22.045 1.00 69.44 390 ALA A CA 1
ATOM 3141 C C . ALA A 1 390 ? -0.263 -12.787 23.033 1.00 69.44 390 ALA A C 1
ATOM 3143 O O . ALA A 1 390 ? -0.540 -12.838 24.236 1.00 69.44 390 ALA A O 1
ATOM 3144 N N . THR A 1 391 ? 0.627 -11.907 22.560 1.00 84.06 391 THR A N 1
ATOM 3145 C CA . THR A 1 391 ? 1.327 -10.945 23.419 1.00 84.06 391 THR A CA 1
ATOM 3146 C C . THR A 1 391 ? 0.568 -9.641 23.593 1.00 84.06 391 THR A C 1
ATOM 3148 O O . THR A 1 391 ? 0.661 -9.064 24.674 1.00 84.06 391 THR A O 1
ATOM 3151 N N . ALA A 1 392 ? -0.210 -9.198 22.600 1.00 90.12 392 ALA A N 1
ATOM 3152 C CA . ALA A 1 392 ? -0.879 -7.900 22.670 1.00 90.12 392 ALA A CA 1
ATOM 3153 C C . ALA A 1 392 ? -1.826 -7.754 23.880 1.00 90.12 392 ALA A C 1
ATOM 3155 O O . ALA A 1 392 ? -1.619 -6.818 24.652 1.00 90.12 392 ALA A O 1
ATOM 3156 N N . PRO A 1 393 ? -2.747 -8.699 24.181 1.00 93.06 393 PRO A N 1
ATOM 3157 C CA . PRO A 1 393 ? -3.576 -8.606 25.388 1.00 93.06 393 PRO A CA 1
ATOM 3158 C C . PRO A 1 393 ? -2.754 -8.588 26.685 1.00 93.06 393 PRO A C 1
ATOM 3160 O O . PRO A 1 393 ? -3.099 -7.896 27.639 1.00 93.06 393 PRO A O 1
ATOM 3163 N N . ARG A 1 394 ? -1.630 -9.321 26.725 1.00 91.75 394 ARG A N 1
ATOM 3164 C CA . ARG A 1 394 ? -0.738 -9.362 27.897 1.00 91.75 394 ARG A CA 1
ATOM 3165 C C . ARG A 1 394 ? -0.007 -8.040 28.124 1.00 91.75 394 ARG A C 1
ATOM 3167 O O . ARG A 1 394 ? 0.277 -7.710 29.271 1.00 91.75 394 ARG A O 1
ATOM 3174 N N . LEU A 1 395 ? 0.342 -7.327 27.055 1.00 91.00 395 LEU A N 1
ATOM 3175 C CA . LEU A 1 395 ? 0.973 -6.009 27.132 1.00 91.00 395 LEU A CA 1
ATOM 3176 C C . LEU A 1 395 ? -0.060 -4.927 27.453 1.00 91.00 395 LEU A C 1
ATOM 3178 O O . LEU A 1 395 ? 0.182 -4.120 28.342 1.00 91.00 395 LEU A O 1
ATOM 3182 N N . ALA A 1 396 ? -1.235 -4.980 26.826 1.00 92.12 396 ALA A N 1
ATOM 3183 C CA . ALA A 1 396 ? -2.364 -4.102 27.122 1.00 92.12 396 ALA A CA 1
ATOM 3184 C C . ALA A 1 396 ? -2.836 -4.190 28.584 1.00 92.12 396 ALA A C 1
ATOM 3186 O O . ALA A 1 396 ? -3.241 -3.187 29.163 1.00 92.12 396 ALA A O 1
ATOM 3187 N N . ALA A 1 397 ? -2.733 -5.367 29.212 1.00 92.69 397 ALA A N 1
ATOM 3188 C CA . ALA A 1 397 ? -3.031 -5.559 30.634 1.00 92.69 397 ALA A CA 1
ATOM 3189 C C . ALA A 1 397 ? -2.109 -4.769 31.588 1.00 92.69 397 ALA A C 1
ATOM 3191 O O . ALA A 1 397 ? -2.324 -4.795 32.795 1.00 92.69 397 ALA A O 1
ATOM 3192 N N . ARG A 1 398 ? -1.063 -4.110 31.071 1.00 90.56 398 ARG A N 1
ATOM 3193 C CA . ARG A 1 398 ? -0.122 -3.277 31.837 1.00 90.56 398 ARG A CA 1
ATOM 3194 C C . ARG A 1 398 ? -0.384 -1.780 31.689 1.00 90.56 398 ARG A C 1
ATOM 3196 O O . ARG A 1 398 ? 0.444 -0.985 32.111 1.00 90.56 398 ARG A O 1
ATOM 3203 N N . GLU A 1 399 ? -1.458 -1.395 31.013 1.00 90.50 399 GLU A N 1
ATOM 3204 C CA . GLU A 1 399 ? -1.782 0.014 30.817 1.00 90.50 399 GLU A CA 1
ATOM 3205 C C . GLU A 1 399 ? -2.360 0.642 32.079 1.00 90.50 399 GLU A C 1
ATOM 3207 O O . GLU A 1 399 ? -3.200 0.051 32.755 1.00 90.50 399 GLU A O 1
ATOM 3212 N N . ASP A 1 400 ? -1.923 1.868 32.353 1.00 89.69 400 ASP A N 1
ATOM 3213 C CA . ASP A 1 400 ? -2.303 2.600 33.556 1.00 89.69 400 ASP A CA 1
ATOM 3214 C C . ASP A 1 400 ? -3.807 2.910 33.565 1.00 89.69 400 ASP A C 1
ATOM 3216 O O . ASP A 1 400 ? -4.387 3.278 32.529 1.00 89.69 400 ASP A O 1
ATOM 3220 N N . GLY A 1 401 ? -4.435 2.792 34.740 1.00 89.88 401 GLY A N 1
ATOM 3221 C CA . GLY A 1 401 ? -5.857 3.082 34.945 1.00 89.88 401 GLY A CA 1
ATOM 3222 C C . GLY A 1 401 ? -6.805 1.976 34.470 1.00 89.88 401 GLY A C 1
ATOM 3223 O O . GLY A 1 401 ? -8.028 2.152 34.504 1.00 89.88 401 GLY A O 1
ATOM 3224 N N . LEU A 1 402 ? -6.274 0.832 34.027 1.00 91.75 402 LEU A N 1
ATOM 3225 C CA . LEU A 1 402 ? -7.069 -0.349 33.705 1.00 91.75 402 LEU A CA 1
ATOM 3226 C C . LEU A 1 402 ? -7.692 -0.922 34.985 1.00 91.75 402 LEU A C 1
ATOM 3228 O O . LEU A 1 402 ? -6.994 -1.216 35.944 1.00 91.75 402 LEU A O 1
ATOM 3232 N N . GLY A 1 403 ? -9.006 -1.122 35.007 1.00 88.94 403 GLY A N 1
ATOM 3233 C CA . GLY A 1 403 ? -9.773 -1.545 36.183 1.00 88.94 403 GLY A CA 1
ATOM 3234 C C . GLY A 1 403 ? -10.391 -0.386 36.967 1.00 88.94 403 GLY A C 1
ATOM 3235 O O . GLY A 1 403 ? -11.419 -0.581 37.617 1.00 88.94 403 GLY A O 1
ATOM 3236 N N . ASP A 1 404 ? -9.857 0.827 36.855 1.00 89.12 404 ASP A N 1
ATOM 3237 C CA . ASP A 1 404 ? -10.466 2.014 37.456 1.00 89.12 404 ASP A CA 1
ATOM 3238 C C . ASP A 1 404 ? -11.218 2.837 36.400 1.00 89.12 404 ASP A C 1
ATOM 3240 O O . ASP A 1 404 ? -12.421 2.637 36.186 1.00 89.12 404 ASP A O 1
ATOM 3244 N N . ALA A 1 405 ? -10.490 3.680 35.663 1.00 90.19 405 ALA A N 1
ATOM 3245 C CA . ALA A 1 405 ? -11.033 4.522 34.601 1.00 90.19 405 ALA A CA 1
ATOM 3246 C C . ALA A 1 405 ? -11.369 3.723 33.330 1.00 90.19 405 ALA A C 1
ATOM 3248 O O . ALA A 1 405 ? -12.400 3.959 32.690 1.00 90.19 405 ALA A O 1
ATOM 3249 N N . VAL A 1 406 ? -10.536 2.735 32.983 1.00 93.62 406 VAL A N 1
ATOM 3250 C CA . VAL A 1 406 ? -10.638 1.956 31.741 1.00 93.62 406 VAL A CA 1
ATOM 3251 C C . VAL A 1 406 ? -11.070 0.522 32.039 1.00 93.62 406 VAL A C 1
ATOM 3253 O O . VAL A 1 406 ? -10.462 -0.165 32.850 1.00 93.62 406 VAL A O 1
ATOM 3256 N N . ARG A 1 407 ? -12.095 0.030 31.341 1.00 95.19 407 ARG A N 1
ATOM 3257 C CA . ARG A 1 407 ? -12.546 -1.375 31.378 1.00 95.19 407 ARG A CA 1
ATOM 3258 C C . ARG A 1 407 ? -12.395 -2.087 30.040 1.00 95.19 407 ARG A C 1
ATOM 3260 O O . ARG A 1 407 ? -12.248 -3.308 30.014 1.00 95.19 407 ARG A O 1
ATOM 3267 N N . PHE A 1 408 ? -12.426 -1.340 28.941 1.00 97.00 408 PHE A N 1
ATOM 3268 C CA . PHE A 1 408 ? -12.320 -1.868 27.585 1.00 97.00 408 PHE A CA 1
ATOM 3269 C C . PHE A 1 408 ? -11.092 -1.271 26.901 1.00 97.00 408 PHE A C 1
ATOM 3271 O O . PHE A 1 408 ? -11.077 -0.089 26.570 1.00 97.00 408 PHE A O 1
ATOM 3278 N N . MET A 1 409 ? -10.062 -2.080 26.682 1.00 96.69 409 MET A N 1
ATOM 3279 C CA . MET A 1 409 ? -8.959 -1.725 25.798 1.00 96.69 409 MET A CA 1
ATOM 3280 C C . MET A 1 409 ? -9.313 -2.171 24.382 1.00 96.69 409 MET A C 1
ATOM 3282 O O . MET A 1 409 ? -9.472 -3.366 24.145 1.00 96.69 409 MET A O 1
ATOM 3286 N N . VAL A 1 410 ? -9.416 -1.238 23.441 1.00 97.06 410 VAL A N 1
ATOM 3287 C CA . VAL A 1 410 ? -9.720 -1.523 22.035 1.00 97.06 410 VAL A CA 1
ATOM 3288 C C . VAL A 1 410 ? -8.484 -1.258 21.174 1.00 97.06 410 VAL A C 1
ATOM 3290 O O . VAL A 1 410 ? -7.946 -0.153 21.223 1.00 97.06 410 VAL A O 1
ATOM 3293 N N . ALA A 1 411 ? -8.029 -2.246 20.393 1.00 95.19 411 ALA A N 1
ATOM 3294 C CA . ALA A 1 411 ? -6.821 -2.134 19.560 1.00 95.19 411 ALA A CA 1
ATOM 3295 C C . ALA A 1 411 ? -6.892 -2.972 18.261 1.00 95.19 411 ALA A C 1
ATOM 3297 O O . ALA A 1 411 ? -7.107 -4.181 18.322 1.00 95.19 411 ALA A O 1
ATOM 3298 N N . GLY A 1 412 ? -6.716 -2.331 17.096 1.00 82.75 412 GLY A N 1
ATOM 3299 C CA . GLY A 1 412 ? -6.930 -2.865 15.734 1.00 82.75 412 GLY A CA 1
ATOM 3300 C C . GLY A 1 412 ? -5.797 -3.670 15.078 1.00 82.75 412 GLY A C 1
ATOM 3301 O O . GLY A 1 412 ? -6.098 -4.619 14.361 1.00 82.75 412 GLY A O 1
ATOM 3302 N N . HIS A 1 413 ? -4.533 -3.405 15.416 1.00 89.12 413 HIS A N 1
ATOM 3303 C CA . HIS A 1 413 ? -3.323 -3.809 14.674 1.00 89.12 413 HIS A CA 1
ATOM 3304 C C . HIS A 1 413 ? -3.170 -5.301 14.312 1.00 89.12 413 HIS A C 1
ATOM 3306 O O . HIS A 1 413 ? -2.440 -5.670 13.399 1.00 89.12 413 HIS A O 1
ATOM 3312 N N . ASN A 1 414 ? -3.823 -6.217 15.030 1.00 78.81 414 ASN A N 1
ATOM 3313 C CA . ASN A 1 414 ? -3.607 -7.656 14.840 1.00 78.81 414 ASN A CA 1
ATOM 3314 C C . ASN A 1 414 ? -4.339 -8.250 13.624 1.00 78.81 414 ASN A C 1
ATOM 3316 O O . ASN A 1 414 ? -4.230 -9.465 13.411 1.00 78.81 414 ASN A O 1
ATOM 3320 N N . HIS A 1 415 ? -5.112 -7.446 12.877 1.00 85.62 415 HIS A N 1
ATOM 3321 C CA . HIS A 1 415 ? -5.975 -7.799 11.731 1.00 85.62 415 HIS A CA 1
ATOM 3322 C C . HIS A 1 415 ? -7.030 -8.893 12.009 1.00 85.62 415 HIS A C 1
ATOM 3324 O O . HIS A 1 415 ? -7.973 -9.076 11.244 1.00 85.62 415 HIS A O 1
ATOM 3330 N N . SER A 1 416 ? -6.905 -9.627 13.113 1.00 88.62 416 SER A N 1
ATOM 3331 C CA . SER A 1 416 ? -7.800 -10.683 13.558 1.00 88.62 416 SER A CA 1
ATOM 3332 C C . SER A 1 416 ? -8.671 -10.164 14.698 1.00 88.62 416 SER A C 1
ATOM 3334 O O . SER A 1 416 ? -8.138 -9.646 15.689 1.00 88.62 416 SER A O 1
ATOM 3336 N N . PRO A 1 417 ? -10.000 -10.306 14.598 1.00 92.75 417 PRO A N 1
ATOM 3337 C CA . PRO A 1 417 ? -10.888 -9.918 15.677 1.00 92.75 417 PRO A CA 1
ATOM 3338 C C . PRO A 1 417 ? -10.583 -10.759 16.915 1.00 92.75 417 PRO A C 1
ATOM 3340 O O . PRO A 1 417 ? -10.355 -11.964 16.827 1.00 92.75 417 PRO A O 1
ATOM 3343 N N . THR A 1 418 ? -10.535 -10.114 18.076 1.00 94.62 418 THR A N 1
ATOM 3344 C CA . THR A 1 418 ? -10.093 -10.756 19.319 1.00 94.62 418 THR A CA 1
ATOM 3345 C C . THR A 1 418 ? -10.931 -10.258 20.488 1.00 94.62 418 THR A C 1
ATOM 3347 O O . THR A 1 418 ? -11.203 -9.067 20.593 1.00 94.62 418 THR A O 1
ATOM 3350 N N . VAL A 1 419 ? -11.318 -11.155 21.393 1.00 96.31 419 VAL A N 1
ATOM 3351 C CA . VAL A 1 419 ? -11.938 -10.804 22.676 1.00 96.31 419 VAL A CA 1
ATOM 3352 C C . VAL A 1 419 ? -11.224 -11.600 23.752 1.00 96.31 419 VAL A C 1
ATOM 3354 O O . VAL A 1 419 ? -11.320 -12.825 23.782 1.00 96.31 419 VAL A O 1
ATOM 3357 N N . VAL A 1 420 ? -10.464 -10.915 24.603 1.00 96.31 420 VAL A N 1
ATOM 3358 C CA . VAL A 1 420 ? -9.671 -11.559 25.655 1.00 96.31 420 VAL A CA 1
ATOM 3359 C C . VAL A 1 420 ? -9.931 -10.848 26.979 1.00 96.31 420 VAL A C 1
ATOM 3361 O O . VAL A 1 420 ? -9.680 -9.644 27.065 1.00 96.31 420 VAL A O 1
ATOM 3364 N N . PRO A 1 421 ? -10.408 -11.551 28.022 1.00 96.75 421 PRO A N 1
ATOM 3365 C CA . PRO A 1 421 ? -10.461 -10.976 29.355 1.00 96.75 421 PRO A CA 1
ATOM 3366 C C . PRO A 1 421 ? -9.036 -10.714 29.848 1.00 96.75 421 PRO A C 1
ATOM 3368 O O . PRO A 1 421 ? -8.147 -11.563 29.739 1.00 96.75 421 PRO A O 1
ATOM 3371 N N . ILE A 1 422 ? -8.820 -9.524 30.390 1.00 95.81 422 ILE A N 1
ATOM 3372 C CA . ILE A 1 422 ? -7.562 -9.094 30.992 1.00 95.81 422 ILE A CA 1
ATOM 3373 C C . ILE A 1 422 ? -7.836 -8.609 32.414 1.00 95.81 422 ILE A C 1
ATOM 3375 O O . ILE A 1 422 ? -8.937 -8.171 32.744 1.00 95.81 422 ILE A O 1
ATOM 3379 N N . ARG A 1 423 ? -6.836 -8.724 33.286 1.00 93.38 423 ARG A N 1
ATOM 3380 C CA . ARG A 1 423 ? -6.976 -8.340 34.690 1.00 93.38 423 ARG A CA 1
ATOM 3381 C C . ARG A 1 423 ? -6.590 -6.875 34.851 1.00 93.38 423 ARG A C 1
ATOM 3383 O O . ARG A 1 423 ? -5.452 -6.532 34.553 1.00 93.38 423 ARG A O 1
ATOM 3390 N N . GLY A 1 424 ? -7.526 -6.047 35.304 1.00 89.88 424 GLY A N 1
ATOM 3391 C CA . GLY A 1 424 ? -7.241 -4.675 35.715 1.00 89.88 424 GLY A CA 1
ATOM 3392 C C . GLY A 1 424 ? -6.669 -4.600 37.132 1.00 89.88 424 GLY A C 1
ATOM 3393 O O . GLY A 1 424 ? -6.538 -5.608 37.842 1.00 89.88 424 GLY A O 1
ATOM 3394 N N . GLU A 1 425 ? -6.371 -3.380 37.560 1.00 86.56 425 GLU A N 1
ATOM 3395 C CA . GLU A 1 425 ? -6.019 -3.036 38.931 1.00 86.56 425 GLU A CA 1
ATOM 3396 C C . GLU A 1 425 ? -7.078 -3.556 39.916 1.00 86.56 425 GLU A C 1
ATOM 3398 O O . GLU A 1 425 ? -8.268 -3.681 39.603 1.00 86.56 425 GLU A O 1
ATOM 3403 N N . ASN A 1 426 ? -6.628 -3.940 41.114 1.00 87.81 426 ASN A N 1
ATOM 3404 C CA . ASN A 1 426 ? -7.463 -4.535 42.167 1.00 87.81 426 ASN A CA 1
ATOM 3405 C C . ASN A 1 426 ? -8.218 -5.812 41.745 1.00 87.81 426 ASN A C 1
ATOM 3407 O O . ASN A 1 426 ? -9.150 -6.250 42.416 1.00 87.81 426 ASN A O 1
ATOM 3411 N N . GLY A 1 427 ? -7.809 -6.441 40.638 1.00 88.62 427 GLY A N 1
ATOM 3412 C CA . GLY A 1 427 ? -8.415 -7.666 40.135 1.00 88.62 427 GLY A CA 1
ATOM 3413 C C . GLY A 1 427 ? -9.757 -7.471 39.435 1.00 88.62 427 GLY A C 1
ATOM 3414 O O . GLY A 1 427 ? -10.443 -8.468 39.214 1.00 88.62 427 GLY A O 1
ATOM 3415 N N . ARG A 1 428 ? -10.127 -6.236 39.073 1.00 91.44 428 ARG A N 1
ATOM 3416 C CA . ARG A 1 428 ? -11.359 -5.976 38.324 1.00 91.44 428 ARG A CA 1
ATOM 3417 C C . ARG A 1 428 ? -11.276 -6.582 36.923 1.00 91.44 428 ARG A C 1
ATOM 3419 O O . ARG A 1 428 ? -10.228 -6.551 36.276 1.00 91.44 428 ARG A O 1
ATOM 3426 N N . GLU A 1 429 ? -12.392 -7.126 36.454 1.00 94.12 429 GLU A N 1
ATOM 3427 C CA . GLU A 1 429 ? -12.496 -7.668 35.103 1.00 94.12 429 GLU A CA 1
ATOM 3428 C C . GLU A 1 429 ? -12.446 -6.540 34.065 1.00 94.12 429 GLU A C 1
ATOM 3430 O O . GLU A 1 429 ? -13.152 -5.534 34.177 1.00 94.12 429 GLU A O 1
ATOM 3435 N N . CYS A 1 430 ? -11.582 -6.706 33.069 1.00 96.69 430 CYS A N 1
ATOM 3436 C CA . CYS A 1 430 ? -11.418 -5.820 31.924 1.00 96.69 430 CYS A CA 1
ATOM 3437 C C . CYS A 1 430 ? -11.332 -6.664 30.648 1.00 96.69 430 CYS A C 1
ATOM 3439 O O . CYS A 1 430 ? -11.117 -7.876 30.701 1.00 96.69 430 CYS A O 1
ATOM 3441 N N . PHE A 1 431 ? -11.470 -6.031 29.487 1.00 97.56 431 PHE A N 1
ATOM 3442 C CA . PHE A 1 431 ? -11.435 -6.727 28.203 1.00 97.56 431 PHE A CA 1
ATOM 3443 C C . PHE A 1 431 ? -10.479 -6.053 27.232 1.00 97.56 431 PHE A C 1
ATOM 3445 O O . PHE A 1 431 ? -10.477 -4.833 27.091 1.00 97.56 431 PHE A O 1
ATOM 3452 N N . PHE A 1 432 ? -9.709 -6.874 26.527 1.00 97.19 432 PHE A N 1
ATOM 3453 C CA . PHE A 1 432 ? -9.031 -6.503 25.299 1.00 97.19 432 PHE A CA 1
ATOM 3454 C C . PHE A 1 432 ? -9.923 -6.871 24.110 1.00 97.19 432 PHE A C 1
ATOM 3456 O O . PHE A 1 432 ? -10.304 -8.036 23.957 1.00 97.19 432 PHE A O 1
ATOM 3463 N N . LEU A 1 433 ? -10.244 -5.885 23.278 1.00 97.56 433 LEU A N 1
ATOM 3464 C CA . LEU A 1 433 ? -11.141 -5.992 22.135 1.00 97.56 433 LEU A CA 1
ATOM 3465 C C . LEU A 1 433 ? -10.384 -5.606 20.858 1.00 97.56 433 LEU A C 1
ATOM 3467 O O . LEU A 1 433 ? -10.034 -4.448 20.647 1.00 97.56 433 LEU A O 1
ATOM 3471 N N . GLY A 1 434 ? -10.145 -6.577 19.988 1.00 96.25 434 GLY A N 1
ATOM 3472 C CA . GLY A 1 434 ? -9.623 -6.346 18.648 1.00 96.25 434 GLY A CA 1
ATOM 3473 C C . GLY A 1 434 ? -10.770 -6.233 17.647 1.00 96.25 434 GLY A C 1
ATOM 3474 O O . GLY A 1 434 ? -11.466 -7.236 17.472 1.00 96.25 434 GLY A O 1
ATOM 3475 N N . PRO A 1 435 ? -10.983 -5.084 16.973 1.00 95.62 435 PRO A N 1
ATOM 3476 C CA . PRO A 1 435 ? -11.978 -4.976 15.906 1.00 95.62 435 PRO A CA 1
ATOM 3477 C C . PRO A 1 435 ? -11.626 -5.828 14.678 1.00 95.62 435 PRO A C 1
ATOM 3479 O O . PRO A 1 435 ? -12.521 -6.132 13.898 1.00 95.62 435 PRO A O 1
ATOM 3482 N N . GLY A 1 436 ? -10.368 -6.254 14.524 1.00 93.88 436 GLY A N 1
ATOM 3483 C CA . GLY A 1 436 ? -9.870 -6.890 13.305 1.00 93.88 436 GLY A CA 1
ATOM 3484 C C . GLY A 1 436 ? -9.595 -5.853 12.213 1.00 93.88 436 GLY A C 1
ATOM 3485 O O . GLY A 1 436 ? -9.409 -4.679 12.514 1.00 93.88 436 GLY A O 1
ATOM 3486 N N . THR A 1 437 ? -9.588 -6.295 10.956 1.00 93.00 437 THR A N 1
ATOM 3487 C CA . THR A 1 437 ? -9.353 -5.447 9.776 1.00 93.00 437 THR A CA 1
ATOM 3488 C C . THR A 1 437 ? -10.539 -5.483 8.812 1.00 93.00 437 THR A C 1
ATOM 3490 O O . THR A 1 437 ? -11.392 -6.372 8.903 1.00 93.00 437 THR A O 1
ATOM 3493 N N . TRP A 1 438 ? -10.610 -4.524 7.887 1.00 94.50 438 TRP A N 1
ATOM 3494 C CA . TRP A 1 438 ? -11.474 -4.597 6.697 1.00 94.50 438 TRP A CA 1
ATOM 3495 C C . TRP A 1 438 ? -10.686 -4.893 5.413 1.00 94.50 438 TRP A C 1
ATOM 3497 O O . TRP A 1 438 ? -11.269 -5.069 4.340 1.00 94.50 438 TRP A O 1
ATOM 3507 N N . ARG A 1 439 ? -9.358 -4.970 5.523 1.00 90.12 439 ARG A N 1
ATOM 3508 C CA . ARG A 1 439 ? -8.439 -5.326 4.447 1.00 90.12 439 ARG A CA 1
ATOM 3509 C C . ARG A 1 439 ? -8.693 -6.748 3.957 1.00 90.12 439 ARG A C 1
ATOM 3511 O O . ARG A 1 439 ? -8.815 -7.677 4.753 1.00 90.12 439 ARG A O 1
ATOM 3518 N N . THR A 1 440 ? -8.708 -6.926 2.637 1.00 90.88 440 THR A N 1
ATOM 3519 C CA . THR A 1 440 ? -8.720 -8.263 2.027 1.00 90.88 440 THR A CA 1
ATOM 3520 C C . THR A 1 440 ? -7.429 -8.998 2.386 1.00 90.88 440 THR A C 1
ATOM 3522 O O . THR A 1 440 ? -6.348 -8.454 2.181 1.00 90.88 440 THR A O 1
ATOM 3525 N N . PHE A 1 441 ? -7.522 -10.232 2.876 1.00 91.00 441 PHE A N 1
ATOM 3526 C CA . PHE A 1 441 ? -6.355 -11.087 3.097 1.00 91.00 441 PHE A CA 1
ATOM 3527 C C . PHE A 1 441 ? -6.509 -12.440 2.401 1.00 91.00 441 PHE A C 1
ATOM 3529 O O . PHE A 1 441 ? -7.616 -12.872 2.079 1.00 91.00 441 PHE A O 1
ATOM 3536 N N . VAL A 1 442 ? -5.385 -13.104 2.147 1.00 92.50 442 VAL A N 1
ATOM 3537 C CA . VAL A 1 442 ? -5.320 -14.419 1.510 1.00 92.50 442 VAL A CA 1
ATOM 3538 C C . VAL A 1 442 ? -5.059 -15.468 2.579 1.00 92.50 442 VAL A C 1
ATOM 3540 O O . VAL A 1 442 ? -3.975 -15.525 3.156 1.00 92.50 442 VAL A O 1
ATOM 3543 N N . GLU A 1 443 ? -6.039 -16.323 2.840 1.00 92.12 443 GLU A N 1
ATOM 3544 C CA . GLU A 1 443 ? -5.960 -17.351 3.870 1.00 92.12 443 GLU A CA 1
ATOM 3545 C C . GLU A 1 443 ? -5.621 -18.720 3.283 1.00 92.12 443 GLU A C 1
ATOM 3547 O O . GLU A 1 443 ? -6.153 -19.135 2.248 1.00 92.12 443 GLU A O 1
ATOM 3552 N N . ARG A 1 444 ? -4.743 -19.460 3.965 1.00 91.62 444 ARG A N 1
ATOM 3553 C CA . ARG A 1 444 ? -4.473 -20.860 3.629 1.00 91.62 444 ARG A CA 1
ATOM 3554 C C . ARG A 1 444 ? -5.618 -21.761 4.107 1.00 91.62 444 ARG A C 1
ATOM 3556 O O . ARG A 1 444 ? -5.732 -22.044 5.294 1.00 91.62 444 ARG A O 1
ATOM 3563 N N . GLY A 1 445 ? -6.394 -22.293 3.167 1.00 89.94 445 GLY A N 1
ATOM 3564 C CA . GLY A 1 445 ? -7.385 -23.342 3.411 1.00 89.94 445 GLY A CA 1
ATOM 3565 C C . GLY A 1 445 ? -6.796 -24.761 3.403 1.00 89.94 445 GLY A C 1
ATOM 3566 O O . GLY A 1 445 ? -5.583 -24.972 3.385 1.00 89.94 445 GLY A O 1
ATOM 3567 N N . VAL A 1 446 ? -7.677 -25.771 3.372 1.00 87.69 446 VAL A N 1
ATOM 3568 C CA . VAL A 1 446 ? -7.293 -27.199 3.451 1.00 87.69 446 VAL A CA 1
ATOM 3569 C C . VAL A 1 446 ? -6.470 -27.656 2.236 1.00 87.69 446 VAL A C 1
ATOM 3571 O O . VAL A 1 446 ? -5.572 -28.485 2.374 1.00 87.69 446 VAL A O 1
ATOM 3574 N N . ARG A 1 447 ? -6.764 -27.131 1.039 1.00 86.31 447 ARG A N 1
ATOM 3575 C CA . ARG A 1 447 ? -6.102 -27.517 -0.229 1.00 86.31 447 ARG A CA 1
ATOM 3576 C C . ARG A 1 447 ? -5.814 -26.356 -1.180 1.00 86.31 447 ARG A C 1
ATOM 3578 O O . ARG A 1 447 ? -5.246 -26.569 -2.243 1.00 86.31 447 ARG A O 1
ATOM 3585 N N . ALA A 1 448 ? -6.235 -25.152 -0.823 1.00 90.31 448 ALA A N 1
ATOM 3586 C CA . ALA A 1 448 ? -6.144 -23.973 -1.667 1.00 90.31 448 ALA A CA 1
ATOM 3587 C C . ALA A 1 448 ? -5.991 -22.734 -0.791 1.00 90.31 448 ALA A C 1
ATOM 3589 O O . ALA A 1 448 ? -6.146 -22.805 0.429 1.00 90.31 448 ALA A O 1
ATOM 3590 N N . PHE A 1 449 ? -5.705 -21.611 -1.429 1.00 92.06 449 PHE A N 1
ATOM 3591 C CA . PHE A 1 449 ? -5.781 -20.302 -0.804 1.00 92.06 449 PHE A CA 1
ATOM 3592 C C . PHE A 1 449 ? -7.104 -19.643 -1.179 1.00 92.06 449 PHE A C 1
ATOM 3594 O O . PHE A 1 449 ? -7.593 -19.845 -2.291 1.00 92.06 449 PHE A O 1
ATOM 3601 N N . GLY A 1 450 ? -7.687 -18.902 -0.244 1.00 91.12 450 GLY A N 1
ATOM 3602 C CA . GLY A 1 450 ? -8.927 -18.165 -0.456 1.00 91.12 450 GLY A CA 1
ATOM 3603 C C . GLY A 1 450 ? -8.775 -16.719 -0.017 1.00 91.12 450 GLY A C 1
ATOM 3604 O O . GLY A 1 450 ? -8.146 -16.438 0.999 1.00 91.12 450 GLY A O 1
ATOM 3605 N N . HIS A 1 451 ? -9.361 -15.802 -0.777 1.00 91.94 451 HIS A N 1
ATOM 3606 C CA . HIS A 1 451 ? -9.437 -14.400 -0.392 1.00 91.94 451 HIS A CA 1
ATOM 3607 C C . HIS A 1 451 ? -10.612 -14.179 0.547 1.00 91.94 451 HIS A C 1
ATOM 3609 O O . HIS A 1 451 ? -11.752 -14.531 0.239 1.00 91.94 451 HIS A O 1
ATOM 3615 N N . VAL A 1 452 ? -10.334 -13.549 1.677 1.00 91.06 452 VAL A N 1
ATOM 3616 C CA . VAL A 1 452 ? -11.314 -13.249 2.710 1.00 91.06 452 VAL A CA 1
ATOM 3617 C C . VAL A 1 452 ? -11.380 -11.738 2.871 1.00 91.06 452 VAL A C 1
ATOM 3619 O O . VAL A 1 452 ? -10.356 -11.079 3.043 1.00 91.06 452 VAL A O 1
ATOM 3622 N N . ARG A 1 453 ? -12.593 -11.179 2.804 1.00 91.50 453 ARG A N 1
ATOM 3623 C CA . ARG A 1 453 ? -12.853 -9.766 3.111 1.00 91.50 453 ARG A CA 1
ATOM 3624 C C . ARG A 1 453 ? -13.500 -9.671 4.490 1.00 91.50 453 ARG A C 1
ATOM 3626 O O . ARG A 1 453 ? -14.732 -9.748 4.576 1.00 91.50 453 ARG A O 1
ATOM 3633 N N . PRO A 1 454 ? -12.704 -9.603 5.569 1.00 92.19 454 PRO A N 1
ATOM 3634 C CA . PRO A 1 454 ? -13.230 -9.414 6.907 1.00 92.19 454 PRO A CA 1
ATOM 3635 C C . PRO A 1 454 ? -13.975 -8.085 6.997 1.00 92.19 454 PRO A C 1
ATOM 3637 O O . PRO A 1 454 ? -13.737 -7.132 6.259 1.00 92.19 454 PRO A O 1
ATOM 3640 N N . PHE A 1 455 ? -14.931 -8.053 7.903 1.00 92.31 455 PHE A N 1
ATOM 3641 C CA . PHE A 1 455 ? -15.744 -6.897 8.203 1.00 92.31 455 PHE A CA 1
ATOM 3642 C C . PHE A 1 455 ? -15.923 -6.945 9.720 1.00 92.31 455 PHE A C 1
ATOM 3644 O O . PHE A 1 455 ? -16.720 -7.717 10.246 1.00 92.31 455 PHE A O 1
ATOM 3651 N N . GLY A 1 456 ? -15.051 -6.240 10.435 1.00 94.50 456 GLY A N 1
ATOM 3652 C CA . GLY A 1 456 ? -14.913 -6.339 11.887 1.00 94.50 456 GLY A CA 1
ATOM 3653 C C . GLY A 1 456 ? -15.160 -5.004 12.584 1.00 94.50 456 GLY A C 1
ATOM 3654 O O . GLY A 1 456 ? -14.793 -3.952 12.065 1.00 94.50 456 GLY A O 1
ATOM 3655 N N . MET A 1 457 ? -15.840 -5.014 13.728 1.00 96.12 457 MET A N 1
ATOM 3656 C CA . MET A 1 457 ? -16.160 -3.792 14.473 1.00 96.12 457 MET A CA 1
ATOM 3657 C C . MET A 1 457 ? -16.431 -4.070 15.950 1.00 96.12 457 MET A C 1
ATOM 3659 O O . MET A 1 457 ? -16.885 -5.155 16.327 1.00 96.12 457 MET A O 1
ATOM 3663 N N . VAL A 1 458 ? -16.199 -3.055 16.779 1.00 97.69 458 VAL A N 1
ATOM 3664 C CA . VAL A 1 458 ? -16.506 -3.060 18.213 1.00 97.69 458 VAL A CA 1
ATOM 3665 C C . VAL A 1 458 ? -17.454 -1.907 18.519 1.00 97.69 458 VAL A C 1
ATOM 3667 O O . VAL A 1 458 ? -17.203 -0.772 18.127 1.00 97.69 458 VAL A O 1
ATOM 3670 N N . PHE A 1 459 ? -18.527 -2.185 19.249 1.00 97.44 459 PHE A N 1
ATOM 3671 C CA . PHE A 1 459 ? -19.403 -1.177 19.834 1.00 97.44 459 PHE A CA 1
ATOM 3672 C C . PHE A 1 459 ? -19.211 -1.169 21.344 1.00 97.44 459 PHE A C 1
ATOM 3674 O O . PHE A 1 459 ? -19.252 -2.228 21.965 1.00 97.44 459 PHE A O 1
ATOM 3681 N N . VAL A 1 460 ? -19.032 0.008 21.937 1.00 97.06 460 VAL A N 1
ATOM 3682 C CA . VAL A 1 460 ? -19.027 0.203 23.391 1.00 97.06 460 VAL A CA 1
ATOM 3683 C C . VAL A 1 460 ? -20.132 1.187 23.748 1.00 97.06 460 VAL A C 1
ATOM 3685 O O . VAL A 1 460 ? -20.308 2.221 23.096 1.00 97.06 460 VAL A O 1
ATOM 3688 N N . TYR A 1 461 ? -20.893 0.847 24.778 1.00 95.31 461 TYR A N 1
ATOM 3689 C CA . TYR A 1 461 ? -22.064 1.595 25.213 1.00 95.31 461 TYR A CA 1
ATOM 3690 C C . TYR A 1 461 ? -21.765 2.311 26.528 1.00 95.31 461 TYR A C 1
ATOM 3692 O O . TYR A 1 461 ? -21.115 1.743 27.409 1.00 95.31 461 TYR A O 1
ATOM 3700 N N . SER A 1 462 ? -22.251 3.545 26.667 1.00 93.62 462 SER A N 1
ATOM 3701 C CA . SER A 1 462 ? -22.220 4.238 27.959 1.00 93.62 462 SER A CA 1
ATOM 3702 C C . SER A 1 462 ? -23.132 3.543 28.973 1.00 93.62 462 SER A C 1
ATOM 3704 O O . SER A 1 462 ? -23.900 2.634 28.632 1.00 93.62 462 SER A O 1
ATOM 3706 N N . GLU A 1 463 ? -23.099 3.976 30.235 1.00 91.06 463 GLU A N 1
ATOM 3707 C CA . GLU A 1 463 ? -23.975 3.375 31.239 1.00 91.06 463 GLU A CA 1
ATOM 3708 C C . GLU A 1 463 ? -25.462 3.547 30.926 1.00 91.06 463 GLU A C 1
ATOM 3710 O O . GLU A 1 463 ? -26.241 2.597 31.038 1.00 91.06 463 GLU A O 1
ATOM 3715 N N . ARG A 1 464 ? -25.819 4.736 30.447 1.00 92.00 464 ARG A N 1
ATOM 3716 C CA . ARG A 1 464 ? -27.161 5.096 29.997 1.00 92.00 464 ARG A CA 1
ATOM 3717 C C . ARG A 1 464 ? -27.595 4.283 28.783 1.00 92.00 464 ARG A C 1
ATOM 3719 O O . ARG A 1 464 ? -28.691 3.733 28.766 1.00 92.00 464 ARG A O 1
ATOM 3726 N N . GLU A 1 465 ? -26.733 4.181 27.776 1.00 93.31 465 GLU A N 1
ATOM 3727 C CA . GLU A 1 465 ? -27.022 3.422 26.554 1.00 93.31 465 GLU A CA 1
ATOM 3728 C C . GLU A 1 465 ? -27.189 1.931 26.845 1.00 93.31 465 GLU A C 1
ATOM 3730 O O . GLU A 1 465 ? -28.082 1.283 26.304 1.00 93.31 465 GLU A O 1
ATOM 3735 N N . SER A 1 466 ? -26.372 1.395 27.750 1.00 93.06 466 SER A N 1
ATOM 3736 C CA . SER A 1 466 ? -26.462 0.010 28.203 1.00 93.06 466 SER A CA 1
ATOM 3737 C C . SER A 1 466 ? -27.804 -0.294 28.881 1.00 93.06 466 SER A C 1
ATOM 3739 O O . SER A 1 466 ? -28.406 -1.333 28.603 1.00 93.06 466 SER A O 1
ATOM 3741 N N . ALA A 1 467 ? -28.319 0.634 29.698 1.00 91.94 467 ALA A N 1
ATOM 3742 C CA . ALA A 1 467 ? -29.628 0.505 30.343 1.00 91.94 467 ALA A CA 1
ATOM 3743 C C . ALA A 1 467 ? -30.792 0.464 29.330 1.00 91.94 467 ALA A C 1
ATOM 3745 O O . ALA A 1 467 ? -31.803 -0.194 29.573 1.00 91.94 467 ALA A O 1
ATOM 3746 N N . CYS A 1 468 ? -30.633 1.110 28.171 1.00 89.62 468 CYS A N 1
ATOM 3747 C CA . CYS A 1 468 ? -31.621 1.121 27.090 1.00 89.62 468 CYS A CA 1
ATOM 3748 C C . CYS A 1 468 ? -31.679 -0.186 26.278 1.00 89.62 468 CYS A C 1
ATOM 3750 O O . CYS A 1 468 ? -32.718 -0.506 25.707 1.00 89.62 468 CYS A O 1
ATOM 3752 N N . ILE A 1 469 ? -30.588 -0.959 26.208 1.00 87.44 469 ILE A N 1
ATOM 3753 C CA . ILE A 1 469 ? -30.485 -2.153 25.338 1.00 87.44 469 ILE A CA 1
ATOM 3754 C C . ILE A 1 469 ? -31.300 -3.356 25.875 1.00 87.44 469 ILE A C 1
ATOM 3756 O O . ILE A 1 469 ? -31.498 -4.342 25.153 1.00 87.44 469 ILE A O 1
ATOM 3760 N N . GLY A 1 470 ? -31.839 -3.259 27.097 1.00 75.19 470 GLY A N 1
ATOM 3761 C CA . GLY A 1 470 ? -32.748 -4.225 27.727 1.00 75.19 470 GLY A CA 1
ATOM 3762 C C . GLY A 1 470 ? -32.180 -4.856 29.005 1.00 75.19 470 GLY A C 1
ATOM 3763 O O . GLY A 1 470 ? -31.118 -4.467 29.484 1.00 75.19 470 GLY A O 1
ATOM 3764 N N . ARG A 1 471 ? -32.874 -5.874 29.549 1.00 58.97 471 ARG A N 1
ATOM 3765 C CA . ARG A 1 471 ? -32.530 -6.565 30.821 1.00 58.97 471 ARG A CA 1
ATOM 3766 C C . ARG A 1 471 ? -31.118 -7.170 30.875 1.00 58.97 471 ARG A C 1
ATOM 3768 O O . ARG A 1 471 ? -30.667 -7.539 31.950 1.00 58.97 471 ARG A O 1
ATOM 3775 N N . GLU A 1 472 ? -30.440 -7.290 29.737 1.00 69.31 472 GLU A N 1
ATOM 3776 C CA . GLU A 1 472 ? -29.113 -7.901 29.632 1.00 69.31 472 GLU A CA 1
ATOM 3777 C C . GLU A 1 472 ? -27.955 -6.948 29.970 1.00 69.31 472 GLU A C 1
ATOM 3779 O O . GLU A 1 472 ? -26.849 -7.428 30.195 1.00 69.31 472 GLU A O 1
ATOM 3784 N N . GLY A 1 473 ? -28.164 -5.622 29.998 1.00 78.19 473 GLY A N 1
ATOM 3785 C CA . GLY A 1 473 ? -27.139 -4.666 30.453 1.00 78.19 473 GLY A CA 1
ATOM 3786 C C . GLY A 1 473 ? -25.797 -4.748 29.706 1.00 78.19 473 GLY A C 1
ATOM 3787 O O . GLY A 1 473 ? -24.736 -4.555 30.304 1.00 78.19 473 GLY A O 1
ATOM 3788 N N . ARG A 1 474 ? -25.813 -5.072 28.403 1.00 90.12 474 ARG A N 1
ATOM 3789 C CA . ARG A 1 474 ? -24.591 -5.247 27.595 1.00 90.12 474 ARG A CA 1
ATOM 3790 C C . ARG A 1 474 ? -23.772 -3.957 27.590 1.00 90.12 474 ARG A C 1
ATOM 3792 O O . ARG A 1 474 ? -24.313 -2.883 27.326 1.00 90.12 474 ARG A O 1
ATOM 3799 N N . ARG A 1 475 ? -22.470 -4.058 27.861 1.00 93.62 475 ARG A N 1
ATOM 3800 C CA . ARG A 1 475 ? -21.541 -2.910 27.859 1.00 93.62 475 ARG A CA 1
ATOM 3801 C C . ARG A 1 475 ? -20.759 -2.764 26.556 1.00 93.62 475 ARG A C 1
ATOM 3803 O O . ARG A 1 475 ? -20.353 -1.661 26.208 1.00 93.62 475 ARG A O 1
ATOM 3810 N N . PHE A 1 476 ? -20.585 -3.856 25.821 1.00 96.12 476 PHE A N 1
ATOM 3811 C CA . PHE A 1 476 ? -19.979 -3.848 24.498 1.00 96.12 476 PHE A CA 1
ATOM 3812 C C . PHE A 1 476 ? -20.580 -4.948 23.617 1.00 96.12 476 PHE A C 1
ATOM 3814 O O . PHE A 1 476 ? -21.189 -5.896 24.113 1.00 96.12 476 PHE A O 1
ATOM 3821 N N . GLU A 1 477 ? -20.390 -4.818 22.310 1.00 96.12 477 GLU A N 1
ATOM 3822 C CA . GLU A 1 477 ? -20.652 -5.847 21.307 1.00 96.12 477 GLU A CA 1
ATOM 3823 C C . GLU A 1 477 ? -19.464 -5.901 20.349 1.00 96.12 477 GLU A C 1
ATOM 3825 O O . GLU A 1 477 ? -18.984 -4.865 19.893 1.00 96.12 477 GLU A O 1
ATOM 3830 N N . THR A 1 478 ? -19.006 -7.099 20.005 1.00 95.81 478 THR A N 1
ATOM 3831 C CA . THR A 1 478 ? -18.096 -7.290 18.874 1.00 95.81 478 THR A CA 1
ATOM 3832 C C . THR A 1 478 ? -18.858 -7.950 17.741 1.00 95.81 478 THR A C 1
ATOM 3834 O O . THR A 1 478 ? -19.752 -8.772 17.956 1.00 95.81 478 THR A O 1
ATOM 3837 N N . TRP A 1 479 ? -18.549 -7.551 16.515 1.00 95.00 479 TRP A N 1
ATOM 3838 C CA . TRP A 1 479 ? -19.133 -8.163 15.338 1.00 95.00 479 TRP A CA 1
ATOM 3839 C C . TRP A 1 479 ? -18.042 -8.450 14.322 1.00 95.00 479 TRP A C 1
ATOM 3841 O O . TRP A 1 479 ? -17.207 -7.597 14.025 1.00 95.00 479 TRP A O 1
ATOM 3851 N N . THR A 1 480 ? -18.074 -9.665 13.788 1.00 91.75 480 THR A N 1
ATOM 3852 C CA . THR A 1 480 ? -17.192 -10.111 12.720 1.00 91.75 480 THR A CA 1
ATOM 3853 C C . THR A 1 480 ? -18.037 -10.816 11.683 1.00 91.75 480 THR A C 1
ATOM 3855 O O . THR A 1 480 ? -18.711 -11.803 11.974 1.00 91.75 480 THR A O 1
ATOM 3858 N N . GLY A 1 481 ? -17.975 -10.316 10.461 1.00 91.44 481 GLY A N 1
ATOM 3859 C CA . GLY A 1 481 ? -18.447 -11.015 9.285 1.00 91.44 481 GLY A CA 1
ATOM 3860 C C . GLY A 1 481 ? -17.331 -11.131 8.268 1.00 91.44 481 GLY A C 1
ATOM 3861 O O . GLY A 1 481 ? -16.322 -10.434 8.334 1.00 91.44 481 GLY A O 1
ATOM 3862 N N . HIS A 1 482 ? -17.547 -12.006 7.301 1.00 89.06 482 HIS A N 1
ATOM 3863 C CA . HIS A 1 482 ? -16.668 -12.156 6.157 1.00 89.06 482 HIS A CA 1
ATOM 3864 C C . HIS A 1 482 ? -17.528 -12.038 4.909 1.00 89.06 482 HIS A C 1
ATOM 3866 O O . HIS A 1 482 ? -18.594 -12.651 4.814 1.00 89.06 482 HIS A O 1
ATOM 3872 N N . MET A 1 483 ? -17.090 -11.218 3.966 1.00 81.06 483 MET A N 1
ATOM 3873 C CA . MET A 1 483 ? -17.659 -11.190 2.631 1.00 81.06 483 MET A CA 1
ATOM 3874 C C . MET A 1 483 ? -16.802 -12.092 1.754 1.00 81.06 483 MET A C 1
ATOM 3876 O O . MET A 1 483 ? -15.580 -11.949 1.716 1.00 81.06 483 MET A O 1
ATOM 3880 N N . VAL A 1 484 ? -17.443 -13.020 1.048 1.00 72.31 484 VAL A N 1
ATOM 3881 C CA . VAL A 1 484 ? -16.765 -13.769 -0.008 1.00 72.31 484 VAL A CA 1
ATOM 3882 C C . VAL A 1 484 ? -16.711 -12.848 -1.226 1.00 72.31 484 VAL A C 1
ATOM 3884 O O . VAL A 1 484 ? -17.768 -12.428 -1.710 1.00 72.31 484 VAL A O 1
ATOM 3887 N N . PRO A 1 485 ? -15.521 -12.461 -1.705 1.00 66.62 485 PRO A N 1
ATOM 3888 C CA . PRO A 1 485 ? -15.429 -11.725 -2.953 1.00 66.62 485 PRO A CA 1
ATOM 3889 C C . PRO A 1 485 ? -15.954 -12.618 -4.082 1.00 66.62 485 PRO A C 1
ATOM 3891 O O . PRO A 1 485 ? -15.500 -13.747 -4.231 1.00 66.62 485 PRO A O 1
ATOM 3894 N N . MET A 1 486 ? -16.906 -12.124 -4.884 1.00 56.97 486 MET A N 1
ATOM 3895 C CA . MET A 1 486 ? -17.347 -12.879 -6.068 1.00 56.97 486 MET A CA 1
ATOM 3896 C C . MET A 1 486 ? -16.198 -13.044 -7.070 1.00 56.97 486 MET A C 1
ATOM 3898 O O . MET A 1 486 ? -16.093 -14.080 -7.713 1.00 56.97 486 MET A O 1
ATOM 3902 N N . VAL A 1 487 ? -15.332 -12.028 -7.165 1.00 62.50 487 VAL A N 1
ATOM 3903 C CA . VAL A 1 487 ? -14.105 -11.990 -7.966 1.00 62.50 487 VAL A CA 1
ATOM 3904 C C . VAL A 1 487 ? -13.165 -10.973 -7.300 1.00 62.50 487 VAL A C 1
ATOM 3906 O O . VAL A 1 487 ? -13.553 -9.812 -7.161 1.00 62.50 487 VAL A O 1
ATOM 3909 N N . THR A 1 488 ? -11.975 -11.377 -6.840 1.00 58.62 488 THR A N 1
ATOM 3910 C CA . THR A 1 488 ? -10.936 -10.436 -6.353 1.00 58.62 488 THR A CA 1
ATOM 3911 C C . THR A 1 488 ? -10.112 -9.861 -7.492 1.00 58.62 488 THR A C 1
ATOM 3913 O O . THR A 1 488 ? -9.787 -8.678 -7.493 1.00 58.62 488 THR A O 1
ATOM 3916 N N . THR A 1 489 ? -9.842 -10.694 -8.492 1.00 59.44 489 THR A N 1
ATOM 3917 C CA . THR A 1 489 ? -9.046 -10.338 -9.662 1.00 59.44 489 THR A CA 1
ATOM 3918 C C . THR A 1 489 ? -9.939 -10.178 -10.865 1.00 59.44 489 THR A C 1
ATOM 3920 O O . THR A 1 489 ? -10.503 -11.148 -11.372 1.00 59.44 489 THR A O 1
ATOM 3923 N N . ARG A 1 490 ? -10.043 -8.951 -11.355 1.00 70.75 490 ARG A N 1
ATOM 3924 C CA . ARG A 1 490 ? -10.751 -8.688 -12.599 1.00 70.75 490 ARG A CA 1
ATOM 3925 C C . ARG A 1 490 ? -9.712 -8.632 -13.700 1.00 70.75 490 ARG A C 1
ATOM 3927 O O . ARG A 1 490 ? -9.001 -7.643 -13.840 1.00 70.75 490 ARG A O 1
ATOM 3934 N N . THR A 1 491 ? -9.614 -9.727 -14.447 1.00 79.12 491 THR A N 1
ATOM 3935 C CA . THR A 1 491 ? -9.202 -9.613 -15.842 1.00 79.12 491 THR A CA 1
ATOM 3936 C C . THR A 1 491 ? -10.456 -9.241 -16.602 1.00 79.12 491 THR A C 1
ATOM 3938 O O . THR A 1 491 ? -11.434 -9.987 -16.593 1.00 79.12 491 THR A O 1
ATOM 3941 N N . ALA A 1 492 ? -10.447 -8.055 -17.183 1.00 85.38 492 ALA A N 1
ATOM 3942 C CA . ALA A 1 492 ? -11.515 -7.598 -18.045 1.00 85.38 492 ALA A CA 1
ATOM 3943 C C . ALA A 1 492 ? -10.905 -7.123 -19.355 1.00 85.38 492 ALA A C 1
ATOM 3945 O O . ALA A 1 492 ? -9.776 -6.619 -19.368 1.00 85.38 492 ALA A O 1
ATOM 3946 N N . GLU A 1 493 ? -11.680 -7.247 -20.430 1.00 85.38 493 GLU A N 1
ATOM 3947 C CA . GLU A 1 493 ? -11.395 -6.527 -21.660 1.00 85.38 493 GLU A CA 1
ATOM 3948 C C . GLU A 1 493 ? -11.227 -5.047 -21.309 1.00 85.38 493 GLU A C 1
ATOM 3950 O O . GLU A 1 493 ? -12.068 -4.428 -20.645 1.00 85.38 493 GLU A O 1
ATOM 3955 N N . ALA A 1 494 ? -10.073 -4.506 -21.670 1.00 85.81 494 ALA A N 1
ATOM 3956 C CA . ALA A 1 494 ? -9.762 -3.128 -21.395 1.00 85.81 494 ALA A CA 1
ATOM 3957 C C . ALA A 1 494 ? -10.449 -2.266 -22.450 1.00 85.81 494 ALA A C 1
ATOM 3959 O O . ALA A 1 494 ? -10.261 -2.459 -23.649 1.00 85.81 494 ALA A O 1
ATOM 3960 N N . GLY A 1 495 ? -11.196 -1.257 -22.002 1.00 84.38 495 GLY A N 1
ATOM 3961 C CA . GLY A 1 495 ? -11.608 -0.184 -22.897 1.00 84.38 495 GLY A CA 1
ATOM 3962 C C . GLY A 1 495 ? -10.388 0.458 -23.565 1.00 84.38 495 GLY A C 1
ATOM 3963 O O . GLY A 1 495 ? -9.293 0.509 -22.973 1.00 84.38 495 GLY A O 1
ATOM 3964 N N . ARG A 1 496 ? -10.597 0.960 -24.786 1.00 84.56 496 ARG A N 1
ATOM 3965 C CA . ARG A 1 496 ? -9.560 1.678 -25.530 1.00 84.56 496 ARG A CA 1
ATOM 3966 C C . ARG A 1 496 ? -9.051 2.869 -24.722 1.00 84.56 496 ARG A C 1
ATOM 3968 O O . ARG A 1 496 ? -9.852 3.592 -24.128 1.00 84.56 496 ARG A O 1
ATOM 3975 N N . LEU A 1 497 ? -7.736 3.068 -24.693 1.00 83.94 497 LEU A N 1
ATOM 3976 C CA . LEU A 1 497 ? -7.127 4.277 -24.123 1.00 83.94 497 LEU A CA 1
ATOM 3977 C C . LEU A 1 497 ? -7.175 5.442 -25.095 1.00 83.94 497 LEU A C 1
ATOM 3979 O O . LEU A 1 497 ? -7.201 6.586 -24.651 1.00 83.94 497 LEU A O 1
ATOM 3983 N N . CYS A 1 498 ? -7.176 5.153 -26.395 1.00 81.44 498 CYS A N 1
ATOM 3984 C CA . CYS A 1 498 ? -7.179 6.163 -27.429 1.00 81.44 498 CYS A CA 1
ATOM 3985 C C . CYS A 1 498 ? -8.287 5.893 -28.451 1.00 81.44 498 CYS A C 1
ATOM 3987 O O . CYS A 1 498 ? -8.508 4.765 -28.894 1.00 81.44 498 CYS A O 1
ATOM 3989 N N . ALA A 1 499 ? -8.988 6.950 -28.860 1.00 81.12 499 ALA A N 1
ATOM 3990 C CA . ALA A 1 499 ? -9.962 6.850 -29.943 1.00 81.12 499 ALA A CA 1
ATOM 3991 C C . ALA A 1 499 ? -9.276 6.658 -31.310 1.00 81.12 499 ALA A C 1
ATOM 3993 O O . ALA A 1 499 ? -9.785 5.925 -32.159 1.00 81.12 499 ALA A O 1
ATOM 3994 N N . GLN A 1 500 ? -8.122 7.308 -31.503 1.00 83.81 500 GLN A N 1
ATOM 3995 C CA . GLN A 1 500 ? -7.329 7.318 -32.735 1.00 83.81 500 GLN A CA 1
ATOM 3996 C C . GLN A 1 500 ? -5.842 7.113 -32.399 1.00 83.81 500 GLN A C 1
ATOM 3998 O O . GLN A 1 500 ? -5.094 8.091 -32.293 1.00 83.81 500 GLN A O 1
ATOM 4003 N N . PRO A 1 501 ? -5.424 5.858 -32.165 1.00 84.25 501 PRO A N 1
ATOM 4004 C CA . PRO A 1 501 ? -4.067 5.551 -31.739 1.00 84.25 501 PRO A CA 1
ATOM 4005 C C . PRO A 1 501 ? -3.043 5.977 -32.794 1.00 84.25 501 PRO A C 1
ATOM 4007 O O . PRO A 1 501 ? -3.096 5.515 -33.933 1.00 84.25 501 PRO A O 1
ATOM 4010 N N . LYS A 1 502 ? -2.087 6.828 -32.409 1.00 85.75 502 LYS A N 1
ATOM 4011 C CA . LYS A 1 502 ? -0.926 7.165 -33.248 1.00 85.75 502 LYS A CA 1
ATOM 4012 C C . LYS A 1 502 ? 0.205 6.183 -32.987 1.00 85.75 502 LYS A C 1
ATOM 4014 O O . LYS A 1 502 ? 0.517 5.901 -31.828 1.00 85.75 502 LYS A O 1
ATOM 4019 N N . ALA A 1 503 ? 0.846 5.703 -34.049 1.00 88.19 503 ALA A N 1
ATOM 4020 C CA . ALA A 1 503 ? 2.031 4.868 -33.919 1.00 88.19 503 ALA A CA 1
ATOM 4021 C C . ALA A 1 503 ? 3.167 5.689 -33.295 1.00 88.19 503 ALA A C 1
ATOM 4023 O O . ALA A 1 503 ? 3.511 6.779 -33.761 1.00 88.19 503 ALA A O 1
ATOM 4024 N N . ARG A 1 504 ? 3.744 5.173 -32.211 1.00 94.12 504 ARG A N 1
ATOM 4025 C CA . ARG A 1 504 ? 4.831 5.823 -31.482 1.00 94.12 504 ARG A CA 1
ATOM 4026 C C . ARG A 1 504 ? 5.959 4.834 -31.271 1.00 94.12 504 ARG A C 1
ATOM 4028 O O . ARG A 1 504 ? 5.720 3.644 -31.097 1.00 94.12 504 ARG A O 1
ATOM 4035 N N . ARG A 1 505 ? 7.178 5.353 -31.210 1.00 95.75 505 ARG A N 1
ATOM 4036 C CA . ARG A 1 505 ? 8.351 4.596 -30.772 1.00 95.75 505 ARG A CA 1
ATOM 4037 C C . ARG A 1 505 ? 9.083 5.363 -29.691 1.00 95.75 505 ARG A C 1
ATOM 4039 O O . ARG A 1 505 ? 9.078 6.596 -29.675 1.00 95.75 505 ARG A O 1
ATOM 4046 N N . ILE A 1 506 ? 9.731 4.634 -28.799 1.00 96.62 506 ILE A N 1
ATOM 4047 C CA . ILE A 1 506 ? 10.717 5.196 -27.889 1.00 96.62 506 ILE A CA 1
ATOM 4048 C C . ILE A 1 506 ? 12.109 4.947 -28.460 1.00 96.62 506 ILE A C 1
ATOM 4050 O O . ILE A 1 506 ? 12.420 3.842 -28.901 1.00 96.62 506 ILE A O 1
ATOM 4054 N N . ARG A 1 507 ? 12.948 5.980 -28.458 1.00 96.62 507 ARG A N 1
ATOM 4055 C CA . ARG A 1 507 ? 14.361 5.915 -28.825 1.00 96.62 507 ARG A CA 1
ATOM 4056 C C . ARG A 1 507 ? 15.205 6.217 -27.602 1.00 96.62 507 ARG A C 1
ATOM 4058 O O . ARG A 1 507 ? 15.148 7.325 -27.074 1.00 96.62 507 ARG A O 1
ATOM 4065 N N . PHE A 1 508 ? 16.000 5.253 -27.168 1.00 97.06 508 PHE A N 1
ATOM 4066 C CA . PHE A 1 508 ? 16.981 5.453 -26.110 1.00 97.06 508 PHE A CA 1
ATOM 4067 C C . PHE A 1 508 ? 18.222 6.078 -26.729 1.00 97.06 508 PHE A C 1
ATOM 4069 O O . PHE A 1 508 ? 18.762 5.551 -27.695 1.00 97.06 508 PHE A O 1
ATOM 4076 N N . THR A 1 509 ? 18.635 7.237 -26.228 1.00 96.62 509 THR A N 1
ATOM 4077 C CA . THR A 1 509 ? 19.651 8.057 -26.899 1.00 96.62 509 THR A CA 1
ATOM 4078 C C . THR A 1 509 ? 20.999 7.965 -26.214 1.00 96.62 509 THR A C 1
ATOM 4080 O O . THR A 1 509 ? 22.018 7.867 -26.889 1.00 96.62 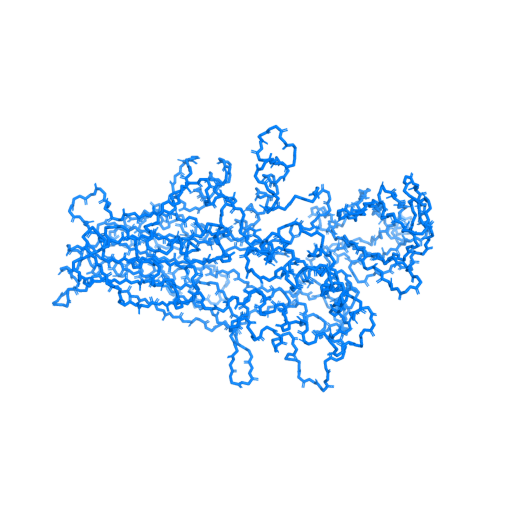509 THR A O 1
ATOM 4083 N N . ARG A 1 510 ? 21.026 7.972 -24.878 1.00 96.94 510 ARG A N 1
ATOM 4084 C CA . ARG A 1 510 ? 22.275 8.124 -24.129 1.00 96.94 510 ARG A CA 1
ATOM 4085 C C . ARG A 1 510 ? 22.188 7.547 -22.723 1.00 96.94 510 ARG A C 1
ATOM 4087 O O . ARG A 1 510 ? 21.203 7.770 -22.025 1.00 96.94 510 ARG A O 1
ATOM 4094 N N . LEU A 1 511 ? 23.251 6.886 -22.279 1.00 97.38 511 LEU A N 1
ATOM 4095 C CA . LEU A 1 511 ? 23.459 6.447 -20.900 1.00 97.38 511 LEU A CA 1
ATOM 4096 C C . LEU A 1 511 ? 24.544 7.303 -20.239 1.00 97.38 511 LEU A C 1
ATOM 4098 O O . LEU A 1 511 ? 25.700 7.264 -20.651 1.00 97.38 511 LEU A O 1
ATOM 4102 N N . GLU A 1 512 ? 24.195 8.047 -19.193 1.00 97.06 512 GLU A N 1
ATOM 4103 C CA . GLU A 1 512 ? 25.152 8.780 -18.357 1.00 97.06 512 GLU A CA 1
ATOM 4104 C C . GLU A 1 512 ? 25.465 7.980 -17.089 1.00 97.06 512 GLU A C 1
ATOM 4106 O O . GLU A 1 512 ? 24.568 7.662 -16.301 1.00 97.06 512 GLU A O 1
ATOM 4111 N N . VAL A 1 513 ? 26.742 7.685 -16.850 1.00 96.50 513 VAL A N 1
ATOM 4112 C CA . VAL A 1 513 ? 27.177 6.876 -15.706 1.00 96.50 513 VAL A CA 1
ATOM 4113 C C . VAL A 1 513 ? 27.681 7.789 -14.597 1.00 96.50 513 VAL A C 1
ATOM 4115 O O . VAL A 1 513 ? 28.855 8.131 -14.515 1.00 96.50 513 VAL A O 1
ATOM 4118 N N . VAL A 1 514 ? 26.782 8.206 -13.708 1.00 95.50 514 VAL A N 1
ATOM 4119 C CA . VAL A 1 514 ? 27.095 9.171 -12.640 1.00 95.50 514 VAL A CA 1
ATOM 4120 C C . VAL A 1 514 ? 27.912 8.528 -11.519 1.00 95.50 514 VAL A C 1
ATOM 4122 O O . VAL A 1 514 ? 28.831 9.145 -10.972 1.00 95.50 514 VAL A O 1
ATOM 4125 N N . LYS A 1 515 ? 27.576 7.287 -11.154 1.00 93.75 515 LYS A N 1
ATOM 4126 C CA . LYS A 1 515 ? 28.205 6.532 -10.067 1.00 93.75 515 LYS A CA 1
ATOM 4127 C C . LYS A 1 515 ? 28.135 5.036 -10.360 1.00 93.75 515 LYS A C 1
ATOM 4129 O O . LYS A 1 515 ? 27.076 4.542 -10.725 1.00 93.75 515 LYS A O 1
ATOM 4134 N N . VAL A 1 516 ? 29.236 4.327 -10.140 1.00 91.62 516 VAL A N 1
ATOM 4135 C CA . VAL A 1 516 ? 29.302 2.856 -10.165 1.00 91.62 516 VAL A CA 1
ATOM 4136 C C . VAL A 1 516 ? 30.118 2.358 -8.970 1.00 91.62 516 VAL A C 1
ATOM 4138 O O . VAL A 1 516 ? 30.908 3.141 -8.412 1.00 91.62 516 VAL A O 1
ATOM 4141 N N . PRO A 1 517 ? 29.936 1.094 -8.544 1.00 83.94 517 PRO A N 1
ATOM 4142 C CA . PRO A 1 517 ? 30.743 0.491 -7.497 1.00 83.94 517 PRO A CA 1
ATOM 4143 C C . PRO A 1 517 ? 32.239 0.553 -7.840 1.00 83.94 517 PRO A C 1
ATOM 4145 O O . PRO A 1 517 ? 32.649 0.684 -8.994 1.00 83.94 517 PRO A O 1
ATOM 4148 N N . ARG A 1 518 ? 33.087 0.516 -6.810 1.00 80.62 518 ARG A N 1
ATOM 4149 C CA . ARG A 1 518 ? 34.530 0.374 -7.012 1.00 80.62 518 ARG A CA 1
ATOM 4150 C C . ARG A 1 518 ? 34.829 -1.116 -7.100 1.00 80.62 518 ARG A C 1
ATOM 4152 O O . ARG A 1 518 ? 34.695 -1.795 -6.085 1.00 80.62 518 ARG A O 1
ATOM 4159 N N . ASP A 1 519 ? 35.268 -1.580 -8.262 1.00 72.06 519 ASP A N 1
ATOM 4160 C CA . ASP A 1 519 ? 35.847 -2.914 -8.403 1.00 72.06 519 ASP A CA 1
ATOM 4161 C C . ASP A 1 519 ? 37.056 -3.027 -7.452 1.00 72.06 519 ASP A C 1
ATOM 4163 O O . ASP A 1 519 ? 37.992 -2.223 -7.502 1.00 72.06 519 ASP A O 1
ATOM 4167 N N . GLY A 1 520 ? 37.002 -3.985 -6.523 1.00 66.44 520 GLY A N 1
ATOM 4168 C CA . GLY A 1 520 ? 38.002 -4.163 -5.468 1.00 66.44 520 GLY A CA 1
ATOM 4169 C C . GLY A 1 520 ? 39.403 -4.497 -5.988 1.00 66.44 520 GLY A C 1
ATOM 4170 O O . GLY A 1 520 ? 40.378 -4.281 -5.268 1.00 66.44 520 GLY A O 1
ATOM 4171 N N . LEU A 1 521 ? 39.517 -4.978 -7.230 1.00 71.31 521 LEU A N 1
ATOM 4172 C CA . LEU A 1 521 ? 40.792 -5.321 -7.865 1.00 71.31 521 LEU A CA 1
ATOM 4173 C C . LEU A 1 521 ? 41.314 -4.217 -8.793 1.00 71.31 521 LEU A C 1
ATOM 4175 O O . LEU A 1 521 ? 42.512 -4.176 -9.082 1.00 71.31 521 LEU A O 1
ATOM 4179 N N . ARG A 1 522 ? 40.456 -3.293 -9.245 1.00 69.19 522 ARG A N 1
ATOM 4180 C CA . ARG A 1 522 ? 40.841 -2.218 -10.168 1.00 69.19 522 ARG A CA 1
ATOM 4181 C C . ARG A 1 522 ? 40.958 -0.877 -9.444 1.00 69.19 522 ARG A C 1
ATOM 4183 O O . ARG A 1 522 ? 40.114 -0.447 -8.665 1.00 69.19 522 ARG A O 1
ATOM 4190 N N . LEU A 1 523 ? 42.020 -0.132 -9.757 1.00 69.94 523 LEU A N 1
ATOM 4191 C CA . LEU A 1 523 ? 42.220 1.219 -9.212 1.00 69.94 523 LEU A CA 1
ATOM 4192 C C . LEU A 1 523 ? 41.166 2.231 -9.706 1.00 69.94 523 LEU A C 1
ATOM 4194 O O . LEU A 1 523 ? 41.010 3.285 -9.087 1.00 69.94 523 LEU A O 1
ATOM 4198 N N . ARG A 1 524 ? 40.442 1.930 -10.795 1.00 76.50 524 ARG A N 1
ATOM 4199 C CA . ARG A 1 524 ? 39.453 2.817 -11.431 1.00 76.50 524 ARG A CA 1
ATOM 4200 C C . ARG A 1 524 ? 38.019 2.370 -11.121 1.00 76.50 524 ARG A C 1
ATOM 4202 O O . ARG A 1 524 ? 37.751 1.181 -11.028 1.00 76.50 524 ARG A O 1
ATOM 4209 N N . ARG A 1 525 ? 37.103 3.337 -10.974 1.00 86.38 525 ARG A N 1
ATOM 4210 C CA . ARG A 1 525 ? 35.660 3.091 -10.796 1.00 86.38 525 ARG A CA 1
ATOM 4211 C C . ARG A 1 525 ? 35.019 2.780 -12.148 1.00 86.38 525 ARG A C 1
ATOM 4213 O O . ARG A 1 525 ? 34.647 3.697 -12.883 1.00 86.38 525 ARG A O 1
ATOM 4220 N N . SER A 1 526 ? 34.965 1.498 -12.470 1.00 89.62 526 SER A N 1
ATOM 4221 C CA . SER A 1 526 ? 34.427 0.957 -13.715 1.00 89.62 526 SER A CA 1
ATOM 4222 C C . SER A 1 526 ? 33.652 -0.324 -13.445 1.00 89.62 526 SER A C 1
ATOM 4224 O O . SER A 1 526 ? 34.001 -1.014 -12.492 1.00 89.62 526 SER A O 1
ATOM 4226 N N . ALA A 1 527 ? 32.697 -0.644 -14.312 1.00 90.25 527 ALA A N 1
ATOM 4227 C CA . ALA A 1 527 ? 31.892 -1.861 -14.262 1.00 90.25 527 ALA A CA 1
ATOM 4228 C C . ALA A 1 527 ? 31.689 -2.399 -15.685 1.00 90.25 527 ALA A C 1
ATOM 4230 O O . ALA A 1 527 ? 31.566 -1.612 -16.625 1.00 90.25 527 ALA A O 1
ATOM 4231 N N . ASP A 1 528 ? 31.657 -3.716 -15.854 1.00 92.69 528 ASP A N 1
ATOM 4232 C CA . ASP A 1 528 ? 31.236 -4.344 -17.107 1.00 92.69 528 ASP A CA 1
ATOM 4233 C C . ASP A 1 528 ? 29.719 -4.544 -17.031 1.00 92.69 528 ASP A C 1
ATOM 4235 O O . ASP A 1 528 ? 29.242 -5.304 -16.198 1.00 92.69 528 ASP A O 1
ATOM 4239 N N . LEU A 1 529 ? 28.944 -3.806 -17.828 1.00 93.44 529 LEU A N 1
ATOM 4240 C CA . LEU A 1 529 ? 27.484 -3.785 -17.716 1.00 93.44 529 LEU A CA 1
ATOM 4241 C C . LEU A 1 529 ? 26.807 -4.479 -18.885 1.00 93.44 529 LEU A C 1
ATOM 4243 O O . LEU A 1 529 ? 27.192 -4.265 -20.030 1.00 93.44 529 LEU A O 1
ATOM 4247 N N . GLU A 1 530 ? 25.734 -5.204 -18.584 1.00 95.00 530 GLU A N 1
ATOM 4248 C CA . GLU A 1 530 ? 24.701 -5.625 -19.526 1.00 95.00 530 GLU A CA 1
ATOM 4249 C C . GLU A 1 530 ? 23.370 -4.966 -19.130 1.00 95.00 530 GLU A C 1
ATOM 4251 O O . GLU A 1 530 ? 22.854 -5.193 -18.035 1.00 95.00 530 GLU A O 1
ATOM 4256 N N . LEU A 1 531 ? 22.825 -4.119 -20.003 1.00 94.31 531 LEU A N 1
ATOM 4257 C CA . LEU A 1 531 ? 21.555 -3.423 -19.819 1.00 94.31 531 LEU A CA 1
ATOM 4258 C C . LEU A 1 531 ? 20.484 -4.013 -20.737 1.00 94.31 531 LEU A C 1
ATOM 4260 O O . LEU A 1 531 ? 20.656 -4.038 -21.957 1.00 94.31 531 LEU A O 1
ATOM 4264 N N . ALA A 1 532 ? 19.357 -4.394 -20.140 1.00 95.81 532 ALA A N 1
ATOM 4265 C CA . ALA A 1 532 ? 18.112 -4.678 -20.839 1.00 95.81 532 ALA A CA 1
ATOM 4266 C C . ALA A 1 532 ? 17.149 -3.508 -20.619 1.00 95.81 532 ALA A C 1
ATOM 4268 O O . ALA A 1 532 ? 17.028 -2.972 -19.509 1.00 95.81 532 ALA A O 1
ATOM 4269 N N . LEU A 1 533 ? 16.505 -3.071 -21.693 1.00 96.38 533 LEU A N 1
ATOM 4270 C CA . LEU A 1 533 ? 15.660 -1.886 -21.705 1.00 96.38 533 LEU A CA 1
ATOM 4271 C C . LEU A 1 533 ? 14.572 -2.024 -22.764 1.00 96.38 533 LEU A C 1
ATOM 4273 O O . LEU A 1 533 ? 14.766 -2.672 -23.794 1.00 96.38 533 LEU A O 1
ATOM 4277 N N . GLY A 1 534 ? 13.435 -1.392 -22.511 1.00 96.94 534 GLY A N 1
ATOM 4278 C CA . GLY A 1 534 ? 12.282 -1.502 -23.385 1.00 96.94 534 GLY A CA 1
ATOM 4279 C C . GLY A 1 534 ? 11.115 -0.643 -22.932 1.00 96.94 534 GLY A C 1
ATOM 4280 O O . GLY A 1 534 ? 11.228 0.166 -22.003 1.00 96.94 534 GLY A O 1
ATOM 4281 N N . ALA A 1 535 ? 9.991 -0.822 -23.613 1.00 96.94 535 ALA A N 1
ATOM 4282 C CA . ALA A 1 535 ? 8.722 -0.237 -23.229 1.00 96.94 535 ALA A CA 1
ATOM 4283 C C . ALA A 1 535 ? 7.587 -1.250 -23.393 1.00 96.94 535 ALA A C 1
ATOM 4285 O O . ALA A 1 535 ? 7.476 -1.918 -24.418 1.00 96.94 535 ALA A O 1
ATOM 4286 N N . ASP A 1 536 ? 6.753 -1.372 -22.362 1.00 94.44 536 ASP A N 1
ATOM 4287 C CA . ASP A 1 536 ? 5.708 -2.386 -22.255 1.00 94.44 536 ASP A CA 1
ATOM 4288 C C . ASP A 1 536 ? 6.248 -3.789 -22.594 1.00 94.44 536 ASP A C 1
ATOM 4290 O O . ASP A 1 536 ? 7.088 -4.327 -21.871 1.00 94.44 536 ASP A O 1
ATOM 4294 N N . GLY A 1 537 ? 5.752 -4.378 -23.688 1.00 92.62 537 GLY A N 1
ATOM 4295 C CA . GLY A 1 537 ? 6.113 -5.709 -24.159 1.00 92.62 537 GLY A CA 1
ATOM 4296 C C . GLY A 1 537 ? 7.279 -5.744 -25.148 1.00 92.62 537 GLY A C 1
ATOM 4297 O O . GLY A 1 537 ? 7.689 -6.836 -25.541 1.00 92.62 537 GLY A O 1
ATOM 4298 N N . ALA A 1 538 ? 7.770 -4.579 -25.578 1.00 95.06 538 ALA A N 1
ATOM 4299 C CA . ALA A 1 538 ? 8.811 -4.436 -26.584 1.00 95.06 538 ALA A CA 1
ATOM 4300 C C . ALA A 1 538 ? 10.172 -4.195 -25.920 1.00 95.06 538 ALA A C 1
ATOM 4302 O O . ALA A 1 538 ? 10.357 -3.241 -25.164 1.00 95.06 538 ALA A O 1
ATOM 4303 N N . GLU A 1 539 ? 11.134 -5.056 -26.232 1.00 93.88 539 GLU A N 1
ATOM 4304 C CA . GLU A 1 539 ? 12.506 -5.000 -25.728 1.00 93.88 539 GLU A CA 1
ATOM 4305 C C . GLU A 1 539 ? 13.468 -4.604 -26.843 1.00 93.88 539 GLU A C 1
ATOM 4307 O O . GLU A 1 539 ? 13.331 -5.029 -27.992 1.00 93.88 539 GLU A O 1
ATOM 4312 N N . CYS A 1 540 ? 14.444 -3.767 -26.503 1.00 94.50 540 CYS A N 1
ATOM 4313 C CA . CYS A 1 540 ? 15.557 -3.475 -27.388 1.00 94.50 540 CYS A CA 1
ATOM 4314 C C . CYS A 1 540 ? 16.645 -4.543 -27.250 1.00 94.50 540 CYS A C 1
ATOM 4316 O O . CYS A 1 540 ? 16.820 -5.146 -26.197 1.00 94.50 540 CYS A O 1
ATOM 4318 N N . GLU A 1 541 ? 17.468 -4.676 -28.286 1.00 90.94 541 GLU A N 1
ATOM 4319 C CA . GLU A 1 541 ? 18.719 -5.432 -28.209 1.00 90.94 541 GLU A CA 1
ATOM 4320 C C . GLU A 1 541 ? 19.563 -5.014 -26.980 1.00 90.94 541 GLU A C 1
ATOM 4322 O O . GLU A 1 541 ? 19.820 -3.810 -26.808 1.00 90.94 541 GLU A O 1
ATOM 4327 N N . PRO A 1 542 ? 20.035 -5.966 -26.149 1.00 90.44 542 PRO A N 1
ATOM 4328 C CA . PRO A 1 542 ? 20.794 -5.660 -24.941 1.00 90.44 542 PRO A CA 1
ATOM 4329 C C . PRO A 1 542 ? 22.019 -4.787 -25.222 1.00 90.44 542 PRO A C 1
ATOM 4331 O O . PRO A 1 542 ? 22.716 -4.942 -26.229 1.00 90.44 542 PRO A O 1
ATOM 4334 N N . PHE A 1 543 ? 22.301 -3.832 -24.342 1.00 91.50 543 PHE A N 1
ATOM 4335 C CA . PHE A 1 543 ? 23.509 -3.012 -24.419 1.00 91.50 543 PHE A CA 1
ATOM 4336 C C . PHE A 1 543 ? 24.560 -3.570 -23.464 1.00 91.50 543 PHE A C 1
ATOM 4338 O O . PHE A 1 543 ? 24.351 -3.577 -22.255 1.00 91.50 543 PHE A O 1
ATOM 4345 N N . ALA A 1 544 ? 25.696 -4.011 -24.003 1.00 92.94 544 ALA A N 1
ATOM 4346 C CA . ALA A 1 544 ? 26.827 -4.475 -23.212 1.00 92.94 544 ALA A CA 1
ATOM 4347 C C . ALA A 1 544 ? 28.025 -3.536 -23.395 1.00 92.94 544 ALA A C 1
ATOM 4349 O O . ALA A 1 544 ? 28.463 -3.309 -24.525 1.00 92.94 544 ALA A O 1
ATOM 4350 N N . ALA A 1 545 ? 28.559 -2.990 -22.303 1.00 91.81 545 ALA A N 1
ATOM 4351 C CA . ALA A 1 545 ? 29.719 -2.107 -22.360 1.00 91.81 545 ALA A CA 1
ATOM 4352 C C . ALA A 1 545 ? 30.522 -2.093 -21.058 1.00 91.81 545 ALA A C 1
ATOM 4354 O O . ALA A 1 545 ? 29.973 -2.165 -19.959 1.00 91.81 545 ALA A O 1
ATOM 4355 N N . HIS A 1 546 ? 31.832 -1.896 -21.197 1.00 93.75 546 HIS A N 1
ATOM 4356 C CA . HIS A 1 546 ? 32.687 -1.500 -20.086 1.00 93.75 546 HIS A CA 1
ATOM 4357 C C . HIS A 1 546 ? 32.459 -0.019 -19.787 1.00 93.75 546 HIS A C 1
ATOM 4359 O O . HIS A 1 546 ? 32.892 0.838 -20.565 1.00 93.75 546 HIS A O 1
ATOM 4365 N N . VAL A 1 547 ? 31.795 0.289 -18.674 1.00 94.00 547 VAL A N 1
ATOM 4366 C CA . VAL A 1 547 ? 31.473 1.667 -18.308 1.00 94.00 547 VAL A CA 1
ATOM 4367 C C . VAL A 1 547 ? 32.389 2.229 -17.231 1.00 94.00 547 VAL A C 1
ATOM 4369 O O . VAL A 1 547 ? 32.922 1.506 -16.388 1.00 94.00 547 VAL A O 1
ATOM 4372 N N . ARG A 1 548 ? 32.536 3.554 -17.208 1.00 94.75 548 ARG A N 1
ATOM 4373 C CA . ARG A 1 548 ? 33.316 4.282 -16.205 1.00 94.75 548 ARG A CA 1
ATOM 4374 C C . ARG A 1 548 ? 32.512 5.419 -15.603 1.00 94.75 548 ARG A C 1
ATOM 4376 O O . ARG A 1 548 ? 31.729 6.085 -16.274 1.00 94.75 548 ARG A O 1
ATOM 4383 N N . GLN A 1 549 ? 32.751 5.667 -14.318 1.00 95.25 549 GLN A N 1
ATOM 4384 C CA . GLN A 1 549 ? 32.126 6.788 -13.630 1.00 95.25 549 GLN A CA 1
ATOM 4385 C C . GLN A 1 549 ? 32.491 8.124 -14.305 1.00 95.25 549 GLN A C 1
ATOM 4387 O O . GLN A 1 549 ? 33.668 8.436 -14.470 1.00 95.25 549 GLN A O 1
ATOM 4392 N N . GLY A 1 550 ? 31.480 8.936 -14.605 1.00 95.31 550 GLY A N 1
ATOM 4393 C CA . GLY A 1 550 ? 31.588 10.246 -15.243 1.00 95.31 550 GLY A CA 1
ATOM 4394 C C . GLY A 1 550 ? 31.512 10.212 -16.770 1.00 95.31 550 GLY A C 1
ATOM 4395 O O . GLY A 1 550 ? 31.460 11.275 -17.381 1.00 95.31 550 GLY A O 1
ATOM 4396 N N . GLU A 1 551 ? 31.492 9.030 -17.389 1.00 97.00 551 GLU A N 1
ATOM 4397 C CA . GLU A 1 551 ? 31.385 8.892 -18.842 1.00 97.00 551 GLU A CA 1
ATOM 4398 C C . GLU A 1 551 ? 29.917 8.841 -19.302 1.00 97.00 551 GLU A C 1
ATOM 4400 O O . GLU A 1 551 ? 28.989 8.578 -18.530 1.00 97.00 551 GLU A O 1
ATOM 4405 N N . SER A 1 552 ? 29.713 9.142 -20.584 1.00 97.19 552 SER A N 1
ATOM 4406 C CA . SER A 1 552 ? 28.428 9.039 -21.273 1.00 97.19 552 SER A CA 1
ATOM 4407 C C . SER A 1 552 ? 28.590 8.173 -22.513 1.00 97.19 552 SER A C 1
ATOM 4409 O O . SER A 1 552 ? 29.596 8.282 -23.213 1.00 97.19 552 SER A O 1
ATOM 4411 N N . TYR A 1 553 ? 27.594 7.340 -22.781 1.00 96.19 553 TYR A N 1
ATOM 4412 C CA . TYR A 1 553 ? 27.587 6.399 -23.893 1.00 96.19 553 TYR A CA 1
ATOM 4413 C C . TYR A 1 553 ? 26.364 6.676 -24.757 1.00 96.19 553 TYR A C 1
ATOM 4415 O O . TYR A 1 553 ? 25.239 6.650 -24.260 1.00 96.19 553 TYR A O 1
ATOM 4423 N N . GLU A 1 554 ? 26.580 6.951 -26.038 1.00 96.56 554 GLU A N 1
ATOM 4424 C CA . GLU A 1 554 ? 25.492 7.035 -27.011 1.00 96.56 554 GLU A CA 1
ATOM 4425 C C . GLU A 1 554 ? 24.910 5.637 -27.250 1.00 96.56 554 GLU A C 1
ATOM 4427 O O . GLU A 1 554 ? 25.639 4.643 -27.284 1.00 96.56 554 GLU A O 1
ATOM 4432 N N . LEU A 1 555 ? 23.594 5.567 -27.437 1.00 93.69 555 LEU A N 1
ATOM 4433 C CA . LEU A 1 555 ? 22.845 4.331 -27.668 1.00 93.69 555 LEU A CA 1
ATOM 4434 C C . LEU A 1 555 ? 22.215 4.336 -29.072 1.00 93.69 555 LEU A C 1
ATOM 4436 O O . LEU A 1 555 ? 20.990 4.285 -29.206 1.00 93.69 555 LEU A O 1
ATOM 4440 N N . PRO A 1 556 ? 23.017 4.433 -30.150 1.00 80.19 556 PRO A N 1
ATOM 4441 C CA . PRO A 1 556 ? 22.470 4.518 -31.494 1.00 80.19 556 PRO A CA 1
ATOM 4442 C C . PRO A 1 556 ? 21.656 3.258 -31.820 1.00 80.19 556 PRO A C 1
ATOM 4444 O O . PRO A 1 556 ? 22.059 2.140 -31.505 1.00 80.19 556 PRO A O 1
ATOM 4447 N N . ALA A 1 557 ? 20.508 3.453 -32.473 1.00 81.38 557 ALA A N 1
ATOM 4448 C CA . ALA A 1 557 ? 19.622 2.386 -32.948 1.00 81.38 557 ALA A CA 1
ATOM 4449 C C . ALA A 1 557 ? 18.965 1.503 -31.862 1.00 81.38 557 ALA A C 1
ATOM 4451 O O . ALA A 1 557 ? 18.552 0.380 -32.149 1.00 81.38 557 ALA A O 1
ATOM 4452 N N . ARG A 1 558 ? 18.814 1.991 -30.622 1.00 92.38 558 ARG A N 1
ATOM 4453 C CA . ARG A 1 558 ? 18.005 1.317 -29.590 1.00 92.38 558 ARG A CA 1
ATOM 4454 C C . ARG A 1 558 ? 16.602 1.915 -29.539 1.00 92.38 558 ARG A C 1
ATOM 4456 O O . ARG A 1 558 ? 16.385 2.970 -28.942 1.00 92.38 558 ARG A O 1
ATOM 4463 N N . THR A 1 559 ? 15.654 1.251 -30.192 1.00 95.00 559 THR A N 1
ATOM 4464 C CA . THR A 1 559 ? 14.254 1.683 -30.226 1.00 95.00 559 THR A CA 1
ATOM 4465 C C . THR A 1 559 ? 13.301 0.556 -29.879 1.00 95.00 559 THR A C 1
ATOM 4467 O O . THR A 1 559 ? 13.571 -0.588 -30.235 1.00 95.00 559 THR A O 1
ATOM 4470 N N . ALA A 1 560 ? 12.180 0.893 -29.253 1.00 95.56 560 ALA A N 1
ATOM 4471 C CA . ALA A 1 560 ? 11.075 -0.024 -29.009 1.00 95.56 560 ALA A CA 1
ATOM 4472 C C . ALA A 1 560 ? 9.763 0.620 -29.472 1.00 95.56 560 ALA A C 1
ATOM 4474 O O . ALA A 1 560 ? 9.564 1.828 -29.298 1.00 95.56 560 ALA A O 1
ATOM 4475 N N . ASP A 1 561 ? 8.884 -0.176 -30.069 1.00 95.31 561 ASP A N 1
ATOM 4476 C CA . ASP A 1 561 ? 7.555 0.286 -30.454 1.00 95.31 561 ASP A CA 1
ATOM 4477 C C . ASP A 1 561 ? 6.674 0.432 -29.213 1.00 95.31 561 ASP A C 1
ATOM 4479 O O . ASP A 1 561 ? 6.731 -0.376 -28.286 1.00 95.31 561 ASP A O 1
ATOM 4483 N N . LEU A 1 562 ? 5.862 1.485 -29.192 1.00 95.31 562 LEU A N 1
ATOM 4484 C CA . LEU A 1 562 ? 4.910 1.742 -28.123 1.00 95.31 562 LEU A CA 1
ATOM 4485 C C . LEU A 1 562 ? 3.524 1.313 -28.591 1.00 95.31 562 LEU A C 1
ATOM 4487 O O . LEU A 1 562 ? 2.977 1.902 -29.525 1.00 95.31 562 LEU A O 1
ATOM 4491 N N . ASP A 1 563 ? 2.935 0.326 -27.916 1.00 94.94 563 ASP A N 1
ATOM 4492 C CA . ASP A 1 563 ? 1.534 -0.017 -28.145 1.00 94.94 563 ASP A CA 1
ATOM 4493 C C . ASP A 1 563 ? 0.656 1.067 -27.486 1.00 94.94 563 ASP A C 1
ATOM 4495 O O . ASP A 1 563 ? 0.670 1.224 -26.258 1.00 94.94 563 ASP A O 1
ATOM 4499 N N . PRO A 1 564 ? -0.114 1.840 -28.270 1.00 94.06 564 PRO A N 1
ATOM 4500 C CA . PRO A 1 564 ? -0.921 2.939 -27.748 1.00 94.06 564 PRO A CA 1
ATOM 4501 C C . PRO A 1 564 ? -1.995 2.469 -26.761 1.00 94.06 564 PRO A C 1
ATOM 4503 O O . PRO A 1 564 ? -2.454 3.280 -25.955 1.00 94.06 564 PRO A O 1
ATOM 4506 N N . GLU A 1 565 ? -2.343 1.182 -26.759 1.00 94.81 565 GLU A N 1
ATOM 4507 C CA . GLU A 1 565 ? -3.358 0.591 -25.889 1.00 94.81 565 GLU A CA 1
ATOM 4508 C C . GLU A 1 565 ? -2.795 -0.070 -24.618 1.00 94.81 565 GLU A C 1
ATOM 4510 O O . GLU A 1 565 ? -3.579 -0.492 -23.762 1.00 94.81 565 GLU A O 1
ATOM 4515 N N . LEU A 1 566 ? -1.467 -0.143 -24.455 1.00 95.69 566 LEU A N 1
ATOM 4516 C CA . LEU A 1 566 ? -0.814 -0.665 -23.244 1.00 95.69 566 LEU A CA 1
ATOM 4517 C C . LEU A 1 566 ? -0.497 0.448 -22.232 1.00 95.69 566 LEU A C 1
ATOM 4519 O O . LEU A 1 566 ? -1.081 1.527 -22.276 1.00 95.69 566 LEU A O 1
ATOM 4523 N N . ASP A 1 567 ? 0.341 0.188 -21.234 1.00 94.62 567 ASP A N 1
ATOM 4524 C CA . ASP A 1 567 ? 0.526 1.104 -20.105 1.00 94.62 567 ASP A CA 1
ATOM 4525 C C . ASP A 1 567 ? 1.528 2.235 -20.418 1.00 94.62 567 ASP A C 1
ATOM 4527 O O . ASP A 1 567 ? 1.498 3.283 -19.767 1.00 94.62 567 ASP A O 1
ATOM 4531 N N . GLY A 1 568 ? 2.366 2.073 -21.449 1.00 95.38 568 GLY A N 1
ATOM 4532 C CA . GLY A 1 568 ? 3.470 2.982 -21.751 1.00 95.38 568 GLY A CA 1
ATOM 4533 C C . GLY A 1 568 ? 4.576 2.900 -20.715 1.00 95.38 568 GLY A C 1
ATOM 4534 O O . GLY A 1 568 ? 5.157 3.923 -20.351 1.00 95.38 568 GLY A O 1
ATOM 4535 N N . GLU A 1 569 ? 4.815 1.715 -20.164 1.00 95.69 569 GLU A N 1
ATOM 4536 C CA . GLU A 1 569 ? 5.823 1.518 -19.135 1.00 95.69 569 GLU A CA 1
ATOM 4537 C C . GLU A 1 569 ? 7.209 1.397 -19.739 1.00 95.69 569 GLU A C 1
ATOM 4539 O O . GLU A 1 569 ? 7.555 0.359 -20.289 1.00 95.69 569 GLU A O 1
ATOM 4544 N N . VAL A 1 570 ? 8.035 2.424 -19.574 1.00 96.94 570 VAL A N 1
ATOM 4545 C CA . VAL A 1 570 ? 9.460 2.346 -19.891 1.00 96.94 570 VAL A CA 1
ATOM 4546 C C . VAL A 1 570 ? 10.186 1.709 -18.724 1.00 96.94 570 VAL A C 1
ATOM 4548 O O . VAL A 1 570 ? 10.080 2.172 -17.583 1.00 96.94 570 VAL A O 1
ATOM 4551 N N . TRP A 1 571 ? 10.958 0.672 -19.010 1.00 96.50 571 TRP A N 1
ATOM 4552 C CA . TRP A 1 571 ? 11.684 -0.083 -18.003 1.00 96.50 571 TRP A CA 1
ATOM 4553 C C . TRP A 1 571 ? 13.139 -0.289 -18.413 1.00 96.50 571 TRP A C 1
ATOM 4555 O O . TRP A 1 571 ? 13.500 -0.283 -19.591 1.00 96.50 571 TRP A O 1
ATOM 4565 N N . CYS A 1 572 ? 13.992 -0.444 -17.407 1.00 96.31 572 CYS A N 1
ATOM 4566 C CA . CYS A 1 572 ? 15.386 -0.817 -17.580 1.00 96.31 572 CYS A CA 1
ATOM 4567 C C . CYS A 1 572 ? 15.852 -1.625 -16.373 1.00 96.31 572 CYS A C 1
ATOM 4569 O O . CYS A 1 572 ? 15.576 -1.249 -15.232 1.00 96.31 572 CYS A O 1
ATOM 4571 N N . HIS A 1 573 ? 16.602 -2.693 -16.612 1.00 94.69 573 HIS A N 1
ATOM 4572 C CA . HIS A 1 573 ? 17.412 -3.328 -15.583 1.00 94.69 573 HIS A CA 1
ATOM 4573 C C . HIS A 1 573 ? 18.827 -3.568 -16.096 1.00 94.69 573 HIS A C 1
ATOM 4575 O O . HIS A 1 573 ? 19.061 -3.701 -17.298 1.00 94.69 573 HIS A O 1
ATOM 4581 N N . ALA A 1 574 ? 19.776 -3.628 -15.170 1.00 91.62 574 ALA A N 1
ATOM 4582 C CA . ALA A 1 574 ? 21.177 -3.827 -15.492 1.00 91.62 574 ALA A CA 1
ATOM 4583 C C . ALA A 1 574 ? 21.763 -4.982 -14.678 1.00 91.62 574 ALA A C 1
ATOM 4585 O O . ALA A 1 574 ? 21.292 -5.310 -13.586 1.00 91.62 574 ALA A O 1
ATOM 4586 N N . VAL A 1 575 ? 22.797 -5.598 -15.229 1.00 91.44 575 VAL A N 1
ATOM 4587 C CA . VAL A 1 575 ? 23.596 -6.633 -14.583 1.00 91.44 575 VAL A CA 1
ATOM 4588 C C . VAL A 1 575 ? 25.056 -6.229 -14.718 1.00 91.44 575 VAL A C 1
ATOM 4590 O O . VAL A 1 575 ? 25.512 -5.920 -15.818 1.00 91.44 575 VAL A O 1
ATOM 4593 N N . GLU A 1 576 ? 25.778 -6.201 -13.604 1.00 91.19 576 GLU A N 1
ATOM 4594 C CA . GLU A 1 576 ? 27.232 -6.078 -13.596 1.00 91.19 576 GLU A CA 1
ATOM 4595 C C . GLU A 1 576 ? 27.839 -7.473 -13.779 1.00 91.19 576 GLU A C 1
ATOM 4597 O O . GLU A 1 576 ? 27.508 -8.411 -13.055 1.00 91.19 576 GLU A O 1
ATOM 4602 N N . LYS A 1 577 ? 28.674 -7.626 -14.803 1.00 90.50 577 LYS A N 1
ATOM 4603 C CA . LYS A 1 577 ? 29.336 -8.875 -15.170 1.00 90.50 577 LYS A CA 1
ATOM 4604 C C . LYS A 1 577 ? 30.654 -8.995 -14.424 1.00 90.50 577 LYS A C 1
ATOM 4606 O O . LYS A 1 577 ? 31.645 -8.394 -14.832 1.00 90.50 577 LYS A O 1
ATOM 4611 N N . ASP A 1 578 ? 30.687 -9.834 -13.393 1.00 84.44 578 ASP A N 1
ATOM 4612 C CA . ASP A 1 578 ? 31.938 -10.214 -12.739 1.00 84.44 578 ASP A CA 1
ATOM 4613 C C . ASP A 1 578 ? 32.403 -11.613 -13.145 1.00 84.44 578 ASP A C 1
ATOM 4615 O O . ASP A 1 578 ? 31.648 -12.463 -13.608 1.00 84.44 578 ASP A O 1
ATOM 4619 N N . ILE A 1 579 ? 33.687 -11.882 -12.895 1.00 79.81 579 ILE A N 1
ATOM 4620 C CA . ILE A 1 579 ? 34.325 -13.181 -13.165 1.00 79.81 579 ILE A CA 1
ATOM 4621 C C . ILE A 1 579 ? 33.628 -14.318 -12.407 1.00 79.81 579 ILE A C 1
ATOM 4623 O O . ILE A 1 579 ? 33.564 -15.445 -12.895 1.00 79.81 579 ILE A O 1
ATOM 4627 N N . LEU A 1 580 ? 33.169 -14.034 -11.185 1.00 73.88 580 LEU A N 1
ATOM 4628 C CA . LEU A 1 580 ? 32.583 -15.044 -10.311 1.00 73.88 580 LEU A CA 1
ATOM 4629 C C . LEU A 1 580 ? 31.059 -15.038 -10.376 1.00 73.88 580 LEU A C 1
ATOM 4631 O O . LEU A 1 580 ? 30.475 -16.114 -10.493 1.00 73.88 580 LEU A O 1
ATOM 4635 N N . PHE A 1 581 ? 30.421 -13.866 -10.282 1.00 75.62 581 PHE A N 1
ATOM 4636 C CA . PHE A 1 581 ? 28.969 -13.760 -10.158 1.00 75.62 581 PHE A CA 1
ATOM 4637 C C . PHE A 1 581 ? 28.433 -12.475 -10.774 1.00 75.62 581 PHE A C 1
ATOM 4639 O O . PHE A 1 581 ? 28.903 -11.398 -10.454 1.00 75.62 581 PHE A O 1
ATOM 4646 N N . ASP A 1 582 ? 27.381 -12.599 -11.569 1.00 83.38 582 ASP A N 1
ATOM 4647 C CA . ASP A 1 582 ? 26.635 -11.448 -12.060 1.00 83.38 582 ASP A CA 1
ATOM 4648 C C . ASP A 1 582 ? 25.909 -10.733 -10.905 1.00 83.38 582 ASP A C 1
ATOM 4650 O O . ASP A 1 582 ? 25.028 -11.316 -10.255 1.00 83.38 582 ASP A O 1
ATOM 4654 N N . ASP A 1 583 ? 26.253 -9.467 -10.673 1.00 83.50 583 ASP A N 1
ATOM 4655 C CA . ASP A 1 583 ? 25.626 -8.610 -9.672 1.00 83.50 583 ASP A CA 1
ATOM 4656 C C . ASP A 1 583 ? 24.398 -7.918 -10.286 1.00 83.50 583 ASP A C 1
ATOM 4658 O O . ASP A 1 583 ? 24.479 -7.166 -11.260 1.00 83.50 583 ASP A O 1
ATOM 4662 N N . VAL A 1 584 ? 23.215 -8.182 -9.721 1.00 85.81 584 VAL A N 1
ATOM 4663 C CA . VAL A 1 584 ? 21.978 -7.513 -10.150 1.00 85.81 584 VAL A CA 1
ATOM 4664 C C . VAL A 1 584 ? 22.056 -6.052 -9.725 1.00 85.81 584 VAL A C 1
ATOM 4666 O O . VAL A 1 584 ? 22.093 -5.746 -8.530 1.00 85.81 584 VAL A O 1
ATOM 4669 N N . LEU A 1 585 ? 22.082 -5.156 -10.706 1.00 87.12 585 LEU A N 1
ATOM 4670 C CA . LEU A 1 585 ? 22.044 -3.722 -10.468 1.00 87.12 585 LEU A CA 1
ATOM 4671 C C . LEU A 1 585 ? 20.599 -3.244 -10.283 1.00 87.12 585 LEU A C 1
ATOM 4673 O O . LEU A 1 585 ? 19.651 -3.964 -10.608 1.00 87.12 585 LEU A O 1
ATOM 4677 N N . PRO A 1 586 ? 20.409 -2.014 -9.772 1.00 87.38 586 PRO A N 1
ATOM 4678 C CA . PRO A 1 586 ? 19.082 -1.437 -9.640 1.00 87.38 586 PRO A CA 1
ATOM 4679 C C . PRO A 1 586 ? 18.354 -1.414 -10.984 1.00 87.38 586 PRO A C 1
ATOM 4681 O O . PRO A 1 586 ? 18.962 -1.332 -12.052 1.00 87.38 586 PRO A O 1
ATOM 4684 N N . TRP A 1 587 ? 17.034 -1.444 -10.915 1.00 94.25 587 TRP A N 1
ATOM 4685 C CA . TRP A 1 587 ? 16.148 -1.278 -12.055 1.00 94.25 587 TRP A CA 1
ATOM 4686 C C . TRP A 1 587 ? 15.458 0.088 -12.005 1.00 94.25 587 TRP A C 1
ATOM 4688 O O . TRP A 1 587 ? 15.457 0.772 -10.979 1.00 94.25 587 TRP A O 1
ATOM 4698 N N . ALA A 1 588 ? 14.863 0.484 -13.124 1.00 94.12 588 ALA A N 1
ATOM 4699 C CA . ALA A 1 588 ? 14.044 1.678 -13.253 1.00 94.12 588 ALA A CA 1
ATOM 4700 C C . ALA A 1 588 ? 12.742 1.348 -13.993 1.00 94.12 588 ALA A C 1
ATOM 4702 O O . ALA A 1 588 ? 12.736 0.536 -14.918 1.00 94.12 588 ALA A O 1
ATOM 4703 N N . LEU A 1 589 ? 11.655 2.005 -13.588 1.00 94.75 589 LEU A N 1
ATOM 4704 C CA . LEU A 1 589 ? 10.331 1.895 -14.197 1.00 94.75 589 LEU A CA 1
ATOM 4705 C C . LEU A 1 589 ? 9.660 3.274 -14.193 1.00 94.75 589 LEU A C 1
ATOM 4707 O O . LEU A 1 589 ? 9.645 3.959 -13.166 1.00 94.75 589 LEU A O 1
ATOM 4711 N N . GLN A 1 590 ? 9.093 3.684 -15.326 1.00 94.44 590 GLN A N 1
ATOM 4712 C CA . GLN A 1 590 ? 8.348 4.936 -15.449 1.00 94.44 590 GLN A CA 1
ATOM 4713 C C . GLN A 1 590 ? 7.226 4.808 -16.479 1.00 94.44 590 GLN A C 1
ATOM 4715 O O . GLN A 1 590 ? 7.428 4.260 -17.554 1.00 94.44 590 GLN A O 1
ATOM 4720 N N . HIS A 1 591 ? 6.059 5.376 -16.178 1.00 94.44 591 HIS A N 1
ATOM 4721 C CA . HIS A 1 591 ? 4.969 5.488 -17.146 1.00 94.44 591 HIS A CA 1
ATOM 4722 C C . HIS A 1 591 ? 5.160 6.731 -18.023 1.00 94.44 591 HIS A C 1
ATOM 4724 O O . HIS A 1 591 ? 5.421 7.825 -17.506 1.00 94.44 591 HIS A O 1
ATOM 4730 N N . LEU A 1 592 ? 5.002 6.579 -19.336 1.00 95.31 592 LEU A N 1
ATOM 4731 C CA . LEU A 1 592 ? 4.988 7.695 -20.276 1.00 95.31 592 LEU A CA 1
ATOM 4732 C C . LEU A 1 592 ? 3.716 8.534 -20.093 1.00 95.31 592 LEU A C 1
ATOM 4734 O O . LEU A 1 592 ? 2.618 7.982 -19.984 1.00 95.31 592 LEU A O 1
ATOM 4738 N N . PRO A 1 593 ? 3.817 9.874 -20.085 1.00 94.81 593 PRO A N 1
ATOM 4739 C CA . PRO A 1 593 ? 2.632 10.710 -20.018 1.00 94.81 593 PRO A CA 1
ATOM 4740 C C . PRO A 1 593 ? 1.845 10.645 -21.326 1.00 94.81 593 PRO A C 1
ATOM 4742 O O . PRO A 1 593 ? 2.409 10.599 -22.424 1.00 94.81 593 PRO A O 1
ATOM 4745 N N . ARG A 1 594 ? 0.523 10.717 -21.187 1.00 94.69 594 ARG A N 1
ATOM 4746 C CA . ARG A 1 594 ? -0.425 10.777 -22.299 1.00 94.69 594 ARG A CA 1
ATOM 4747 C C . ARG A 1 594 ? -1.036 12.175 -22.429 1.00 94.69 594 ARG A C 1
ATOM 4749 O O . ARG A 1 594 ? -1.072 12.943 -21.461 1.00 94.69 594 ARG A O 1
ATOM 4756 N N . ASP A 1 595 ? -1.403 12.571 -23.639 1.00 94.94 595 ASP A N 1
ATOM 4757 C CA . ASP A 1 595 ? -2.196 13.775 -23.900 1.00 94.94 595 ASP A CA 1
ATOM 4758 C C . ASP A 1 595 ? -3.689 13.538 -23.606 1.00 94.94 595 ASP A C 1
ATOM 4760 O O . ASP A 1 595 ? -4.068 12.503 -23.058 1.00 94.94 595 ASP A O 1
ATOM 4764 N N . GLU A 1 596 ? -4.524 14.538 -23.888 1.00 93.44 596 GLU A N 1
ATOM 4765 C CA . GLU A 1 596 ? -5.970 14.490 -23.633 1.00 93.44 596 GLU A CA 1
ATOM 4766 C C . GLU A 1 596 ? -6.691 13.457 -24.512 1.00 93.44 596 GLU A C 1
ATOM 4768 O O . GLU A 1 596 ? -7.701 12.899 -24.089 1.00 93.44 596 GLU A O 1
ATOM 4773 N N . ASP A 1 597 ? -6.126 13.133 -25.680 1.00 91.69 597 ASP A N 1
ATOM 4774 C CA . ASP A 1 597 ? -6.633 12.101 -26.593 1.00 91.69 597 ASP A CA 1
ATOM 4775 C C . ASP A 1 597 ? -6.166 10.690 -26.197 1.00 91.69 597 ASP A C 1
ATOM 4777 O O . ASP A 1 597 ? -6.481 9.702 -26.868 1.00 91.69 597 ASP A O 1
ATOM 4781 N N . GLY A 1 598 ? -5.372 10.585 -25.128 1.00 92.69 598 GLY A N 1
ATOM 4782 C CA . GLY A 1 598 ? -4.793 9.338 -24.657 1.00 92.69 598 GLY A CA 1
ATOM 4783 C C . GLY A 1 598 ? -3.559 8.892 -25.439 1.00 92.69 598 GLY A C 1
ATOM 4784 O O . GLY A 1 598 ? -3.067 7.801 -25.177 1.00 92.69 598 GLY A O 1
ATOM 4785 N N . ASN A 1 599 ? -3.005 9.689 -26.355 1.00 94.12 599 ASN A N 1
ATOM 4786 C CA . ASN A 1 599 ? -1.772 9.349 -27.072 1.00 94.12 599 ASN A CA 1
ATOM 4787 C C . ASN A 1 599 ? -0.529 9.646 -26.224 1.00 94.12 599 ASN A C 1
ATOM 4789 O O . ASN A 1 599 ? -0.518 10.572 -25.417 1.00 94.12 599 ASN A O 1
ATOM 4793 N N . PHE A 1 600 ? 0.563 8.900 -26.423 1.00 95.81 600 PHE A N 1
ATOM 4794 C CA . PHE A 1 600 ? 1.836 9.218 -25.765 1.00 95.81 600 PHE A CA 1
ATOM 4795 C C . PHE A 1 600 ? 2.386 10.567 -26.237 1.00 95.81 600 PHE A C 1
ATOM 4797 O O . PHE A 1 600 ? 2.491 10.824 -27.443 1.00 95.81 600 PHE A O 1
ATOM 4804 N N . ARG A 1 601 ? 2.771 11.423 -25.284 1.00 96.12 601 ARG A N 1
ATOM 4805 C CA . ARG A 1 601 ? 3.322 12.751 -25.585 1.00 96.12 601 ARG A CA 1
ATOM 4806 C C . ARG A 1 601 ? 4.712 12.632 -26.202 1.00 96.12 601 ARG A C 1
ATOM 4808 O O . ARG A 1 601 ? 5.563 11.909 -25.686 1.00 96.12 601 ARG A O 1
ATOM 4815 N N . ARG A 1 602 ? 4.974 13.420 -27.250 1.00 94.94 602 ARG A N 1
ATOM 4816 C CA . ARG A 1 602 ? 6.335 13.631 -27.761 1.00 94.94 602 ARG A CA 1
ATOM 4817 C C . ARG A 1 602 ? 7.114 14.459 -26.758 1.00 94.94 602 ARG A C 1
ATOM 4819 O O . ARG A 1 602 ? 6.850 15.647 -26.588 1.00 94.94 602 ARG A O 1
ATOM 4826 N N . GLN A 1 603 ? 8.068 13.834 -26.095 1.00 94.75 603 GLN A N 1
ATOM 4827 C CA . GLN A 1 603 ? 8.950 14.534 -25.180 1.00 94.75 603 GLN A CA 1
ATOM 4828 C C . GLN A 1 603 ? 10.245 13.749 -24.975 1.00 94.75 603 GLN A C 1
ATOM 4830 O O . GLN A 1 603 ? 10.238 12.515 -25.055 1.00 94.75 603 GLN A O 1
ATOM 4835 N N . PRO A 1 604 ? 11.356 14.446 -24.691 1.00 96.19 604 PRO A N 1
ATOM 4836 C CA . PRO A 1 604 ? 12.499 13.805 -24.073 1.00 96.19 604 PRO A CA 1
ATOM 4837 C C . PRO A 1 604 ? 12.138 13.362 -22.650 1.00 96.19 604 PRO A C 1
ATOM 4839 O O . PRO A 1 604 ? 11.311 13.978 -21.973 1.00 96.19 604 PRO A O 1
ATOM 4842 N N . GLY A 1 605 ? 12.796 12.312 -22.180 1.00 95.25 605 GLY A N 1
ATOM 4843 C CA . GLY A 1 605 ? 12.684 11.843 -20.809 1.00 95.25 605 GLY A CA 1
ATOM 4844 C C . GLY A 1 605 ? 13.957 11.151 -20.345 1.00 95.25 605 GLY A C 1
ATOM 4845 O O . GLY A 1 605 ? 14.914 10.991 -21.105 1.00 95.25 605 GLY A O 1
ATOM 4846 N N . ALA A 1 606 ? 13.977 10.769 -19.071 1.00 95.56 606 ALA A N 1
ATOM 4847 C CA . ALA A 1 606 ? 15.101 10.060 -18.485 1.00 95.56 606 ALA A CA 1
ATOM 4848 C C . ALA A 1 606 ? 14.637 9.049 -17.434 1.00 95.56 606 ALA A C 1
ATOM 4850 O O . ALA A 1 606 ? 13.855 9.386 -16.543 1.00 95.56 606 ALA A O 1
ATOM 4851 N N . LEU A 1 607 ? 15.168 7.830 -17.506 1.00 94.31 607 LEU A N 1
ATOM 4852 C CA . LEU A 1 607 ? 15.090 6.846 -16.435 1.00 94.31 607 LEU A CA 1
ATOM 4853 C C . LEU A 1 607 ? 16.307 6.985 -15.523 1.00 94.31 607 LEU A C 1
ATOM 4855 O O . LEU A 1 607 ? 17.442 7.056 -15.989 1.00 94.31 607 LEU A O 1
ATOM 4859 N N . ILE A 1 608 ? 16.075 7.006 -14.213 1.00 92.88 608 ILE A N 1
ATOM 4860 C CA . ILE A 1 608 ? 17.145 7.048 -13.215 1.00 92.88 608 ILE A CA 1
ATOM 4861 C C . ILE A 1 608 ? 17.268 5.666 -12.590 1.00 92.88 608 ILE A C 1
ATOM 4863 O O . ILE A 1 608 ? 16.348 5.210 -11.916 1.00 92.88 608 ILE A O 1
ATOM 4867 N N . ILE A 1 609 ? 18.417 5.035 -12.800 1.00 92.06 609 ILE A N 1
ATOM 4868 C CA . ILE A 1 609 ? 18.770 3.733 -12.241 1.00 92.06 609 ILE A CA 1
ATOM 4869 C C . ILE A 1 609 ? 19.675 4.004 -11.042 1.00 92.06 609 ILE A C 1
ATOM 4871 O O . ILE A 1 609 ? 20.824 4.406 -11.226 1.00 92.06 609 ILE A O 1
ATOM 4875 N N . GLU A 1 610 ? 19.166 3.873 -9.817 1.00 90.06 610 GLU A N 1
ATOM 4876 C CA . GLU A 1 610 ? 19.890 4.333 -8.625 1.00 90.06 610 GLU A CA 1
ATOM 4877 C C . GLU A 1 610 ? 19.717 3.415 -7.404 1.00 90.06 610 GLU A C 1
ATOM 4879 O O . GLU A 1 610 ? 18.612 2.997 -7.064 1.00 90.06 610 GLU A O 1
ATOM 4884 N N . ASP A 1 611 ? 20.826 3.166 -6.704 1.00 86.38 611 ASP A N 1
ATOM 4885 C CA . ASP A 1 611 ? 20.879 2.685 -5.322 1.00 86.38 611 ASP A CA 1
ATOM 4886 C C . ASP A 1 611 ? 22.005 3.398 -4.539 1.00 86.38 611 ASP A C 1
ATOM 4888 O O . ASP A 1 611 ? 22.496 4.468 -4.908 1.00 86.38 611 ASP A O 1
ATOM 4892 N N . VAL A 1 612 ? 22.429 2.820 -3.413 1.00 82.25 612 VAL A N 1
ATOM 4893 C CA . VAL A 1 612 ? 23.504 3.376 -2.581 1.00 82.25 612 VAL A CA 1
ATOM 4894 C C . VAL A 1 612 ? 24.855 3.420 -3.316 1.00 82.25 612 VAL A C 1
ATOM 4896 O O . VAL A 1 612 ? 25.682 4.289 -3.015 1.00 82.25 612 VAL A O 1
ATOM 4899 N N . ARG A 1 613 ? 25.123 2.515 -4.261 1.00 86.12 613 ARG A N 1
ATOM 4900 C CA . ARG A 1 613 ? 26.428 2.321 -4.917 1.00 86.12 613 ARG A CA 1
ATOM 4901 C C . ARG A 1 613 ? 26.446 2.756 -6.383 1.00 86.12 613 ARG A C 1
ATOM 4903 O O . ARG A 1 613 ? 27.496 3.207 -6.838 1.00 86.12 613 ARG A O 1
ATOM 4910 N N . THR A 1 614 ? 25.307 2.733 -7.052 1.00 89.81 614 THR A N 1
ATOM 4911 C CA . THR A 1 614 ? 25.151 2.923 -8.491 1.00 89.81 614 THR A CA 1
ATOM 4912 C C . THR A 1 614 ? 24.170 4.053 -8.765 1.00 89.81 614 THR A C 1
ATOM 4914 O O . THR A 1 614 ? 23.155 4.191 -8.090 1.00 89.81 614 THR A O 1
ATOM 4917 N N . ARG A 1 615 ? 24.482 4.888 -9.754 1.00 93.44 615 ARG A N 1
ATOM 4918 C CA . ARG A 1 615 ? 23.585 5.908 -10.293 1.00 93.44 615 ARG A CA 1
ATOM 4919 C C . ARG A 1 615 ? 23.870 6.077 -11.775 1.00 93.44 615 ARG A C 1
ATOM 4921 O O . ARG A 1 615 ? 24.961 6.511 -12.147 1.00 93.44 615 ARG A O 1
ATOM 4928 N N . MET A 1 616 ? 22.877 5.790 -12.599 1.00 94.88 616 MET A N 1
ATOM 4929 C CA . MET A 1 616 ? 22.921 5.986 -14.043 1.00 94.88 616 MET A CA 1
ATOM 4930 C C . MET A 1 616 ? 21.664 6.719 -14.506 1.00 94.88 616 MET A C 1
ATOM 4932 O O . MET A 1 616 ? 20.606 6.605 -13.884 1.00 94.88 616 MET A O 1
ATOM 4936 N N . VAL A 1 617 ? 21.788 7.492 -15.581 1.00 95.81 617 VAL A N 1
ATOM 4937 C CA . VAL A 1 617 ? 20.672 8.214 -16.198 1.00 95.81 617 VAL A CA 1
ATOM 4938 C C . VAL A 1 617 ? 20.560 7.773 -17.649 1.00 95.81 617 VAL A C 1
ATOM 4940 O O . VAL A 1 617 ? 21.458 8.023 -18.450 1.00 95.81 617 VAL A O 1
ATOM 4943 N N . LEU A 1 618 ? 19.464 7.098 -17.976 1.00 96.31 618 LEU A N 1
ATOM 4944 C CA . LEU A 1 618 ? 19.157 6.619 -19.316 1.00 96.31 618 LEU A CA 1
ATOM 4945 C C . LEU A 1 618 ? 18.188 7.596 -19.984 1.00 96.31 618 LEU A C 1
ATOM 4947 O O . LEU A 1 618 ? 17.018 7.672 -19.613 1.00 96.31 618 LEU A O 1
ATOM 4951 N N . HIS A 1 619 ? 18.684 8.351 -20.957 1.00 97.00 619 HIS A N 1
ATOM 4952 C CA . HIS A 1 619 ? 17.924 9.341 -21.715 1.00 97.00 619 HIS A CA 1
ATOM 4953 C C . HIS A 1 619 ? 17.168 8.677 -22.866 1.00 97.00 619 HIS A C 1
ATOM 4955 O O . HIS A 1 619 ? 17.698 7.793 -23.543 1.00 97.00 619 HIS A O 1
ATOM 4961 N N . TYR A 1 620 ? 15.941 9.133 -23.105 1.00 97.12 620 TYR A N 1
ATOM 4962 C CA . TYR A 1 620 ? 15.099 8.659 -24.198 1.00 97.12 620 TYR A CA 1
ATOM 4963 C C . TYR A 1 620 ? 14.292 9.792 -24.840 1.00 97.12 620 TYR A C 1
ATOM 4965 O O . TYR A 1 620 ? 14.147 10.879 -24.277 1.00 97.12 620 TYR A O 1
ATOM 4973 N N . GLN A 1 621 ? 13.747 9.527 -26.024 1.00 96.81 621 GLN A N 1
ATOM 4974 C CA . GLN A 1 621 ? 12.829 10.397 -26.756 1.00 96.81 621 GLN A CA 1
ATOM 4975 C C . GLN A 1 621 ? 11.644 9.582 -27.279 1.00 96.81 621 GLN A C 1
ATOM 4977 O O . GLN A 1 621 ? 11.830 8.472 -27.772 1.00 96.81 621 GLN A O 1
ATOM 4982 N N . VAL A 1 622 ? 10.432 10.129 -27.162 1.00 96.75 622 VAL A N 1
ATOM 4983 C CA . VAL A 1 622 ? 9.222 9.557 -27.775 1.00 96.75 622 VAL A CA 1
ATOM 4984 C C . VAL A 1 622 ? 8.969 10.237 -29.119 1.00 96.75 622 VAL A C 1
ATOM 4986 O O . VAL A 1 622 ? 8.817 11.460 -29.179 1.00 96.75 622 VAL A O 1
ATOM 4989 N N . GLU A 1 623 ? 8.909 9.442 -30.184 1.00 95.50 623 GLU A N 1
ATOM 4990 C CA . GLU A 1 623 ? 8.851 9.885 -31.582 1.00 95.50 623 GLU A CA 1
ATOM 4991 C C . GLU A 1 623 ? 7.666 9.244 -32.320 1.00 95.50 623 GLU A C 1
ATOM 4993 O O . GLU A 1 623 ? 6.995 8.352 -31.792 1.00 95.50 623 GLU A O 1
ATOM 4998 N N . ASP A 1 624 ? 7.358 9.729 -33.525 1.00 93.75 624 ASP A N 1
ATOM 4999 C CA . ASP A 1 624 ? 6.413 9.051 -34.422 1.00 93.75 624 ASP A CA 1
ATOM 5000 C C . ASP A 1 624 ? 6.985 7.721 -34.925 1.00 93.75 624 ASP A C 1
ATOM 5002 O O . ASP A 1 624 ? 8.197 7.578 -35.097 1.00 93.75 624 ASP A O 1
ATOM 5006 N N . GLY A 1 625 ? 6.104 6.756 -35.185 1.00 86.94 625 GLY A N 1
ATOM 5007 C CA . GLY A 1 625 ? 6.451 5.583 -35.985 1.00 86.94 625 GLY A CA 1
ATOM 5008 C C . GLY A 1 625 ? 6.647 5.950 -37.463 1.00 86.94 625 GLY A C 1
ATOM 5009 O O . GLY A 1 625 ? 6.041 6.899 -37.958 1.00 86.94 625 GLY A O 1
ATOM 5010 N N . GLU A 1 626 ? 7.455 5.175 -38.188 1.00 78.62 626 GLU A N 1
ATOM 5011 C CA . GLU A 1 626 ? 7.836 5.415 -39.598 1.00 78.62 626 GLU A CA 1
ATOM 5012 C C . GLU A 1 626 ? 6.680 5.271 -40.626 1.00 78.62 626 GLU A C 1
ATOM 5014 O O . GLU A 1 626 ? 6.927 5.248 -41.823 1.00 78.62 626 GLU A O 1
ATOM 5019 N N . GLY A 1 627 ? 5.413 5.215 -40.197 1.00 67.19 627 GLY A N 1
ATOM 5020 C CA . GLY A 1 627 ? 4.248 5.001 -41.072 1.00 67.19 627 GLY A CA 1
ATOM 5021 C C . GLY A 1 627 ? 3.348 6.217 -41.325 1.00 67.19 627 GLY A C 1
ATOM 5022 O O . GLY A 1 627 ? 2.549 6.181 -42.255 1.00 67.19 627 GLY A O 1
ATOM 5023 N N . ASP A 1 628 ? 3.464 7.294 -40.541 1.00 56.56 628 ASP A N 1
ATOM 5024 C CA . ASP A 1 628 ? 2.559 8.457 -40.661 1.00 56.56 628 ASP A CA 1
ATOM 5025 C C . ASP A 1 628 ? 3.043 9.516 -41.671 1.00 56.56 628 ASP A C 1
ATOM 5027 O O . ASP A 1 628 ? 2.290 10.425 -42.021 1.00 56.56 628 ASP A O 1
ATOM 5031 N N . ALA A 1 629 ? 4.286 9.424 -42.157 1.00 57.12 629 ALA A N 1
ATOM 5032 C CA . ALA A 1 629 ? 4.854 10.431 -43.057 1.00 57.12 629 ALA A CA 1
ATOM 5033 C C . ALA A 1 629 ? 4.305 10.349 -44.496 1.00 57.12 629 ALA A C 1
ATOM 5035 O O . ALA A 1 629 ? 4.205 11.380 -45.157 1.00 57.12 629 ALA A O 1
ATOM 5036 N N . ASP A 1 630 ? 3.889 9.163 -44.956 1.00 55.53 630 ASP A N 1
ATOM 5037 C CA . ASP A 1 630 ? 3.468 8.943 -46.351 1.00 55.53 630 ASP A CA 1
ATOM 5038 C C . ASP A 1 630 ? 1.951 9.094 -46.580 1.00 55.53 630 ASP A C 1
ATOM 5040 O O . ASP A 1 630 ? 1.504 9.169 -47.721 1.00 55.53 630 ASP A O 1
ATOM 5044 N N . ALA A 1 631 ? 1.135 9.183 -45.523 1.00 55.09 631 ALA A N 1
ATOM 5045 C CA . ALA A 1 631 ? -0.325 9.304 -45.642 1.00 55.09 631 ALA A CA 1
ATOM 5046 C C . ALA A 1 631 ? -0.836 10.759 -45.740 1.00 55.09 631 ALA A C 1
ATOM 5048 O O . ALA A 1 631 ? -2.035 10.979 -45.905 1.00 55.09 631 ALA A O 1
ATOM 5049 N N . ALA A 1 632 ? 0.056 11.748 -45.625 1.00 52.12 632 ALA A N 1
ATOM 5050 C CA . ALA A 1 632 ? -0.270 13.178 -45.680 1.00 52.12 632 ALA A CA 1
ATOM 5051 C C . ALA A 1 632 ? 0.230 13.884 -46.960 1.00 52.12 632 ALA A C 1
ATOM 5053 O O . ALA A 1 632 ? 0.185 15.116 -47.020 1.00 52.12 632 ALA A O 1
ATOM 5054 N N . GLY A 1 633 ? 0.726 13.119 -47.942 1.00 45.66 633 GLY A N 1
ATOM 5055 C CA . GLY A 1 633 ? 1.237 13.600 -49.233 1.00 45.66 633 GLY A CA 1
ATOM 5056 C C . GLY A 1 633 ? 0.191 13.650 -50.336 1.00 45.66 633 GLY A C 1
ATOM 5057 O O . GLY A 1 633 ? -0.566 12.662 -50.469 1.00 45.66 633 GLY A O 1
#

Sequence (633 aa):
MLAVIGDLHMQHTAEDGIRYRDEAGVVHRMVDERNVHVRALRRFVHMLHQRARRCHARRVHLVLAGDVFEVHRSPRWFRTGHRLVRPYVWPERQRDDNPAWDALRRTVEAILADVVAENDRFFRDLRTLVEHGTYRFSEDAAERTSGEEPEWRFAGADDRPIPVQVHYVPGNHDRLVDYWPSTRRAVRRCLGMGEGQEPFPHRLDAELDHDDDRYHARVRHGHEYDKTNFPLRIAAGGGFTAQAPEYRTPSFGDYVTIDIATRLALAFRVHNACLLRQAAGDRCRELYRKLVEFDDVRPLEALGAYLLASKDAGGRDEARWLLPAIRDVFASARSNLLVGYEAARLGLGWVFGGGLISAIGSLLSLAPGWSVYPLIRAIARMVGGRGSQATAPRLAAREDGLGDAVRFMVAGHNHSPTVVPIRGENGRECFFLGPGTWRTFVERGVRAFGHVRPFGMVFVYSERESACIGREGRRFETWTGHMVPMVTTRTAEAGRLCAQPKARRIRFTRLEVVKVPRDGLRLRRSADLELALGADGAECEPFAAHVRQGESYELPARTADLDPELDGEVWCHAVEKDILFDDVLPWALQHLPRDEDGNFRRQPGALIIEDVRTRMVLHYQVEDGEGDADAAG

Foldseek 3Di:
DEKEAEAQQQFLFPVLKFWAAAPVRFIWIKGFPFGQDLVLVVVVLVVVLVLCVLLVPLAYEYEYFANNYQLLQYLLCFAFPQDNQALQDFPVQCDPPRPSNVSNLVSSLVRSVSSCVVCVSNLVVLLVCQVFQDFDDDPVQVPPPPPDDGDTDGDDPVDDRHHYAYAYAYFLSCLSCQPFQSSVQSVCSSNNNDGDRDGHHQKDQPPPPDDQFALLEIGHQLLLLPVQSFVDDDDDQDADDDDSVRSSHHGNVSCCSHLPLSQLLVQLCQLCLQLCRYNVNPLSVVLSVLSSQLVQAPPLLCSLVSSQVDPDPDCQVSLVSRLLSLLSSLVQLLPDPVNCVVCVVVVVNVCNVPVNSVVVNLCSLVDRSNVCRVVSSVSSPVNSPPDSVVRSLVSVLSHPCDQHSHQEYEHANVLDWDWDWHAHPPRHTHIYTHQHYQTWHWYDDPRHIFIKRKSGMKAAGGQSSLVSSDPVSDGMDIDIDIDRPPDSIDTDRDDALFPDEFKKKKFFFKKAWAFAACDPVDPFRWFFKWKWWEWRNWTFDIDTDTDGHGDMDTDPPTMTIDDLRTQRKTKMWMWTDDPSGIRTFAMHIDTFDADPRSYGDFDKDWTWRDDPGTTMITIMTMDGDPPPPPVVD